Protein AF-A0A6A5ADS7-F1 (afdb_monomer)

Radius of gyration: 66.77 Å; Cα contacts (8 Å, |Δi|>4): 48; chains: 1; bounding box: 177×52×203 Å

Mean predicted aligned error: 23.91 Å

Solvent-accessible surface area (backbone atoms only — not comparable to full-atom values): 28300 Å² total; per-residue (Å²): 123,68,67,63,53,55,54,54,51,50,52,50,53,50,52,52,53,49,50,53,52,53,52,50,52,51,50,50,51,60,72,52,69,45,93,57,47,61,59,54,47,53,51,50,50,51,50,52,50,52,53,51,51,51,53,47,52,53,50,51,54,52,50,51,52,51,53,54,51,51,52,53,51,52,54,52,52,54,51,52,52,53,51,52,52,52,52,56,51,53,51,55,50,52,53,51,53,50,52,52,51,50,54,52,48,52,55,50,52,52,52,50,51,52,50,52,51,51,52,52,49,55,53,52,52,50,56,51,49,51,56,49,51,53,51,54,50,54,52,50,61,72,71,50,78,75,92,84,76,73,80,87,64,70,57,70,64,57,50,48,58,52,48,56,58,48,49,59,55,48,50,60,51,46,52,55,48,48,57,51,46,51,57,48,48,55,54,49,32,68,73,69,70,53,75,52,72,66,57,49,50,51,53,49,52,52,51,49,53,51,52,52,52,53,50,52,51,50,52,50,53,54,49,50,56,51,50,54,49,54,52,52,53,53,51,53,51,50,53,51,53,51,54,52,51,52,49,51,52,48,52,51,51,50,53,52,51,50,55,51,52,52,52,50,51,52,51,52,52,52,52,49,54,51,52,52,50,50,51,53,50,48,53,53,52,58,64,50,43,58,62,51,53,50,49,27,58,76,67,62,60,40,78,67,52,36,51,77,69,69,48,84,69,59,79,90,76,51,56,69,72,58,55,50,49,53,43,52,53,50,53,52,30,50,53,53,50,50,52,52,52,52,52,50,52,50,51,52,53,50,51,54,55,49,50,54,53,49,57,60,59,69,73,70,80,77,88,86,84,84,87,82,86,89,83,90,88,83,89,83,91,80,85,93,84,87,88,87,82,87,82,88,84,87,87,89,83,86,88,86,88,88,88,82,84,83,91,82,84,87,86,88,86,82,86,83,88,86,79,65,75,70,56,59,61,65,67,72,61,77,80,92,82,83,82,78,89,84,80,94,72,91,85,72,82,75,49,74,68,55,43,51,57,51,48,58,55,74,70,69,70,84,90,79,80,79,88,78,89,133

Organism: Aphanomyces astaci (NCBI:txid112090)

Foldseek 3Di:
DVVVVVVVVVVVVVVVVVVVVVVVVVVVCVVCVDPCPVVVVVVVVVVVVVVVVVVVVVVVVVVVVVVVVVVVVVVVVVVVVVVVVVVVVVVVVVVVVVVVVVVVVVVVVVVVVVVVVVVVVVVVVVVVVVVVVVVVVVVVVVVDDPPPDDDPDPCVVVCVVVVVVVVVVCVVVVVVVVVVVVVVVVVVCVVVVPDDPVVVVVVVVVVVVVVVVVVVVVVVVVVVVVVVVVVVVVVVVVVVVVVVVVVVVVVVVVVVVVVVVVVVVVVVVVVVVVVVVVVVVVVVQVVVLVVLVVLCVVLVCDPVVCVVVVNPDDSVPDRSVVSVLSSVLSVLLVVLVVVVVVVVVVVVVVVVVVVVVVVVVVVPPDDDDDDDDDDDDDDDDDDDDDYDDDDDDDDDDDDDDDDDDDDDDDDDDDDDDDDDPVVVVVVPDDDPPPDDDDDDDDDDPDPSVRSNVVSVVVPPDDDDDDDDDD

Secondary structure (DSSP, 8-state):
--HHHHHHHHHHHHHHHHHHHHHHHHHHHHHH-STTHHHHHHHHHHHHHHHHHHHHHHHHHHHHHHHHHHHHHHHHHHHHHHHHHHHHHHHHHHHHHHHHHHHHHHHHHHHHHHHHHHHHHHHHHHHHHHHHHHHHHHHHHHHSPPTT------HHHHHHHHHHHHHHHHHHHHHHHHHHHHHHHHHHHHHHTPPPHHHHHHHHHHHHHHHHHHHHHHHHHHHHHHHHHHHHHHHHHHHHHHHHHHHHHHHHHHHHHHHHHHHHHHHHHHHHHHHHHHHHHHHHHHHHHHHHHHHHHHTT--HHHHHHTT--S-TTTS-HHHHHHHHHHHHHHHHHHHHHHHHHHHHHHHHHHHHHHHHHHHTT--------------------------------------------------------HHHHHHTSS--S--------S--SPPPHHHHHHHHHHHT-S---------

Structure (mmCIF, N/CA/C/O backbone):
data_AF-A0A6A5ADS7-F1
#
_entry.id   AF-A0A6A5ADS7-F1
#
loop_
_atom_site.group_PDB
_atom_site.id
_atom_site.type_symbol
_atom_site.label_atom_id
_atom_site.label_alt_id
_atom_site.label_comp_id
_atom_site.label_asym_id
_atom_site.label_entity_id
_atom_site.label_seq_id
_atom_site.pdbx_PDB_ins_code
_atom_site.Cartn_x
_atom_site.Cartn_y
_atom_site.Cartn_z
_atom_site.occupancy
_atom_site.B_iso_or_equiv
_atom_site.auth_seq_id
_atom_site.auth_comp_id
_atom_site.auth_asym_id
_atom_site.auth_atom_id
_atom_site.pdbx_PDB_model_num
ATOM 1 N N . MET A 1 1 ? 49.806 -0.121 -110.470 1.00 53.81 1 MET A N 1
ATOM 2 C CA . MET A 1 1 ? 50.438 0.285 -109.191 1.00 53.81 1 MET A CA 1
ATOM 3 C C . MET A 1 1 ? 49.580 1.209 -108.313 1.00 53.81 1 MET A C 1
ATOM 5 O O . MET A 1 1 ? 49.883 1.302 -107.131 1.00 53.81 1 MET A O 1
ATOM 9 N N . ALA A 1 2 ? 48.531 1.882 -108.818 1.00 56.09 2 ALA A N 1
ATOM 10 C CA . ALA A 1 2 ? 47.642 2.706 -107.979 1.00 56.09 2 ALA A CA 1
ATOM 11 C C . ALA A 1 2 ? 46.535 1.891 -107.267 1.00 56.09 2 ALA A C 1
ATOM 13 O O . ALA A 1 2 ? 46.290 2.123 -106.087 1.00 56.09 2 ALA A O 1
ATOM 14 N N . ASP A 1 3 ? 45.953 0.882 -107.926 1.00 55.22 3 ASP A N 1
ATOM 15 C CA . ASP A 1 3 ? 44.884 0.046 -107.340 1.00 55.22 3 ASP A CA 1
ATOM 16 C C . ASP A 1 3 ? 45.355 -0.875 -106.205 1.00 55.22 3 ASP A C 1
ATOM 18 O O . ASP A 1 3 ? 44.643 -1.077 -105.224 1.00 55.22 3 ASP A O 1
ATOM 22 N N . GLU A 1 4 ? 46.590 -1.374 -106.270 1.00 55.00 4 GLU A N 1
ATOM 23 C CA . GLU A 1 4 ? 47.170 -2.206 -105.204 1.00 55.00 4 GLU A CA 1
ATOM 24 C C . GLU A 1 4 ? 47.283 -1.452 -103.872 1.00 55.00 4 GLU A C 1
ATOM 26 O O . GLU A 1 4 ? 47.074 -2.030 -102.807 1.00 55.00 4 GLU A O 1
ATOM 31 N N . LYS A 1 5 ? 47.547 -0.139 -103.911 1.00 57.97 5 LYS A N 1
ATOM 32 C CA . LYS A 1 5 ? 47.648 0.683 -102.697 1.00 57.97 5 LYS A CA 1
ATOM 33 C C . LYS A 1 5 ? 46.287 0.906 -102.036 1.00 57.97 5 LYS A C 1
ATOM 35 O O . LYS A 1 5 ? 46.206 0.862 -100.812 1.00 57.97 5 LYS A O 1
ATOM 40 N N . ALA A 1 6 ? 45.225 1.089 -102.822 1.00 62.00 6 ALA A N 1
ATOM 41 C CA . ALA A 1 6 ? 43.871 1.283 -102.302 1.00 62.00 6 ALA A CA 1
ATOM 42 C C . ALA A 1 6 ? 43.322 0.011 -101.632 1.00 62.00 6 ALA A C 1
ATOM 44 O O . ALA A 1 6 ? 42.724 0.080 -100.558 1.00 62.00 6 ALA A O 1
ATOM 45 N N . VAL A 1 7 ? 43.596 -1.158 -102.219 1.00 64.31 7 VAL A N 1
ATOM 46 C CA . VAL A 1 7 ? 43.204 -2.457 -101.654 1.00 64.31 7 VAL A CA 1
ATOM 47 C C . VAL A 1 7 ? 43.944 -2.726 -100.339 1.00 64.31 7 VAL A C 1
ATOM 49 O O . VAL A 1 7 ? 43.311 -3.036 -99.330 1.00 64.31 7 VAL A O 1
ATOM 52 N N . VAL A 1 8 ? 45.265 -2.521 -100.299 1.00 65.75 8 VAL A N 1
ATOM 53 C CA . VAL A 1 8 ? 46.072 -2.698 -99.075 1.00 65.75 8 VAL A CA 1
ATOM 54 C C . VAL A 1 8 ? 45.640 -1.733 -97.962 1.00 65.75 8 VAL A C 1
ATOM 56 O O . VAL A 1 8 ? 45.555 -2.131 -96.799 1.00 65.75 8 VAL A O 1
ATOM 59 N N . GLN A 1 9 ? 45.287 -0.491 -98.301 1.00 67.31 9 GLN A N 1
ATOM 60 C CA . GLN A 1 9 ? 44.807 0.501 -97.335 1.00 67.31 9 GLN A CA 1
ATOM 61 C C . GLN A 1 9 ? 43.406 0.162 -96.788 1.00 67.31 9 GLN A C 1
ATOM 63 O O . GLN A 1 9 ? 43.156 0.342 -95.595 1.00 67.31 9 GLN A O 1
ATOM 68 N N . GLY A 1 10 ? 42.523 -0.413 -97.614 1.00 69.12 10 GLY A N 1
ATOM 69 C CA . GLY A 1 10 ? 41.225 -0.941 -97.182 1.00 69.12 10 GLY A CA 1
ATOM 70 C C . GLY A 1 10 ? 41.347 -2.135 -96.227 1.00 69.12 10 GLY A C 1
ATOM 71 O O . GLY A 1 10 ? 40.684 -2.165 -95.186 1.00 69.12 10 GLY A O 1
ATOM 72 N N . TYR A 1 11 ? 42.250 -3.081 -96.516 1.00 68.62 11 TYR A N 1
ATOM 73 C CA . TYR A 1 11 ? 42.546 -4.196 -95.608 1.00 68.62 11 TYR A CA 1
ATOM 74 C C . TYR A 1 11 ? 43.138 -3.715 -94.281 1.00 68.62 11 TYR A C 1
ATOM 76 O O . TYR A 1 11 ? 42.737 -4.206 -93.226 1.00 68.62 11 TYR A O 1
ATOM 84 N N . PHE A 1 12 ? 44.022 -2.714 -94.305 1.00 70.00 12 PHE A N 1
ATOM 85 C CA . PHE A 1 12 ? 44.600 -2.138 -93.090 1.00 70.00 12 PHE A CA 1
ATOM 86 C C . PHE A 1 12 ? 43.544 -1.452 -92.211 1.00 70.00 12 PHE A C 1
ATOM 88 O O . PHE A 1 12 ? 43.533 -1.637 -90.994 1.00 70.00 12 PHE A O 1
ATOM 95 N N . PHE A 1 13 ? 42.600 -0.720 -92.812 1.00 71.06 13 PHE A N 1
ATOM 96 C CA . PHE A 1 13 ? 41.508 -0.075 -92.075 1.00 71.06 13 PHE A CA 1
ATOM 97 C C . PHE A 1 13 ? 40.540 -1.098 -91.458 1.00 71.06 13 PHE A C 1
ATOM 99 O O . PHE A 1 13 ? 40.081 -0.934 -90.325 1.00 71.06 13 PHE A O 1
ATOM 106 N N . CYS A 1 14 ? 40.270 -2.191 -92.178 1.00 72.19 14 CYS A N 1
ATOM 107 C CA . CYS A 1 14 ? 39.440 -3.288 -91.690 1.00 72.19 14 CYS A CA 1
ATOM 108 C C . CYS A 1 14 ? 40.120 -4.040 -90.532 1.00 72.19 14 CYS A C 1
ATOM 110 O O . CYS A 1 14 ? 39.501 -4.259 -89.490 1.00 72.19 14 CYS A O 1
ATOM 112 N N . LEU A 1 15 ? 41.416 -4.344 -90.662 1.00 73.88 15 LEU A N 1
ATOM 113 C CA . LEU A 1 15 ? 42.227 -4.960 -89.607 1.00 73.88 15 LEU A CA 1
ATOM 114 C C . LEU A 1 15 ? 42.329 -4.065 -88.366 1.00 73.88 15 LEU A C 1
ATOM 116 O O . LEU A 1 15 ? 42.195 -4.556 -87.248 1.00 73.88 15 LEU A O 1
ATOM 120 N N . SER A 1 16 ? 42.491 -2.752 -88.552 1.00 74.81 16 SER A N 1
ATOM 121 C CA . SER A 1 16 ? 42.549 -1.782 -87.455 1.00 74.81 16 SER A CA 1
ATOM 122 C C . SER A 1 16 ? 41.220 -1.692 -86.694 1.00 74.81 16 SER A C 1
ATOM 124 O O . SER A 1 16 ? 41.210 -1.800 -85.467 1.00 74.81 16 SER A O 1
ATOM 126 N N . ARG A 1 17 ? 40.073 -1.609 -87.389 1.00 78.31 17 ARG A N 1
ATOM 127 C CA . ARG A 1 17 ? 38.754 -1.658 -86.726 1.00 78.31 17 ARG A CA 1
ATOM 128 C C . ARG A 1 17 ? 38.511 -2.995 -86.033 1.00 78.31 17 ARG A C 1
ATOM 130 O O . ARG A 1 17 ? 37.984 -3.006 -84.924 1.00 78.31 17 ARG A O 1
ATOM 137 N N . CYS A 1 18 ? 38.906 -4.108 -86.646 1.00 80.06 18 CYS A N 1
ATOM 138 C CA . CYS A 1 18 ? 38.760 -5.432 -86.046 1.00 80.06 18 CYS A CA 1
ATOM 139 C C . CYS A 1 18 ? 39.596 -5.561 -84.759 1.00 80.06 18 CYS A C 1
ATOM 141 O O . CYS A 1 18 ? 39.096 -6.052 -83.749 1.00 80.06 18 CYS A O 1
ATOM 143 N N . ALA A 1 19 ? 40.820 -5.024 -84.752 1.00 78.38 19 ALA A N 1
ATOM 144 C CA . ALA A 1 19 ? 41.669 -4.970 -83.564 1.00 78.38 19 ALA A CA 1
ATOM 145 C C . ALA A 1 19 ? 41.039 -4.137 -82.433 1.00 78.38 19 ALA A C 1
ATOM 147 O O . ALA A 1 19 ? 41.018 -4.589 -81.289 1.00 78.38 19 ALA A O 1
ATOM 148 N N . ILE A 1 20 ? 40.455 -2.974 -82.749 1.00 82.88 20 ILE A N 1
ATOM 149 C CA . ILE A 1 20 ? 39.744 -2.132 -81.769 1.00 82.88 20 ILE A CA 1
ATOM 150 C C . ILE A 1 20 ? 38.546 -2.883 -81.168 1.00 82.88 20 ILE A C 1
ATOM 152 O O . ILE A 1 20 ? 38.383 -2.906 -79.950 1.00 82.88 20 ILE A O 1
ATOM 156 N N . PHE A 1 21 ? 37.743 -3.561 -81.993 1.00 84.25 21 PHE A N 1
ATOM 157 C CA . PHE A 1 21 ? 36.610 -4.356 -81.508 1.00 84.25 21 PHE A CA 1
ATOM 158 C C . PHE A 1 21 ? 37.043 -5.528 -80.622 1.00 84.25 21 PHE A C 1
ATOM 160 O O . PHE A 1 21 ? 36.415 -5.788 -79.598 1.00 84.25 21 PHE A O 1
ATOM 167 N N . ILE A 1 22 ? 38.122 -6.227 -80.975 1.00 84.56 22 ILE A N 1
ATOM 168 C CA . ILE A 1 22 ? 38.640 -7.338 -80.167 1.00 84.56 22 ILE A CA 1
ATOM 169 C C . ILE A 1 22 ? 39.166 -6.829 -78.819 1.00 84.56 22 ILE A C 1
ATOM 171 O O . ILE A 1 22 ? 38.914 -7.462 -77.790 1.00 84.56 22 ILE A O 1
ATOM 175 N N . MET A 1 23 ? 39.845 -5.678 -78.801 1.00 83.38 23 MET A N 1
ATOM 176 C CA . MET A 1 23 ? 40.285 -5.037 -77.560 1.00 83.38 23 MET A CA 1
ATOM 177 C C . MET A 1 23 ? 39.102 -4.634 -76.677 1.00 83.38 23 MET A C 1
ATOM 179 O O . MET A 1 23 ? 39.135 -4.880 -75.472 1.00 83.38 23 MET A O 1
ATOM 183 N N . GLU A 1 24 ? 38.037 -4.095 -77.266 1.00 86.00 24 GLU A N 1
ATOM 184 C CA . GLU A 1 24 ? 36.838 -3.696 -76.529 1.00 86.00 24 GLU A CA 1
ATOM 185 C C . GLU A 1 24 ? 36.074 -4.906 -75.968 1.00 86.00 24 GLU A C 1
ATOM 187 O O . GLU A 1 24 ? 35.661 -4.912 -74.810 1.00 86.00 24 GLU A O 1
ATOM 192 N N . ILE A 1 25 ? 35.979 -5.999 -76.731 1.00 83.00 25 ILE A N 1
ATOM 193 C CA . ILE A 1 25 ? 35.409 -7.267 -76.250 1.00 83.00 25 ILE A CA 1
ATOM 194 C C . ILE A 1 25 ? 36.258 -7.850 -75.113 1.00 83.00 25 ILE A C 1
ATOM 196 O O . ILE A 1 25 ? 35.713 -8.368 -74.137 1.00 83.00 25 ILE A O 1
ATOM 200 N N . ALA A 1 26 ? 37.588 -7.770 -75.202 1.00 81.56 26 ALA A N 1
ATOM 201 C CA . ALA A 1 26 ? 38.477 -8.216 -74.133 1.00 81.56 26 ALA A CA 1
ATOM 202 C C . ALA A 1 26 ? 38.330 -7.351 -72.867 1.00 81.56 26 ALA A C 1
ATOM 204 O O . ALA A 1 26 ? 38.318 -7.896 -71.760 1.00 81.56 26 ALA A O 1
ATOM 205 N N . ARG A 1 27 ? 38.151 -6.030 -73.024 1.00 83.56 27 ARG A N 1
ATOM 206 C CA . ARG A 1 27 ? 37.853 -5.094 -71.929 1.00 83.56 27 ARG A CA 1
ATOM 207 C C . ARG A 1 27 ? 36.535 -5.454 -71.242 1.00 83.56 27 ARG A C 1
ATOM 209 O O . ARG A 1 27 ? 36.534 -5.694 -70.037 1.00 83.56 27 ARG A O 1
ATOM 216 N N . LEU A 1 28 ? 35.457 -5.616 -72.010 1.00 81.19 28 LEU A N 1
ATOM 217 C CA . LEU A 1 28 ? 34.134 -5.986 -71.495 1.00 81.19 28 LEU A CA 1
ATOM 218 C C . LEU A 1 28 ? 34.132 -7.361 -70.809 1.00 81.19 28 LEU A C 1
ATOM 220 O O . LEU A 1 28 ? 33.543 -7.522 -69.743 1.00 81.19 28 LEU A O 1
ATOM 224 N N . ARG A 1 29 ? 34.844 -8.357 -71.354 1.00 79.88 29 ARG A N 1
ATOM 225 C CA . ARG A 1 29 ? 34.995 -9.679 -70.713 1.00 79.88 29 ARG A CA 1
ATOM 226 C C . ARG A 1 29 ? 35.744 -9.605 -69.382 1.00 79.88 29 ARG A C 1
ATOM 228 O O . ARG A 1 29 ? 35.408 -10.339 -68.455 1.00 79.88 29 ARG A O 1
ATOM 235 N N . LYS A 1 30 ? 36.744 -8.725 -69.275 1.00 79.50 30 LYS A N 1
ATOM 236 C CA . LYS A 1 30 ? 37.488 -8.490 -68.030 1.00 79.50 30 LYS A CA 1
ATOM 237 C C . LYS A 1 30 ? 36.634 -7.758 -66.989 1.00 79.50 30 LYS A C 1
ATOM 239 O O . LYS A 1 30 ? 36.744 -8.063 -65.803 1.00 79.50 30 LYS A O 1
ATOM 244 N N . GLU A 1 31 ? 35.777 -6.837 -67.426 1.00 77.12 31 GLU A N 1
ATOM 245 C CA . GLU A 1 31 ? 34.840 -6.100 -66.565 1.00 77.12 31 GLU A CA 1
ATOM 246 C C . GLU A 1 31 ? 33.704 -6.982 -66.040 1.00 77.12 31 GLU A C 1
ATOM 248 O O . GLU A 1 31 ? 33.413 -6.942 -64.847 1.00 77.12 31 GLU A O 1
ATOM 253 N N . LEU A 1 32 ? 33.134 -7.849 -66.882 1.00 74.69 32 LEU A N 1
ATOM 254 C CA . LEU A 1 32 ? 32.072 -8.783 -66.490 1.00 74.69 32 LEU A CA 1
ATOM 255 C C . LEU A 1 32 ? 32.568 -9.923 -65.583 1.00 74.69 32 LEU A C 1
ATOM 257 O O . LEU A 1 32 ? 31.754 -10.599 -64.969 1.00 74.69 32 LEU A O 1
ATOM 261 N N . ARG A 1 33 ? 33.891 -10.139 -65.468 1.00 71.31 33 ARG A N 1
ATOM 262 C CA . ARG A 1 33 ? 34.554 -11.134 -64.586 1.00 71.31 33 ARG A CA 1
ATOM 263 C C . ARG A 1 33 ? 34.063 -12.588 -64.705 1.00 71.31 33 ARG A C 1
ATOM 265 O O . ARG A 1 33 ? 34.446 -13.423 -63.893 1.00 71.31 33 ARG A O 1
ATOM 272 N N . GLY A 1 34 ? 33.285 -12.906 -65.733 1.00 77.25 34 GLY A N 1
ATOM 273 C CA . GLY A 1 34 ? 32.705 -14.224 -65.975 1.00 77.25 34 GLY A CA 1
ATOM 274 C C . GLY A 1 34 ? 31.214 -14.115 -66.278 1.00 77.25 34 GLY A C 1
ATOM 275 O O . GLY A 1 34 ? 30.524 -13.256 -65.745 1.00 77.25 34 GLY A O 1
ATOM 276 N N . VAL A 1 35 ? 30.699 -14.991 -67.141 1.00 77.06 35 VAL A N 1
ATOM 277 C CA . VAL A 1 35 ? 29.286 -14.949 -67.567 1.00 77.06 35 VAL A CA 1
ATOM 278 C C . VAL A 1 35 ? 28.329 -15.174 -66.385 1.00 77.06 35 VAL A C 1
ATOM 280 O O . VAL A 1 35 ? 27.253 -14.587 -66.348 1.00 77.06 35 VAL A O 1
ATOM 283 N N . ASN A 1 36 ? 28.760 -15.940 -65.377 1.00 79.88 36 ASN A N 1
ATOM 284 C CA . ASN A 1 36 ? 27.952 -16.283 -64.204 1.00 79.88 36 ASN A CA 1
ATOM 285 C C . ASN A 1 36 ? 28.147 -15.331 -63.014 1.00 79.88 36 ASN A C 1
ATOM 287 O O . ASN A 1 36 ? 27.447 -15.471 -62.018 1.00 79.88 36 ASN A O 1
ATOM 291 N N . ALA A 1 37 ? 29.061 -14.358 -63.092 1.00 82.25 37 ALA A N 1
ATOM 292 C CA . ALA A 1 37 ? 29.394 -13.506 -61.947 1.00 82.25 37 ALA A CA 1
ATOM 293 C C . ALA A 1 37 ? 28.199 -12.663 -61.470 1.00 82.25 37 ALA A C 1
ATOM 295 O O . ALA A 1 37 ? 28.045 -12.430 -60.273 1.00 82.25 37 ALA A O 1
ATOM 296 N N . VAL A 1 38 ? 27.337 -12.233 -62.398 1.00 84.00 38 VAL A N 1
ATOM 297 C CA . VAL A 1 38 ? 26.093 -11.516 -62.077 1.00 84.00 38 VAL A CA 1
ATOM 298 C C . VAL A 1 38 ? 25.098 -12.453 -61.392 1.00 84.00 38 VAL A C 1
ATOM 300 O O . VAL A 1 38 ? 24.599 -12.126 -60.325 1.00 84.00 38 VAL A O 1
ATOM 303 N N . GLN A 1 39 ? 24.897 -13.661 -61.930 1.00 87.50 39 GLN A N 1
ATOM 304 C CA . GLN A 1 39 ? 23.985 -14.651 -61.351 1.00 87.50 39 GLN A CA 1
ATOM 305 C C . GLN A 1 39 ? 24.428 -15.118 -59.953 1.00 87.50 39 GLN A C 1
ATOM 307 O O . GLN A 1 39 ? 23.595 -15.289 -59.067 1.00 87.50 39 GLN A O 1
ATOM 312 N N . GLU A 1 40 ? 25.729 -15.315 -59.731 1.00 86.75 40 GLU A N 1
ATOM 313 C CA . GLU A 1 40 ? 26.286 -15.658 -58.416 1.00 86.75 40 GLU A CA 1
ATOM 314 C C . GLU A 1 40 ? 26.137 -14.506 -57.415 1.00 86.75 40 GLU A C 1
ATOM 316 O O . GLU A 1 40 ? 25.861 -14.746 -56.238 1.00 86.75 40 GLU A O 1
ATOM 321 N N . ASN A 1 41 ? 26.270 -13.256 -57.875 1.00 87.44 41 ASN A N 1
ATOM 322 C CA . ASN A 1 41 ? 26.016 -12.079 -57.050 1.00 87.44 41 ASN A CA 1
ATOM 323 C C . ASN A 1 41 ? 24.534 -11.983 -56.671 1.00 87.44 41 ASN A C 1
ATOM 325 O O . ASN A 1 41 ? 24.226 -11.865 -55.488 1.00 87.44 41 ASN A O 1
ATOM 329 N N . ASP A 1 42 ? 23.627 -12.140 -57.635 1.00 92.12 42 ASP A N 1
ATOM 330 C CA . ASP A 1 42 ? 22.183 -12.125 -57.396 1.00 92.12 42 ASP A CA 1
ATOM 331 C C . ASP A 1 42 ? 21.766 -13.239 -56.424 1.00 92.12 42 ASP A C 1
ATOM 333 O O . ASP A 1 42 ? 20.985 -13.002 -55.501 1.00 92.12 42 ASP A O 1
ATOM 337 N N . LEU A 1 43 ? 22.343 -14.440 -56.558 1.00 93.81 43 LEU A N 1
ATOM 338 C CA . LEU A 1 43 ? 22.130 -15.548 -55.623 1.00 93.81 43 LEU A CA 1
ATOM 339 C C . LEU A 1 43 ? 22.648 -15.210 -54.214 1.00 93.81 43 LEU A C 1
ATOM 341 O O . LEU A 1 43 ? 21.971 -15.487 -53.222 1.00 93.81 43 LEU A O 1
ATOM 345 N N . ALA A 1 44 ? 23.830 -14.598 -54.106 1.00 92.06 44 ALA A N 1
ATOM 346 C CA . ALA A 1 44 ? 24.406 -14.192 -52.827 1.00 92.06 44 ALA A CA 1
ATOM 347 C C . ALA A 1 44 ? 23.581 -13.083 -52.154 1.00 92.06 44 ALA A C 1
ATOM 349 O O . ALA A 1 44 ? 23.330 -13.149 -50.949 1.00 92.06 44 ALA A O 1
ATOM 350 N N . VAL A 1 45 ? 23.108 -12.098 -52.921 1.00 95.25 45 VAL A N 1
ATOM 351 C CA . VAL A 1 45 ? 22.212 -11.037 -52.443 1.00 95.25 45 VAL A CA 1
ATOM 352 C C . VAL A 1 45 ? 20.881 -11.632 -51.989 1.00 95.25 45 VAL A C 1
ATOM 354 O O . VAL A 1 45 ? 20.425 -11.313 -50.892 1.00 95.25 45 VAL A O 1
ATOM 357 N N . ALA A 1 46 ? 20.294 -12.551 -52.761 1.00 94.38 46 ALA A N 1
ATOM 358 C CA . ALA A 1 46 ? 19.064 -13.244 -52.386 1.00 94.38 46 ALA A CA 1
ATOM 359 C C . ALA A 1 46 ? 19.230 -14.059 -51.092 1.00 94.38 46 ALA A C 1
ATOM 361 O O . ALA A 1 46 ? 18.372 -14.004 -50.211 1.00 94.38 46 ALA A O 1
ATOM 362 N N . HIS A 1 47 ? 20.355 -14.762 -50.931 1.00 95.94 47 HIS A N 1
ATOM 363 C CA . HIS A 1 47 ? 20.669 -15.490 -49.702 1.00 95.94 47 HIS A CA 1
ATOM 364 C C . HIS A 1 47 ? 20.840 -14.545 -48.503 1.00 95.94 47 HIS A C 1
ATOM 366 O O . HIS A 1 47 ? 20.252 -14.774 -47.445 1.00 95.94 47 HIS A O 1
ATOM 372 N N . CYS A 1 48 ? 21.589 -13.449 -48.655 1.00 94.62 48 CYS A N 1
ATOM 373 C CA . CYS A 1 48 ? 21.733 -12.433 -47.610 1.00 94.62 48 CYS A CA 1
ATOM 374 C C . CYS A 1 48 ? 20.381 -11.826 -47.218 1.00 94.62 48 CYS A C 1
ATOM 376 O O . CYS A 1 48 ? 20.093 -11.685 -46.030 1.00 94.62 48 CYS A O 1
ATOM 378 N N . HIS A 1 49 ? 19.530 -11.530 -48.200 1.00 93.38 49 HIS A N 1
ATOM 379 C CA . HIS A 1 49 ? 18.180 -11.036 -47.967 1.00 93.38 49 HIS A CA 1
ATOM 380 C C . HIS A 1 49 ? 17.337 -12.049 -47.181 1.00 93.38 49 HIS A C 1
ATOM 382 O O . HIS A 1 49 ? 16.743 -11.685 -46.168 1.00 93.38 49 HIS A O 1
ATOM 388 N N . ALA A 1 50 ? 17.360 -13.330 -47.561 1.00 96.19 50 ALA A N 1
ATOM 389 C CA . ALA A 1 50 ? 16.656 -14.390 -46.838 1.00 96.19 50 ALA A CA 1
ATOM 390 C C . ALA A 1 50 ? 17.143 -14.534 -45.383 1.00 96.19 50 ALA A C 1
ATOM 392 O O . ALA A 1 50 ? 16.333 -14.654 -44.462 1.00 96.19 50 ALA A O 1
ATOM 393 N N . VAL A 1 51 ? 18.458 -14.460 -45.145 1.00 97.50 51 VAL A N 1
ATOM 394 C CA . VAL A 1 51 ? 19.035 -14.515 -43.791 1.00 97.50 51 VAL A CA 1
ATOM 395 C C . VAL A 1 51 ? 18.597 -13.315 -42.952 1.00 97.50 51 VAL A C 1
ATOM 397 O O . VAL A 1 51 ? 18.220 -13.487 -41.791 1.00 97.50 51 VAL A O 1
ATOM 400 N N . VAL A 1 52 ? 18.626 -12.104 -43.512 1.00 96.81 52 VAL A N 1
ATOM 401 C CA . VAL A 1 52 ? 18.189 -10.891 -42.804 1.00 96.81 52 VAL A CA 1
ATOM 402 C C . VAL A 1 52 ? 16.694 -10.950 -42.505 1.00 96.81 52 VAL A C 1
ATOM 404 O O . VAL A 1 52 ? 16.306 -10.680 -41.371 1.00 96.81 52 VAL A O 1
ATOM 407 N N . GLN A 1 53 ? 15.866 -11.380 -43.460 1.00 96.25 53 GLN A N 1
ATOM 408 C CA . GLN A 1 53 ? 14.429 -11.563 -43.248 1.00 96.25 53 GLN A CA 1
ATOM 409 C C . GLN A 1 53 ? 14.135 -12.587 -42.149 1.00 96.25 53 GLN A C 1
ATOM 411 O O . GLN A 1 53 ? 13.328 -12.316 -41.264 1.00 96.25 53 GLN A O 1
ATOM 416 N N . HIS A 1 54 ? 14.827 -13.728 -42.140 1.00 97.50 54 HIS A N 1
ATOM 417 C CA . HIS A 1 54 ? 14.666 -14.728 -41.086 1.00 97.50 54 HIS A CA 1
ATOM 418 C C . HIS A 1 54 ? 15.098 -14.191 -39.711 1.00 97.50 54 HIS A C 1
ATOM 420 O O . HIS A 1 54 ? 14.408 -14.396 -38.712 1.00 97.50 54 HIS A O 1
ATOM 426 N N . ARG A 1 55 ? 16.224 -13.466 -39.637 1.00 96.75 55 ARG A N 1
ATOM 427 C CA . ARG A 1 55 ? 16.679 -12.835 -38.385 1.00 96.75 55 ARG A CA 1
ATOM 428 C C . ARG A 1 55 ? 15.701 -11.769 -37.899 1.00 96.75 55 ARG A C 1
ATOM 430 O O . ARG A 1 55 ? 15.478 -11.685 -36.694 1.00 96.75 55 ARG A O 1
ATOM 437 N N . LEU A 1 56 ? 15.114 -11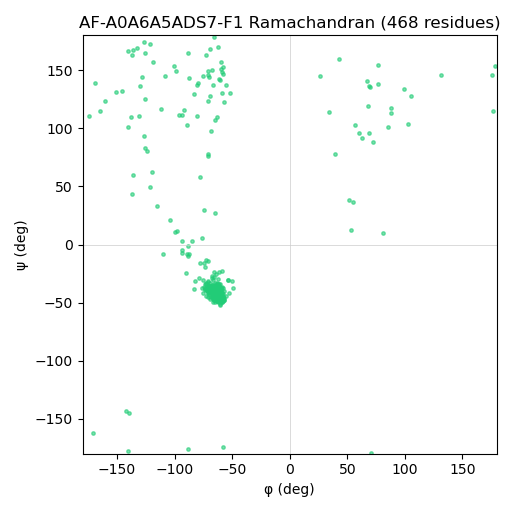.000 -38.813 1.00 96.75 56 LEU A N 1
ATOM 438 C CA . LEU A 1 56 ? 14.085 -10.016 -38.499 1.00 96.75 56 LEU A CA 1
ATOM 439 C C . LEU A 1 56 ? 12.817 -10.693 -37.973 1.00 96.75 56 LEU A C 1
ATOM 441 O O . LEU A 1 56 ? 12.332 -10.294 -36.920 1.00 96.75 56 LEU A O 1
ATOM 445 N N . GLY A 1 57 ? 12.335 -11.746 -38.638 1.00 96.88 57 GLY A N 1
ATOM 446 C CA . GLY A 1 57 ? 11.182 -12.522 -38.175 1.00 96.88 57 GLY A CA 1
ATOM 447 C C . GLY A 1 57 ? 11.405 -13.089 -36.773 1.00 96.88 57 GLY A C 1
ATOM 448 O O . GLY A 1 57 ? 10.594 -12.877 -35.878 1.00 96.88 57 GLY A O 1
ATOM 449 N N . LYS A 1 58 ? 12.578 -13.684 -36.521 1.00 97.88 58 LYS A N 1
ATOM 450 C CA . LYS A 1 58 ? 12.932 -14.182 -35.184 1.00 97.88 58 LYS A CA 1
ATOM 451 C C . LYS A 1 58 ? 12.994 -13.068 -34.133 1.00 97.88 58 LYS A C 1
ATOM 453 O O . LYS A 1 58 ? 12.565 -13.272 -33.002 1.00 97.88 58 LYS A O 1
ATOM 458 N N . ALA A 1 59 ? 13.530 -11.898 -34.481 1.00 94.25 59 ALA A N 1
ATOM 459 C CA . ALA A 1 59 ? 13.564 -10.753 -33.573 1.00 94.25 59 ALA A CA 1
ATOM 460 C C . ALA A 1 59 ? 12.153 -10.222 -33.265 1.00 94.25 59 ALA A C 1
ATOM 462 O O . ALA A 1 59 ? 11.877 -9.858 -32.124 1.00 94.25 59 ALA A O 1
ATOM 463 N N . GLN A 1 60 ? 11.253 -10.224 -34.251 1.00 95.94 60 GLN A N 1
ATOM 464 C CA . GLN A 1 60 ? 9.847 -9.859 -34.069 1.00 95.94 60 GLN A CA 1
ATOM 465 C C . GLN A 1 60 ? 9.118 -10.849 -33.153 1.00 95.94 60 GLN A C 1
ATOM 467 O O . GLN A 1 60 ? 8.412 -10.416 -32.243 1.00 95.94 60 GLN A O 1
ATOM 472 N N . ASP A 1 61 ? 9.338 -12.153 -33.321 1.00 97.25 61 ASP A N 1
ATOM 473 C CA . ASP A 1 61 ? 8.752 -13.175 -32.447 1.00 97.25 61 ASP A CA 1
ATOM 474 C C . ASP A 1 61 ? 9.220 -13.016 -30.994 1.00 97.25 61 ASP A C 1
ATOM 476 O O . ASP A 1 61 ? 8.411 -13.053 -30.066 1.00 97.25 61 ASP A O 1
ATOM 480 N N . GLU A 1 62 ? 10.521 -12.800 -30.776 1.00 96.06 62 GLU A N 1
ATOM 481 C CA . GLU A 1 62 ? 11.062 -12.543 -29.436 1.00 96.06 62 GLU A CA 1
ATOM 482 C C . GLU A 1 62 ? 10.521 -11.237 -28.839 1.00 96.06 62 GLU A C 1
ATOM 484 O O . GLU A 1 62 ? 10.150 -11.200 -27.666 1.00 96.06 62 GLU A O 1
ATOM 489 N N . PHE A 1 63 ? 10.388 -10.182 -29.645 1.00 95.44 63 PHE A N 1
ATOM 490 C CA . PHE A 1 63 ? 9.776 -8.930 -29.206 1.00 95.44 63 PHE A CA 1
ATOM 491 C C . PHE A 1 63 ? 8.324 -9.134 -28.754 1.00 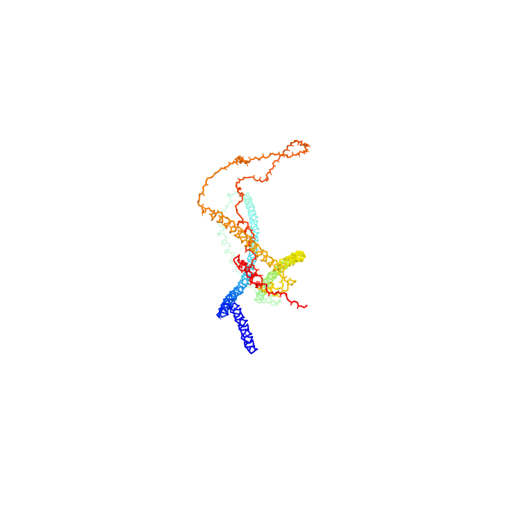95.44 63 PHE A C 1
ATOM 493 O O . PHE A 1 63 ? 7.937 -8.668 -27.680 1.00 95.44 63 PHE A O 1
ATOM 500 N N . MET A 1 64 ? 7.534 -9.894 -29.517 1.00 97.25 64 MET A N 1
ATOM 501 C CA . MET A 1 64 ? 6.156 -10.213 -29.148 1.00 97.25 64 MET A CA 1
ATOM 502 C C . MET A 1 64 ? 6.079 -11.023 -27.850 1.00 97.25 64 MET A C 1
ATOM 504 O O . MET A 1 64 ? 5.260 -10.696 -26.991 1.00 97.25 64 MET A O 1
ATOM 508 N N . LYS A 1 65 ? 6.966 -12.009 -27.647 1.00 96.44 65 LYS A N 1
ATOM 509 C CA . LYS A 1 65 ? 7.051 -12.764 -26.381 1.00 96.44 65 LYS A CA 1
ATOM 510 C C . LYS A 1 65 ? 7.371 -11.860 -25.189 1.00 96.44 65 LYS A C 1
ATOM 512 O O . LYS A 1 65 ? 6.777 -12.000 -24.118 1.00 96.44 65 LYS A O 1
ATOM 517 N N . VAL A 1 66 ? 8.306 -10.924 -25.355 1.00 96.38 66 VAL A N 1
ATOM 518 C CA . VAL A 1 66 ? 8.662 -9.968 -24.297 1.00 96.38 66 VAL A CA 1
ATOM 519 C C . VAL A 1 66 ? 7.486 -9.044 -23.986 1.00 96.38 66 VAL A C 1
ATOM 521 O O . VAL A 1 66 ? 7.187 -8.831 -22.811 1.00 96.38 66 VAL A O 1
ATOM 524 N N . LEU A 1 67 ? 6.766 -8.556 -25.000 1.00 95.62 67 LEU A N 1
ATOM 525 C CA . LEU A 1 67 ? 5.571 -7.733 -24.800 1.00 95.62 67 LEU A CA 1
ATOM 526 C C . LEU A 1 67 ? 4.465 -8.477 -24.044 1.00 95.62 67 LEU A C 1
ATOM 528 O O . LEU A 1 67 ? 3.888 -7.923 -23.104 1.00 95.62 67 LEU A O 1
ATOM 532 N N . THR A 1 68 ? 4.183 -9.735 -24.396 1.00 94.88 68 THR A N 1
ATOM 533 C CA . THR A 1 68 ? 3.173 -10.535 -23.685 1.00 94.88 68 THR A CA 1
ATOM 534 C C . THR A 1 68 ? 3.586 -10.805 -22.241 1.00 94.88 68 THR A C 1
ATOM 536 O O . THR A 1 68 ? 2.772 -10.659 -21.329 1.00 94.88 68 THR A O 1
ATOM 539 N N . ASN A 1 69 ? 4.865 -11.110 -22.007 1.00 94.62 69 ASN A N 1
ATOM 540 C CA . ASN A 1 69 ? 5.393 -11.296 -20.656 1.00 94.62 69 ASN A CA 1
ATOM 541 C C . ASN A 1 69 ? 5.325 -10.000 -19.841 1.00 94.62 69 ASN A C 1
ATOM 543 O O . ASN A 1 69 ? 4.960 -10.026 -18.668 1.00 94.62 69 ASN A O 1
ATOM 547 N N . GLN A 1 70 ? 5.610 -8.850 -20.454 1.00 93.81 70 GLN A N 1
ATOM 548 C CA . GLN A 1 70 ? 5.488 -7.553 -19.795 1.00 93.81 70 GLN A CA 1
ATOM 549 C C . GLN A 1 70 ? 4.040 -7.261 -19.379 1.00 93.81 70 GLN A C 1
ATOM 551 O O . GLN A 1 70 ? 3.812 -6.750 -18.280 1.00 93.81 70 GLN A O 1
ATOM 556 N N . ALA A 1 71 ? 3.060 -7.595 -20.222 1.00 91.38 71 ALA A N 1
ATOM 557 C CA . ALA A 1 71 ? 1.647 -7.463 -19.878 1.00 91.38 71 ALA A CA 1
ATOM 558 C C . ALA A 1 71 ? 1.262 -8.375 -18.698 1.00 91.38 71 ALA A C 1
ATOM 560 O O . ALA A 1 71 ? 0.643 -7.902 -17.744 1.00 91.38 71 ALA A O 1
ATOM 561 N N . ALA A 1 72 ? 1.706 -9.637 -18.706 1.00 89.75 72 ALA A N 1
ATOM 562 C CA . ALA A 1 72 ? 1.467 -10.580 -17.612 1.00 89.75 72 ALA A CA 1
ATOM 563 C C . ALA A 1 72 ? 2.094 -10.113 -16.283 1.00 89.75 72 ALA A C 1
ATOM 565 O O . ALA A 1 72 ? 1.455 -10.153 -15.228 1.00 89.75 72 ALA A O 1
ATOM 566 N N . ILE A 1 73 ? 3.323 -9.587 -16.327 1.00 92.69 73 ILE A N 1
ATOM 567 C CA . ILE A 1 73 ? 3.994 -9.020 -15.148 1.00 92.69 73 ILE A CA 1
ATOM 568 C C . ILE A 1 73 ? 3.212 -7.820 -14.605 1.00 92.69 73 ILE A C 1
ATOM 570 O O . ILE A 1 73 ? 3.035 -7.711 -13.393 1.00 92.69 73 ILE A O 1
ATOM 574 N N . ARG A 1 74 ? 2.700 -6.933 -15.470 1.00 94.50 74 ARG A N 1
ATOM 575 C CA . ARG A 1 74 ? 1.865 -5.802 -15.030 1.00 94.50 74 ARG A CA 1
ATOM 576 C C . ARG A 1 74 ? 0.618 -6.279 -14.287 1.00 94.50 74 ARG A C 1
ATOM 578 O O . ARG A 1 74 ? 0.359 -5.787 -13.193 1.00 94.50 74 ARG A O 1
ATOM 585 N N . THR A 1 75 ? -0.088 -7.278 -14.816 1.00 93.31 75 THR A N 1
ATOM 586 C CA . THR A 1 75 ? -1.271 -7.835 -14.139 1.00 93.31 75 THR A CA 1
ATOM 587 C C . THR A 1 75 ? -0.933 -8.477 -12.793 1.00 93.31 75 THR A C 1
ATOM 589 O O . THR A 1 75 ? -1.666 -8.283 -11.826 1.00 93.31 75 THR A O 1
ATOM 592 N N . ALA A 1 76 ? 0.203 -9.175 -12.689 1.00 87.88 76 ALA A N 1
ATOM 593 C CA . ALA A 1 76 ? 0.654 -9.769 -11.431 1.00 87.88 76 ALA A CA 1
ATOM 594 C C . ALA A 1 76 ? 1.015 -8.702 -10.381 1.00 87.88 76 ALA A C 1
ATOM 596 O O . ALA A 1 76 ? 0.681 -8.846 -9.206 1.00 87.88 76 ALA A O 1
ATOM 597 N N . ILE A 1 77 ? 1.651 -7.603 -10.803 1.00 91.19 77 ILE A N 1
ATOM 598 C CA . ILE A 1 77 ? 1.957 -6.464 -9.926 1.00 91.19 77 ILE A CA 1
ATOM 599 C C . ILE A 1 77 ? 0.670 -5.834 -9.385 1.00 91.19 77 ILE A C 1
ATOM 601 O O . ILE A 1 77 ? 0.600 -5.512 -8.199 1.00 91.19 77 ILE A O 1
ATOM 605 N N . ASP A 1 78 ? -0.342 -5.649 -10.230 1.00 93.75 78 ASP A N 1
ATOM 606 C CA . ASP A 1 78 ? -1.603 -5.045 -9.799 1.00 93.75 78 ASP A CA 1
ATOM 607 C C . ASP A 1 78 ? -2.386 -5.963 -8.847 1.00 93.75 78 ASP A C 1
ATOM 609 O O . ASP A 1 78 ? -2.918 -5.478 -7.847 1.00 93.75 78 ASP A O 1
ATOM 613 N N . ALA A 1 79 ? -2.361 -7.282 -9.063 1.00 88.19 79 ALA A N 1
ATOM 614 C CA . ALA A 1 79 ? -2.909 -8.253 -8.113 1.00 88.19 79 ALA A CA 1
ATOM 615 C C . ALA A 1 79 ? -2.201 -8.186 -6.746 1.00 88.19 79 ALA A C 1
ATOM 617 O O . ALA A 1 79 ? -2.855 -8.011 -5.716 1.00 88.19 79 ALA A O 1
ATOM 618 N N . ALA A 1 80 ? -0.863 -8.205 -6.730 1.00 89.19 80 ALA A N 1
ATOM 619 C CA . ALA A 1 80 ? -0.082 -8.120 -5.493 1.00 89.19 80 ALA A CA 1
ATOM 620 C C . ALA A 1 80 ? -0.330 -6.810 -4.722 1.00 89.19 80 ALA A C 1
ATOM 622 O O . ALA A 1 80 ? -0.340 -6.788 -3.490 1.00 89.19 80 ALA A O 1
ATOM 623 N N . ARG A 1 81 ? -0.566 -5.696 -5.430 1.00 93.00 81 ARG A N 1
ATOM 624 C CA . ARG A 1 81 ? -0.935 -4.414 -4.807 1.00 93.00 81 ARG A CA 1
ATOM 625 C C . ARG A 1 81 ? -2.283 -4.488 -4.097 1.00 93.00 81 ARG A C 1
ATOM 627 O O . ARG A 1 81 ? -2.402 -3.952 -2.996 1.00 93.00 81 ARG A O 1
ATOM 634 N N . LEU A 1 82 ? -3.280 -5.131 -4.704 1.00 92.62 82 LEU A N 1
ATOM 635 C CA . LEU A 1 82 ? -4.597 -5.311 -4.088 1.00 92.62 82 LEU A CA 1
ATOM 636 C C . LEU A 1 82 ? -4.510 -6.189 -2.834 1.00 92.62 82 LEU A C 1
ATOM 638 O O . LEU A 1 82 ? -5.071 -5.828 -1.799 1.00 92.62 82 LEU A O 1
ATOM 642 N N . GLU A 1 83 ? -3.745 -7.280 -2.889 1.00 91.88 83 GLU A N 1
ATOM 643 C CA . GLU A 1 83 ? -3.514 -8.156 -1.734 1.00 91.88 83 GLU A CA 1
ATOM 644 C C . GLU A 1 83 ? -2.808 -7.425 -0.585 1.00 91.88 83 GLU A C 1
ATOM 646 O O . GLU A 1 83 ? -3.243 -7.505 0.565 1.00 91.88 83 GLU A O 1
ATOM 651 N N . LEU A 1 84 ? -1.771 -6.635 -0.882 1.00 88.38 84 LEU A N 1
ATOM 652 C CA . LEU A 1 84 ? -1.084 -5.816 0.121 1.00 88.38 84 LEU A CA 1
ATOM 653 C C . LEU A 1 84 ? -2.024 -4.820 0.809 1.00 88.38 84 LEU A C 1
ATOM 655 O O . LEU A 1 84 ? -1.938 -4.626 2.023 1.00 88.38 84 LEU A O 1
ATOM 659 N N . LEU A 1 85 ? -2.930 -4.193 0.053 1.00 92.50 85 LEU A N 1
ATOM 660 C CA . LEU A 1 85 ? -3.925 -3.278 0.614 1.00 92.50 85 LEU A CA 1
ATOM 661 C C . LEU A 1 85 ? -4.916 -4.009 1.528 1.00 92.50 85 LEU A C 1
ATOM 663 O O . LEU A 1 85 ? -5.216 -3.506 2.615 1.00 92.50 85 LEU A O 1
ATOM 667 N N . ALA A 1 86 ? -5.373 -5.199 1.129 1.00 89.12 86 ALA A N 1
ATOM 668 C CA . ALA A 1 86 ? -6.251 -6.033 1.945 1.00 89.12 86 ALA A CA 1
ATOM 669 C C . ALA A 1 86 ? -5.566 -6.458 3.256 1.00 89.12 86 ALA A C 1
ATOM 671 O O . ALA A 1 86 ? -6.124 -6.270 4.339 1.00 89.12 86 ALA A O 1
ATOM 672 N N . LEU A 1 87 ? -4.317 -6.929 3.188 1.00 88.81 87 LEU A N 1
ATOM 673 C CA . LEU A 1 87 ? -3.531 -7.292 4.372 1.00 88.81 87 LEU A CA 1
ATOM 674 C C . LEU A 1 87 ? -3.285 -6.091 5.294 1.00 88.81 87 LEU A C 1
ATOM 676 O O . LEU A 1 87 ? -3.417 -6.205 6.513 1.00 88.81 87 LEU A O 1
ATOM 680 N N . ALA A 1 88 ? -2.998 -4.913 4.738 1.00 82.88 88 ALA A N 1
ATOM 681 C CA . ALA A 1 88 ? -2.830 -3.690 5.522 1.00 82.88 88 ALA A CA 1
ATOM 682 C C . ALA A 1 88 ? -4.129 -3.235 6.212 1.00 82.88 88 ALA A C 1
ATOM 684 O O . ALA A 1 88 ? -4.079 -2.565 7.248 1.00 82.88 88 ALA A O 1
ATOM 685 N N . GLN A 1 89 ? -5.297 -3.550 5.647 1.00 91.00 89 GLN A N 1
ATOM 686 C CA . GLN A 1 89 ? -6.586 -3.311 6.295 1.00 91.00 89 GLN A CA 1
ATOM 687 C C . GLN A 1 89 ? -6.821 -4.291 7.449 1.00 91.00 89 GLN A C 1
ATOM 689 O O . GLN A 1 89 ? -7.221 -3.857 8.529 1.00 91.00 89 GLN A O 1
ATOM 694 N N . VAL A 1 90 ? -6.530 -5.581 7.248 1.00 92.12 90 VAL A N 1
ATOM 695 C CA . VAL A 1 90 ? -6.628 -6.601 8.306 1.00 92.12 90 VAL A CA 1
ATOM 696 C C . VAL A 1 90 ? -5.709 -6.253 9.474 1.00 92.12 90 VAL A C 1
ATOM 698 O O . VAL A 1 90 ? -6.163 -6.242 10.614 1.00 92.12 90 VAL A O 1
ATOM 701 N N . ARG A 1 91 ? -4.452 -5.878 9.203 1.00 87.56 91 ARG A N 1
ATOM 702 C CA . ARG A 1 91 ? -3.495 -5.494 10.250 1.00 87.56 91 ARG A CA 1
ATOM 703 C C . ARG A 1 91 ? -4.006 -4.336 11.110 1.00 87.56 91 ARG A C 1
ATOM 705 O O . ARG A 1 91 ? -4.003 -4.447 12.326 1.00 87.56 91 ARG A O 1
ATOM 712 N N . ARG A 1 92 ? -4.517 -3.269 10.485 1.00 90.44 92 ARG A N 1
ATOM 713 C CA . ARG A 1 92 ? -5.092 -2.119 11.209 1.00 90.44 92 ARG A CA 1
ATOM 714 C C . ARG A 1 92 ? -6.300 -2.496 12.064 1.00 90.44 92 ARG A C 1
ATOM 716 O O . ARG A 1 92 ? -6.507 -1.896 13.111 1.00 90.44 92 ARG A O 1
ATOM 723 N N . LYS A 1 93 ? -7.113 -3.459 11.616 1.00 94.00 93 LYS A N 1
ATOM 724 C CA . LYS A 1 93 ? -8.235 -3.962 12.416 1.00 94.00 93 LYS A CA 1
ATOM 725 C C . LYS A 1 93 ? -7.728 -4.703 13.654 1.00 94.00 93 LYS A C 1
ATOM 727 O O . LYS A 1 93 ? -8.185 -4.405 14.745 1.00 94.00 93 LYS A O 1
ATOM 732 N N . LEU A 1 94 ? -6.747 -5.589 13.483 1.00 88.12 94 LEU A N 1
ATOM 733 C CA . LEU A 1 94 ? -6.145 -6.328 14.595 1.00 88.12 94 LEU A CA 1
ATOM 734 C C . LEU A 1 94 ? -5.442 -5.407 15.600 1.00 88.12 94 LEU A C 1
ATOM 736 O O . LEU A 1 94 ? -5.564 -5.627 16.796 1.00 88.12 94 LEU A O 1
ATOM 740 N N . GLU A 1 95 ? -4.748 -4.366 15.134 1.00 89.50 95 GLU A N 1
ATOM 741 C CA . GLU A 1 95 ? -4.171 -3.332 16.008 1.00 89.50 95 GLU A CA 1
ATOM 742 C C . GLU A 1 95 ? -5.267 -2.655 16.856 1.00 89.50 95 GLU A C 1
ATOM 744 O O . GLU A 1 95 ? -5.124 -2.551 18.071 1.00 89.50 95 GLU A O 1
ATOM 749 N N . GLY A 1 96 ? -6.404 -2.293 16.248 1.00 88.56 96 GLY A N 1
ATOM 750 C CA . GLY A 1 96 ? -7.548 -1.737 16.979 1.00 88.56 96 GLY A CA 1
ATOM 751 C C . GLY A 1 96 ? -8.182 -2.713 17.979 1.00 88.56 96 GLY A C 1
ATOM 752 O O . GLY A 1 96 ? -8.508 -2.313 19.095 1.00 88.56 96 GLY A O 1
ATOM 753 N N . ASP A 1 97 ? -8.318 -3.989 17.609 1.00 92.31 97 ASP A N 1
ATOM 754 C CA . ASP A 1 97 ? -8.856 -5.030 18.495 1.00 92.31 97 ASP A CA 1
ATOM 755 C C . ASP A 1 97 ? -7.925 -5.265 19.708 1.00 92.31 97 ASP A C 1
ATOM 757 O O . ASP A 1 97 ? -8.399 -5.495 20.823 1.00 92.31 97 ASP A O 1
ATOM 761 N N . ILE A 1 98 ? -6.601 -5.167 19.515 1.00 88.94 98 ILE A N 1
ATOM 762 C CA . ILE A 1 98 ? -5.600 -5.242 20.592 1.00 88.94 98 ILE A CA 1
ATOM 763 C C . ILE A 1 98 ? -5.732 -4.047 21.539 1.00 88.94 98 ILE A C 1
ATOM 765 O O . ILE A 1 98 ? -5.759 -4.238 22.755 1.00 88.94 98 ILE A O 1
ATOM 769 N N . ASP A 1 99 ? -5.847 -2.830 21.007 1.00 90.44 99 ASP A N 1
ATOM 770 C CA . ASP A 1 99 ? -6.025 -1.631 21.829 1.00 90.44 99 ASP A CA 1
ATOM 771 C C . ASP A 1 99 ? -7.317 -1.713 22.655 1.00 90.44 99 ASP A C 1
ATOM 773 O O . ASP A 1 99 ? -7.314 -1.442 23.858 1.00 90.44 99 ASP A O 1
ATOM 777 N N . GLU A 1 100 ? -8.420 -2.169 22.053 1.00 90.94 100 GLU A N 1
ATOM 778 C CA . GLU A 1 100 ? -9.677 -2.383 22.771 1.00 90.94 100 GLU A CA 1
ATOM 779 C C . GLU A 1 100 ? -9.525 -3.441 23.877 1.00 90.94 100 GLU A C 1
ATOM 781 O O . GLU A 1 100 ? -9.980 -3.230 25.007 1.00 90.94 100 GLU A O 1
ATOM 786 N N . ALA A 1 101 ? -8.851 -4.559 23.594 1.00 89.50 101 ALA A N 1
ATOM 787 C CA . ALA A 1 101 ? -8.576 -5.588 24.593 1.00 89.50 101 ALA A CA 1
ATOM 788 C C . ALA A 1 101 ? -7.747 -5.038 25.765 1.00 89.50 101 ALA A C 1
ATOM 790 O O . ALA A 1 101 ? -8.092 -5.290 26.922 1.00 89.50 101 ALA A O 1
ATOM 791 N N . ASN A 1 102 ? -6.724 -4.229 25.486 1.00 87.69 102 ASN A N 1
ATOM 792 C CA . ASN A 1 102 ? -5.900 -3.592 26.513 1.00 87.69 102 ASN A CA 1
ATOM 793 C C . ASN A 1 102 ? -6.728 -2.649 27.398 1.00 87.69 102 ASN A C 1
ATOM 795 O O . ASN A 1 102 ? -6.677 -2.764 28.620 1.00 87.69 102 ASN A O 1
ATOM 799 N N . THR A 1 103 ? -7.593 -1.807 26.819 1.00 91.12 103 THR A N 1
ATOM 800 C CA . THR A 1 103 ? -8.464 -0.927 27.628 1.00 91.12 103 THR A CA 1
ATOM 801 C C . THR A 1 103 ? -9.423 -1.706 28.535 1.00 91.12 103 THR A C 1
ATOM 803 O O . THR A 1 103 ? -9.689 -1.299 29.669 1.00 91.12 103 THR A O 1
ATOM 806 N N . LYS A 1 104 ? -9.932 -2.856 28.072 1.00 90.44 104 LYS A N 1
ATOM 807 C CA . LYS A 1 104 ? -10.776 -3.749 28.882 1.00 90.44 104 LYS A CA 1
ATOM 808 C C . LYS A 1 104 ? -9.989 -4.390 30.024 1.00 90.44 104 LYS A C 1
ATOM 810 O O . LYS A 1 104 ? -10.541 -4.528 31.119 1.00 90.44 104 LYS A O 1
ATOM 815 N N . ILE A 1 105 ? -8.733 -4.766 29.780 1.00 88.31 105 ILE A N 1
ATOM 816 C CA . ILE A 1 105 ? -7.825 -5.282 30.811 1.00 88.31 105 ILE A CA 1
ATOM 817 C C . ILE A 1 105 ? -7.583 -4.207 31.872 1.00 88.31 105 ILE A C 1
ATOM 819 O O . ILE A 1 105 ? -7.806 -4.479 33.050 1.00 88.31 105 ILE A O 1
ATOM 823 N N . ASP A 1 106 ? -7.245 -2.980 31.479 1.00 89.88 106 ASP A N 1
ATOM 824 C CA . ASP A 1 106 ? -7.002 -1.876 32.416 1.00 89.88 106 ASP A CA 1
ATOM 825 C C . ASP A 1 106 ? -8.240 -1.564 33.269 1.00 89.88 106 ASP A C 1
ATOM 827 O O . ASP A 1 106 ? -8.159 -1.436 34.493 1.00 89.88 106 ASP A O 1
ATOM 831 N N . ALA A 1 107 ? -9.425 -1.533 32.651 1.00 91.06 107 ALA A N 1
ATOM 832 C CA . ALA A 1 107 ? -10.682 -1.352 33.372 1.00 91.06 107 ALA A CA 1
ATOM 833 C C . ALA A 1 107 ? -10.967 -2.504 34.355 1.00 91.06 107 ALA A C 1
ATOM 835 O O . ALA A 1 107 ? -11.506 -2.287 35.443 1.00 91.06 107 ALA A O 1
ATOM 836 N N . ALA A 1 108 ? -10.622 -3.743 33.993 1.00 88.69 108 ALA A N 1
ATOM 837 C CA . ALA A 1 108 ? -10.747 -4.885 34.889 1.00 88.69 108 ALA A CA 1
ATOM 838 C C . ALA A 1 108 ? -9.760 -4.801 36.061 1.00 88.69 108 ALA A C 1
ATOM 840 O O . ALA A 1 108 ? -10.169 -5.042 37.197 1.00 88.69 108 ALA A O 1
ATOM 841 N N . LEU A 1 109 ? -8.510 -4.403 35.812 1.00 88.19 109 LEU A N 1
ATOM 842 C CA . LEU A 1 109 ? -7.505 -4.188 36.853 1.00 88.19 109 LEU A CA 1
ATOM 843 C C . LEU A 1 109 ? -7.955 -3.116 37.851 1.00 88.19 109 LEU A C 1
ATOM 845 O O . LEU A 1 109 ? -7.914 -3.364 39.055 1.00 88.19 109 LEU A O 1
ATOM 849 N N . ALA A 1 110 ? -8.499 -1.995 37.368 1.00 90.69 110 ALA A N 1
ATOM 850 C CA . ALA A 1 110 ? -9.051 -0.950 38.228 1.00 90.69 110 ALA A CA 1
ATOM 851 C C . ALA A 1 110 ? -10.201 -1.470 39.113 1.00 90.69 110 ALA A C 1
ATOM 853 O O . ALA A 1 110 ? -10.242 -1.189 40.309 1.00 90.69 110 ALA A O 1
ATOM 854 N N . ARG A 1 111 ? -11.114 -2.288 38.565 1.00 93.56 111 ARG A N 1
ATOM 855 C CA . ARG A 1 111 ? -12.189 -2.924 39.357 1.00 93.56 111 ARG A CA 1
ATOM 856 C C . ARG A 1 111 ? -11.659 -3.902 40.402 1.00 93.56 111 ARG A C 1
ATOM 858 O O . ARG A 1 111 ? -12.213 -3.998 41.496 1.00 93.56 111 ARG A O 1
ATOM 865 N N . ILE A 1 112 ? -10.611 -4.655 40.076 1.00 89.31 112 ILE A N 1
ATOM 866 C CA . 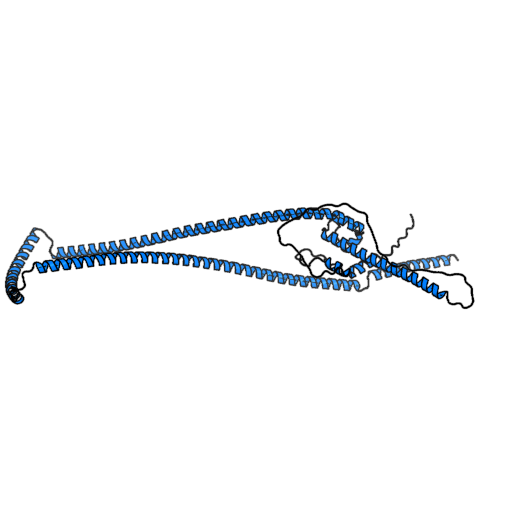ILE A 1 112 ? -9.973 -5.563 41.034 1.00 89.31 112 ILE A CA 1
ATOM 867 C C . ILE A 1 112 ? -9.355 -4.754 42.175 1.00 89.31 112 ILE A C 1
ATOM 869 O O . ILE A 1 112 ? -9.496 -5.130 43.336 1.00 89.31 112 ILE A O 1
ATOM 873 N N . GLU A 1 113 ? -8.703 -3.636 41.869 1.00 94.31 113 GLU A N 1
ATOM 874 C CA . GLU A 1 113 ? -8.092 -2.767 42.871 1.00 94.31 113 GLU A CA 1
ATOM 875 C C . GLU A 1 113 ? -9.131 -2.120 43.797 1.00 94.31 113 GLU A C 1
ATOM 877 O O . GLU A 1 113 ? -8.976 -2.177 45.018 1.00 94.31 113 GLU A O 1
ATOM 882 N N . THR A 1 114 ? -10.243 -1.608 43.256 1.00 94.38 114 THR A N 1
ATOM 883 C CA . THR A 1 114 ? -11.340 -1.079 44.086 1.00 94.38 114 THR A CA 1
ATOM 884 C C . THR A 1 114 ? -11.961 -2.163 44.962 1.00 94.38 114 THR A C 1
ATOM 886 O O . THR A 1 114 ? -12.205 -1.932 46.145 1.00 94.38 114 THR A O 1
ATOM 889 N N . THR A 1 115 ? -12.151 -3.370 44.426 1.00 94.75 115 THR A N 1
ATOM 890 C CA . THR A 1 115 ? -12.677 -4.509 45.193 1.00 94.75 115 THR A CA 1
ATOM 891 C C . THR A 1 115 ? -11.726 -4.903 46.324 1.00 94.75 115 THR A C 1
ATOM 893 O O . THR A 1 115 ? -12.169 -5.112 47.451 1.00 94.75 115 THR A O 1
ATOM 896 N N . LYS A 1 116 ? -10.412 -4.939 46.067 1.00 95.62 116 LYS A N 1
ATOM 897 C CA . LYS A 1 116 ? -9.394 -5.183 47.102 1.00 95.62 116 LYS A CA 1
ATOM 898 C C . LYS A 1 116 ? -9.406 -4.104 48.187 1.00 95.62 116 LYS A C 1
ATOM 900 O O . LYS A 1 116 ? -9.250 -4.428 49.363 1.00 95.62 116 LYS A O 1
ATOM 905 N N . ALA A 1 117 ? -9.605 -2.839 47.818 1.00 94.75 117 ALA A N 1
ATOM 906 C CA . ALA A 1 117 ? -9.713 -1.743 48.778 1.00 94.75 117 ALA A CA 1
ATOM 907 C C . ALA A 1 117 ? -10.957 -1.888 49.670 1.00 94.75 117 ALA A C 1
ATOM 909 O O . ALA A 1 117 ? -10.845 -1.785 50.891 1.00 94.75 117 ALA A O 1
ATOM 910 N N . ILE A 1 118 ? -12.116 -2.206 49.080 1.00 95.38 118 ILE A N 1
ATOM 911 C CA . ILE A 1 118 ? -13.354 -2.483 49.825 1.00 95.38 118 ILE A CA 1
ATOM 912 C C . ILE A 1 118 ? -13.140 -3.660 50.777 1.00 95.38 118 ILE A C 1
ATOM 914 O O . ILE A 1 118 ? -13.412 -3.524 51.964 1.00 95.38 118 ILE A O 1
ATOM 918 N N . GLN A 1 119 ? -12.579 -4.772 50.290 1.00 95.44 119 GLN A N 1
ATOM 919 C CA . GLN A 1 119 ? -12.295 -5.954 51.107 1.00 95.44 119 GLN A CA 1
ATOM 920 C C . GLN A 1 119 ? -11.419 -5.615 52.322 1.00 95.44 119 GLN A C 1
ATOM 922 O O . GLN A 1 119 ? -11.696 -6.065 53.433 1.00 95.44 119 GLN A O 1
ATOM 927 N N . LYS A 1 120 ? -10.370 -4.806 52.126 1.00 95.62 120 LYS A N 1
ATOM 928 C CA . LYS A 1 120 ? -9.485 -4.365 53.211 1.00 95.62 120 LYS A CA 1
ATOM 929 C C . LYS A 1 120 ? -10.232 -3.518 54.246 1.00 95.62 120 LYS A C 1
ATOM 931 O O . LYS A 1 120 ? -10.023 -3.718 55.440 1.00 95.62 120 LYS A O 1
ATOM 936 N N . ASN A 1 121 ? -11.108 -2.616 53.803 1.00 94.19 121 ASN A N 1
ATOM 937 C CA . ASN A 1 121 ? -11.919 -1.788 54.697 1.00 94.19 121 ASN A CA 1
ATOM 938 C C . ASN A 1 121 ? -12.922 -2.634 55.490 1.00 94.19 121 ASN A C 1
ATOM 940 O O . ASN A 1 121 ? -12.928 -2.561 56.715 1.00 94.19 121 ASN A O 1
ATOM 944 N N . THR A 1 122 ? -13.687 -3.504 54.823 1.00 94.38 122 THR A N 1
ATOM 945 C CA . THR A 1 122 ? -14.667 -4.382 55.484 1.00 94.38 122 THR A CA 1
ATOM 946 C C . THR A 1 122 ? -14.005 -5.335 56.475 1.00 94.38 122 THR A C 1
ATOM 948 O O . THR A 1 122 ? -14.541 -5.593 57.548 1.00 94.38 122 THR A O 1
ATOM 951 N N . PHE A 1 123 ? -12.811 -5.843 56.148 1.00 94.06 123 PHE A N 1
ATOM 952 C CA . PHE A 1 123 ? -12.043 -6.683 57.066 1.00 94.06 123 PHE A CA 1
ATOM 953 C C . PHE A 1 123 ? -11.591 -5.898 58.308 1.00 94.06 123 PHE A C 1
ATOM 955 O O . PHE A 1 123 ? -11.675 -6.403 59.427 1.00 94.06 123 PHE A O 1
ATOM 962 N N . GLY A 1 124 ? -11.168 -4.642 58.131 1.00 94.00 124 GLY A N 1
ATOM 963 C CA . GLY A 1 124 ? -10.849 -3.745 59.244 1.00 94.00 124 GLY A CA 1
ATOM 964 C C . GLY A 1 124 ? -12.058 -3.438 60.135 1.00 94.00 124 GLY A C 1
ATOM 965 O O . GLY A 1 124 ? -11.940 -3.483 61.357 1.00 94.00 124 GLY A O 1
ATOM 966 N N . GLU A 1 125 ? -13.226 -3.178 59.543 1.00 94.94 125 GLU A N 1
ATOM 967 C CA . GLU A 1 125 ? -14.481 -2.943 60.274 1.00 94.94 125 GLU A CA 1
ATOM 968 C C . GLU A 1 125 ? -14.911 -4.162 61.096 1.00 94.94 125 GLU A C 1
ATOM 970 O O . GLU A 1 125 ? -15.214 -4.018 62.280 1.00 94.94 125 GLU A O 1
ATOM 975 N N . LEU A 1 126 ? -14.871 -5.363 60.507 1.00 92.88 126 LEU A N 1
ATOM 976 C CA . LEU A 1 126 ? -15.179 -6.614 61.209 1.00 92.88 126 LEU A CA 1
ATOM 977 C C . LEU A 1 126 ? -14.254 -6.837 62.407 1.00 92.88 126 LEU A C 1
ATOM 979 O O . LEU A 1 126 ? -14.733 -7.136 63.496 1.00 92.88 126 LEU A O 1
ATOM 983 N N . THR A 1 127 ? -12.950 -6.613 62.230 1.00 94.62 127 THR A N 1
ATOM 984 C CA . THR A 1 127 ? -11.966 -6.756 63.316 1.00 94.62 127 THR A CA 1
ATOM 985 C C . THR A 1 127 ? -12.253 -5.782 64.471 1.00 94.62 127 THR A C 1
ATOM 987 O O . THR A 1 127 ? -12.103 -6.123 65.643 1.00 94.62 127 THR A O 1
ATOM 990 N N . ASN A 1 128 ? -12.686 -4.555 64.161 1.00 94.12 128 ASN A N 1
ATOM 991 C CA . ASN A 1 128 ? -13.051 -3.568 65.180 1.00 94.12 128 ASN A CA 1
ATOM 992 C C . ASN A 1 128 ? -14.353 -3.935 65.907 1.00 94.12 128 ASN A C 1
ATOM 994 O O . ASN A 1 128 ? -14.431 -3.775 67.124 1.00 94.12 128 ASN A O 1
ATOM 998 N N . LEU A 1 129 ? -15.361 -4.429 65.180 1.00 92.69 129 LEU A N 1
ATOM 999 C CA . LEU A 1 129 ? -16.624 -4.892 65.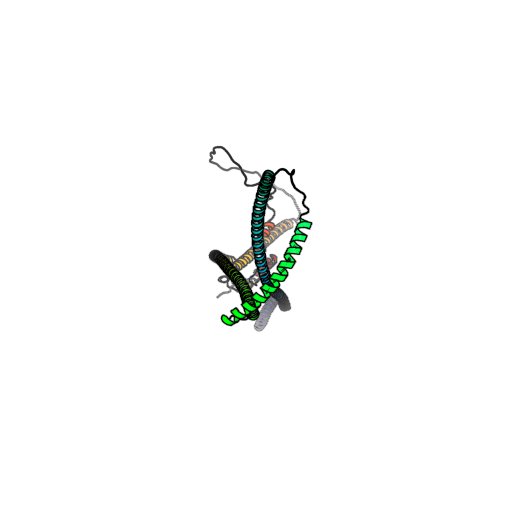760 1.00 92.69 129 LEU A CA 1
ATOM 1000 C C . LEU A 1 129 ? -16.425 -6.102 66.672 1.00 92.69 129 LEU A C 1
ATOM 1002 O O . LEU A 1 129 ? -17.024 -6.150 67.742 1.00 92.69 129 LEU A O 1
ATOM 1006 N N . GLU A 1 130 ? -15.570 -7.046 66.279 1.00 92.75 130 GLU A N 1
ATOM 1007 C CA . GLU A 1 130 ? -15.209 -8.204 67.100 1.00 92.75 130 GLU A CA 1
ATOM 1008 C C . GLU A 1 130 ? -14.599 -7.752 68.432 1.00 92.75 130 GLU A C 1
ATOM 1010 O O . GLU A 1 130 ? -15.100 -8.112 69.496 1.00 92.75 130 GLU A O 1
ATOM 1015 N N . ARG A 1 131 ? -13.619 -6.839 68.389 1.00 93.19 131 ARG A N 1
ATOM 1016 C CA . ARG A 1 131 ? -13.019 -6.260 69.600 1.00 93.19 131 ARG A CA 1
ATOM 1017 C C . ARG A 1 131 ? -14.038 -5.515 70.477 1.00 93.19 131 ARG A C 1
ATOM 1019 O O . ARG A 1 131 ? -13.953 -5.585 71.701 1.00 93.19 131 ARG A O 1
ATOM 1026 N N . GLN A 1 132 ? -14.989 -4.792 69.880 1.00 91.75 132 GLN A N 1
ATOM 1027 C CA . GLN A 1 132 ? -16.044 -4.101 70.631 1.00 91.75 132 GLN A CA 1
ATOM 1028 C C . GLN A 1 132 ? -17.007 -5.094 71.295 1.00 91.75 132 GLN A C 1
ATOM 1030 O O . GLN A 1 132 ? -17.345 -4.934 72.464 1.00 91.75 132 GLN A O 1
ATOM 1035 N N . ALA A 1 133 ? -17.424 -6.135 70.573 1.00 89.69 133 ALA A N 1
ATOM 1036 C CA . ALA A 1 133 ? -18.316 -7.162 71.097 1.00 89.69 133 ALA A CA 1
ATOM 1037 C C . ALA A 1 133 ? -17.673 -7.944 72.252 1.00 89.69 133 ALA A C 1
ATOM 1039 O O . ALA A 1 133 ? -18.351 -8.238 73.237 1.00 89.69 133 ALA A O 1
ATOM 1040 N N . GLU A 1 134 ? -16.372 -8.237 72.168 1.00 89.94 134 GLU A N 1
ATOM 1041 C CA . GLU A 1 134 ? -15.608 -8.825 73.272 1.00 89.94 134 GLU A CA 1
ATOM 1042 C C . GLU A 1 134 ? -15.619 -7.920 74.514 1.00 89.94 134 GLU A C 1
ATOM 1044 O O . GLU A 1 134 ? -15.881 -8.397 75.620 1.00 89.94 134 GLU A O 1
ATOM 1049 N N . ALA A 1 135 ? -15.401 -6.612 74.348 1.00 87.12 135 ALA A N 1
ATOM 1050 C CA . ALA A 1 135 ? -15.433 -5.654 75.453 1.00 87.12 135 ALA A CA 1
ATOM 1051 C C . ALA A 1 135 ? -16.824 -5.562 76.109 1.00 87.12 135 ALA A C 1
ATOM 1053 O O . ALA A 1 135 ? -16.935 -5.643 77.335 1.00 87.12 135 ALA A O 1
ATOM 1054 N N . ASP A 1 136 ? -17.885 -5.467 75.304 1.00 86.56 136 ASP A N 1
ATOM 1055 C CA . ASP A 1 136 ? -19.271 -5.412 75.782 1.00 86.56 136 ASP A CA 1
ATOM 1056 C C . ASP A 1 136 ? -19.683 -6.717 76.491 1.00 86.56 136 ASP A C 1
ATOM 1058 O O . ASP A 1 136 ? -20.421 -6.697 77.480 1.00 86.56 136 ASP A O 1
ATOM 1062 N N . ALA A 1 137 ? -19.220 -7.872 76.000 1.00 83.38 137 ALA A N 1
ATOM 1063 C CA . ALA A 1 137 ? -19.479 -9.168 76.623 1.00 83.38 137 ALA A CA 1
ATOM 1064 C C . ALA A 1 137 ? -18.799 -9.275 77.995 1.00 83.38 137 ALA A C 1
ATOM 1066 O O . ALA A 1 137 ? -19.443 -9.678 78.966 1.00 83.38 137 ALA A O 1
ATOM 1067 N N . VAL A 1 138 ? -17.534 -8.857 78.097 1.00 83.69 138 VAL A N 1
ATOM 1068 C CA . VAL A 1 138 ? -16.808 -8.793 79.374 1.00 83.69 138 VAL A CA 1
ATOM 1069 C C . VAL A 1 138 ? -17.507 -7.842 80.348 1.00 83.69 138 VAL A C 1
ATOM 1071 O O . VAL A 1 138 ? -17.699 -8.188 81.514 1.00 83.69 138 VAL A O 1
ATOM 1074 N N . GLU A 1 139 ? -17.961 -6.678 79.877 1.00 81.00 139 GLU A N 1
ATOM 1075 C CA . GLU A 1 139 ? -18.707 -5.723 80.699 1.00 81.00 139 GLU A CA 1
ATOM 1076 C C . GLU A 1 139 ? -20.041 -6.304 81.200 1.00 81.00 139 GLU A C 1
ATOM 1078 O O . GLU A 1 139 ? -20.399 -6.119 82.365 1.00 81.00 139 GLU A O 1
ATOM 1083 N N . ARG A 1 140 ? -20.779 -7.042 80.358 1.00 75.38 140 ARG A N 1
ATOM 1084 C CA . ARG A 1 140 ? -22.013 -7.727 80.782 1.00 75.38 140 ARG A CA 1
ATOM 1085 C C . ARG A 1 140 ? -21.746 -8.802 81.826 1.00 75.38 140 ARG A C 1
ATOM 1087 O O . ARG A 1 140 ? -22.498 -8.870 82.792 1.00 75.38 140 ARG A O 1
ATOM 1094 N N . ILE A 1 141 ? -20.691 -9.601 81.665 1.00 74.25 141 ILE A N 1
ATOM 1095 C CA . ILE A 1 141 ? -20.312 -10.631 82.645 1.00 74.25 141 ILE A CA 1
ATOM 1096 C C . ILE A 1 141 ? -19.988 -9.988 84.001 1.00 74.25 141 ILE A C 1
ATOM 1098 O O . ILE A 1 141 ? -20.437 -10.477 85.031 1.00 74.25 141 ILE A O 1
ATOM 1102 N N . LEU A 1 142 ? -19.297 -8.844 84.008 1.00 70.00 142 LEU A N 1
ATOM 1103 C CA . LEU A 1 142 ? -19.010 -8.074 85.226 1.00 70.00 142 LEU A CA 1
ATOM 1104 C C . LEU A 1 142 ? -20.260 -7.480 85.903 1.00 70.00 142 LEU A C 1
ATOM 1106 O O . LEU A 1 142 ? -20.221 -7.191 87.097 1.00 70.00 142 LEU A O 1
ATOM 1110 N N . LYS A 1 143 ? -21.356 -7.277 85.160 1.00 71.19 143 LYS A N 1
ATOM 1111 C CA . LYS A 1 143 ? -22.626 -6.716 85.661 1.00 71.19 143 LYS A CA 1
ATOM 1112 C C . LYS A 1 143 ? -23.639 -7.775 86.106 1.00 71.19 143 LYS A C 1
ATOM 1114 O O . LYS A 1 143 ? -24.679 -7.407 86.655 1.00 71.19 143 LYS A O 1
ATOM 1119 N N . LEU A 1 144 ? -23.377 -9.061 85.871 1.00 57.59 144 LEU A N 1
ATOM 1120 C CA . LEU A 1 144 ? -24.248 -10.141 86.331 1.00 57.59 144 LEU A CA 1
ATOM 1121 C C . LEU A 1 144 ? -23.973 -10.460 87.816 1.00 57.59 144 LEU A C 1
ATOM 1123 O O . LEU A 1 144 ? -22.811 -10.508 88.224 1.00 57.59 144 LEU A O 1
ATOM 1127 N N . PRO A 1 145 ? -25.014 -10.681 88.646 1.00 57.38 145 PRO A N 1
ATOM 1128 C CA . PRO A 1 145 ? -24.845 -11.196 90.004 1.00 57.38 145 PRO A CA 1
ATOM 1129 C C . PRO A 1 145 ? -24.137 -12.565 89.986 1.00 57.38 145 PRO A C 1
ATOM 1131 O O . PRO A 1 145 ? -24.327 -13.319 89.031 1.00 57.38 145 PRO A O 1
ATOM 1134 N N . PRO A 1 146 ? -23.344 -12.919 91.018 1.00 59.25 146 PRO A N 1
ATOM 1135 C CA . PRO A 1 146 ? -22.659 -14.212 91.076 1.00 59.25 146 PRO A CA 1
ATOM 1136 C C . PRO A 1 146 ? -23.662 -15.369 90.941 1.00 59.25 146 PRO A C 1
ATOM 1138 O O . PRO A 1 146 ? -24.720 -15.329 91.568 1.00 59.25 146 PRO A O 1
ATOM 1141 N N . GLU A 1 147 ? -23.318 -16.401 90.156 1.00 50.44 147 GLU A N 1
ATOM 1142 C CA . GLU A 1 147 ? -24.166 -17.565 89.802 1.00 50.44 147 GLU A CA 1
ATOM 1143 C C . GLU A 1 147 ? -24.554 -18.490 90.987 1.00 50.44 147 GLU A C 1
ATOM 1145 O O . GLU A 1 147 ? -24.799 -19.681 90.819 1.00 50.44 147 GLU A O 1
ATOM 1150 N N . GLY A 1 148 ? -24.607 -17.967 92.213 1.00 51.22 148 GLY A N 1
ATOM 1151 C CA . GLY A 1 148 ? -24.976 -18.704 93.421 1.00 51.22 148 GLY A CA 1
ATOM 1152 C C . GLY A 1 148 ? -26.473 -18.729 93.742 1.00 51.22 148 GLY A C 1
ATOM 1153 O O . GLY A 1 148 ? -26.855 -19.482 94.629 1.00 51.22 148 GLY A O 1
ATOM 1154 N N . ASP A 1 149 ? -27.311 -17.937 93.059 1.00 48.84 149 ASP A N 1
ATOM 1155 C CA . ASP A 1 149 ? -28.733 -17.783 93.423 1.00 48.84 149 ASP A CA 1
ATOM 1156 C C . ASP A 1 149 ? -29.673 -17.796 92.202 1.00 48.84 149 ASP A C 1
ATOM 1158 O O . ASP A 1 149 ? -30.596 -16.995 92.053 1.00 48.84 149 ASP A O 1
ATOM 1162 N N . MET A 1 150 ? -29.414 -18.717 91.272 1.00 48.31 150 MET A N 1
ATOM 1163 C CA . MET A 1 150 ? -30.350 -19.030 90.194 1.00 48.31 150 MET A CA 1
ATOM 1164 C C . MET A 1 150 ? -31.294 -20.139 90.658 1.00 48.31 150 MET A C 1
ATOM 1166 O O . MET A 1 150 ? -30.941 -21.319 90.678 1.00 48.31 150 MET A O 1
ATOM 1170 N N . VAL A 1 151 ? -32.524 -19.763 91.013 1.00 52.22 151 VAL A N 1
ATOM 1171 C CA . VAL A 1 151 ? -33.615 -20.724 91.195 1.00 52.22 151 VAL A CA 1
ATOM 1172 C C . VAL A 1 151 ? -33.896 -21.359 89.837 1.00 52.22 151 VAL A C 1
ATOM 1174 O O . VAL A 1 151 ? -34.461 -20.724 88.946 1.00 52.22 151 VAL A O 1
ATOM 1177 N N . ASN A 1 152 ? -33.491 -22.619 89.679 1.00 51.50 152 ASN A N 1
ATOM 1178 C CA . ASN A 1 152 ? -33.813 -23.432 88.514 1.00 51.50 152 ASN A CA 1
ATOM 1179 C C . ASN A 1 152 ? -35.309 -23.788 88.567 1.00 51.50 152 ASN A C 1
ATOM 1181 O O . ASN A 1 152 ? -35.710 -24.859 89.019 1.00 51.50 152 ASN A O 1
ATOM 1185 N N . MET A 1 153 ? -36.147 -22.820 88.201 1.00 53.69 153 MET A N 1
ATOM 1186 C CA . MET A 1 153 ? -37.577 -23.006 88.016 1.00 53.69 153 MET A CA 1
ATOM 1187 C C . MET A 1 153 ? -37.774 -23.557 86.609 1.00 53.69 153 MET A C 1
ATOM 1189 O O . MET A 1 153 ? -37.262 -22.984 85.650 1.00 53.69 153 MET A O 1
ATOM 1193 N N . ASP A 1 154 ? -38.526 -24.643 86.462 1.00 59.09 154 ASP A N 1
ATOM 1194 C CA . ASP A 1 154 ? -38.887 -25.187 85.153 1.00 59.09 154 ASP A CA 1
ATOM 1195 C C . ASP A 1 154 ? -39.901 -24.244 84.467 1.00 59.09 154 ASP A C 1
ATOM 1197 O O . ASP A 1 154 ? -41.118 -24.460 84.474 1.00 59.09 154 ASP A O 1
ATOM 1201 N N . VAL A 1 155 ? -39.383 -23.122 83.939 1.00 57.47 155 VAL A N 1
ATOM 1202 C CA . VAL A 1 155 ? -40.129 -22.023 83.296 1.00 57.47 155 VAL A CA 1
ATOM 1203 C C . VAL A 1 155 ? -41.018 -22.565 82.179 1.00 57.47 155 VAL A C 1
ATOM 1205 O O . VAL A 1 155 ? -42.106 -22.042 81.946 1.00 57.47 155 VAL A O 1
ATOM 1208 N N . LEU A 1 156 ? -40.595 -23.654 81.534 1.00 58.16 156 LEU A N 1
ATOM 1209 C CA . LEU A 1 156 ? -41.307 -24.297 80.437 1.00 58.16 156 LEU A CA 1
ATOM 1210 C C . LEU A 1 156 ? -42.673 -24.854 80.865 1.00 58.16 156 LEU A C 1
ATOM 1212 O O . LEU A 1 156 ? -43.653 -24.660 80.147 1.00 58.16 156 LEU A O 1
ATOM 1216 N N . ASN A 1 157 ? -42.782 -25.478 82.040 1.00 59.34 157 ASN A N 1
ATOM 1217 C CA . ASN A 1 157 ? -44.037 -26.082 82.503 1.00 59.34 157 ASN A CA 1
ATOM 1218 C C . ASN A 1 157 ? -45.005 -25.061 83.137 1.00 59.34 157 ASN A C 1
ATOM 1220 O O . ASN A 1 157 ? -46.228 -25.173 82.985 1.00 59.34 157 ASN A O 1
ATOM 1224 N N . LEU A 1 158 ? -44.482 -24.014 83.781 1.00 61.41 158 LEU A N 1
ATOM 1225 C CA . LEU A 1 158 ? -45.293 -22.926 84.342 1.00 61.41 158 LEU A CA 1
ATOM 1226 C C . LEU A 1 158 ? -45.826 -21.977 83.252 1.00 61.41 158 LEU A C 1
ATOM 1228 O O . LEU A 1 158 ? -47.002 -21.615 83.271 1.00 61.41 158 LEU A O 1
ATOM 1232 N N . MET A 1 159 ? -44.998 -21.624 82.25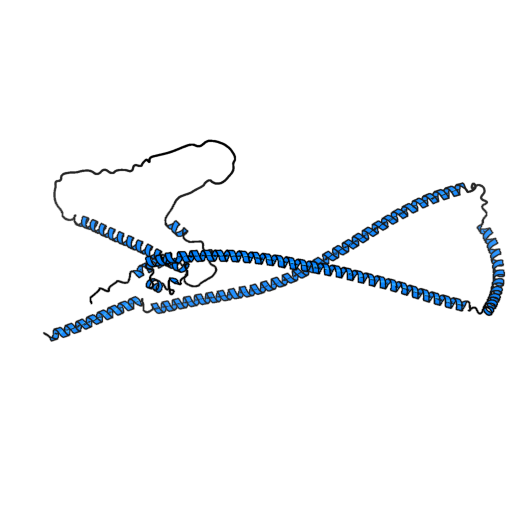9 1.00 58.47 159 MET A N 1
ATOM 1233 C CA . MET A 1 159 ? -45.443 -20.837 81.101 1.00 58.47 159 MET A CA 1
ATOM 1234 C C . MET A 1 159 ? -46.507 -21.587 80.308 1.00 58.47 159 MET A C 1
ATOM 1236 O O . MET A 1 159 ? -47.497 -20.977 79.929 1.00 58.47 159 MET A O 1
ATOM 1240 N N . LYS A 1 160 ? -46.367 -22.904 80.120 1.00 62.00 160 LYS A N 1
ATOM 1241 C CA . LYS A 1 160 ? -47.345 -23.714 79.381 1.00 62.00 160 LYS A CA 1
ATOM 1242 C C . LYS A 1 160 ? -48.731 -23.695 80.037 1.00 62.00 160 LYS A C 1
ATOM 1244 O O . LYS A 1 160 ? -49.716 -23.396 79.377 1.00 62.00 160 LYS A O 1
ATOM 1249 N N . THR A 1 161 ? -48.809 -23.874 81.355 1.00 65.25 161 THR A N 1
ATOM 1250 C CA . THR A 1 161 ? -50.092 -23.892 82.087 1.00 65.25 161 THR A CA 1
ATOM 1251 C C . THR A 1 161 ? -50.757 -22.516 82.221 1.00 65.25 161 THR A C 1
ATOM 1253 O O . THR A 1 161 ? -51.987 -22.424 82.194 1.00 65.25 161 THR A O 1
ATOM 1256 N N . ILE A 1 162 ? -49.979 -21.432 82.325 1.00 65.94 162 ILE A N 1
ATOM 1257 C CA . ILE A 1 162 ? -50.499 -20.053 82.311 1.00 65.94 162 ILE A CA 1
ATOM 1258 C C . ILE A 1 162 ? -50.937 -19.653 80.893 1.00 65.94 162 ILE A C 1
ATOM 1260 O O . ILE A 1 162 ? -51.982 -19.018 80.733 1.00 65.94 162 ILE A O 1
ATOM 1264 N N . HIS A 1 163 ? -50.185 -20.060 79.868 1.00 62.72 163 HIS A N 1
ATOM 1265 C CA . HIS A 1 163 ? -50.500 -19.794 78.466 1.00 62.72 163 HIS A CA 1
ATOM 1266 C C . HIS A 1 163 ? -51.765 -20.540 78.020 1.00 62.72 163 HIS A C 1
ATOM 1268 O O . HIS A 1 163 ? -52.638 -19.920 77.418 1.00 62.72 163 HIS A O 1
ATOM 1274 N N . ASP A 1 164 ? -51.940 -21.803 78.423 1.00 58.62 164 ASP A N 1
ATOM 1275 C CA . ASP A 1 164 ? -53.133 -22.605 78.114 1.00 58.62 164 ASP A CA 1
ATOM 1276 C C . ASP A 1 164 ? -54.407 -22.013 78.751 1.00 58.62 164 ASP A C 1
ATOM 1278 O O . ASP A 1 164 ? -55.461 -21.924 78.119 1.00 58.62 164 ASP A O 1
ATOM 1282 N N . ARG A 1 165 ? -54.315 -21.513 79.992 1.00 64.31 165 ARG A N 1
ATOM 1283 C CA . ARG A 1 165 ? -55.449 -20.890 80.703 1.00 64.31 165 ARG A CA 1
ATOM 1284 C C . ARG A 1 165 ? -55.783 -19.482 80.197 1.00 64.31 165 ARG A C 1
ATOM 1286 O O . ARG A 1 165 ? -56.943 -19.072 80.265 1.00 64.31 165 ARG A O 1
ATOM 1293 N N . ALA A 1 166 ? -54.784 -18.743 79.712 1.00 60.12 166 ALA A N 1
ATOM 1294 C CA . ALA A 1 166 ? -54.957 -17.429 79.099 1.00 60.12 166 ALA A CA 1
ATOM 1295 C C . ALA A 1 166 ? -55.513 -17.533 77.669 1.00 60.12 166 ALA A C 1
ATOM 1297 O O . ALA A 1 166 ? -56.369 -16.732 77.302 1.00 60.12 166 ALA A O 1
ATOM 1298 N N . LEU A 1 167 ? -55.092 -18.535 76.889 1.00 62.47 167 LEU A N 1
ATOM 1299 C CA . LEU A 1 167 ? -55.575 -18.773 75.526 1.00 62.47 167 LEU A CA 1
ATOM 1300 C C . LEU A 1 167 ? -57.070 -19.118 75.488 1.00 62.47 167 LEU A C 1
ATOM 1302 O O . LEU A 1 167 ? -57.782 -18.540 74.671 1.00 62.47 167 LEU A O 1
ATOM 1306 N N . SER A 1 168 ? -57.577 -19.953 76.405 1.00 61.94 168 SER A N 1
ATOM 1307 C CA . SER A 1 168 ? -59.013 -20.289 76.435 1.00 61.94 168 SER A CA 1
ATOM 1308 C C . SER A 1 168 ? -59.920 -19.108 76.804 1.00 61.94 168 SER A C 1
ATOM 1310 O O . SER A 1 168 ? -60.969 -18.944 76.190 1.00 61.94 168 SER A O 1
ATOM 1312 N N . ARG A 1 169 ? -59.524 -18.239 77.749 1.00 61.22 169 ARG A N 1
ATOM 1313 C CA . ARG A 1 169 ? -60.315 -17.032 78.086 1.00 61.22 169 ARG A CA 1
ATOM 1314 C C . ARG A 1 169 ? -60.247 -15.977 76.983 1.00 61.22 169 ARG A C 1
ATOM 1316 O O . ARG A 1 169 ? -61.249 -15.348 76.660 1.00 61.22 169 ARG A O 1
ATOM 1323 N N . LYS A 1 170 ? -59.076 -15.833 76.357 1.00 58.31 170 LYS A N 1
ATOM 1324 C CA . LYS A 1 170 ? -58.852 -14.886 75.263 1.00 58.31 170 LYS A CA 1
ATOM 1325 C C . LYS A 1 170 ? -59.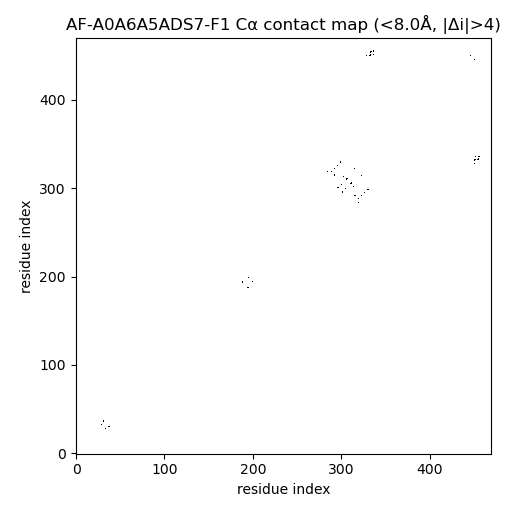571 -15.312 73.980 1.00 58.31 170 LYS A C 1
ATOM 1327 O O . LYS A 1 170 ? -60.004 -14.437 73.250 1.00 58.31 170 LYS A O 1
ATOM 1332 N N . GLN A 1 171 ? -59.752 -16.610 73.716 1.00 58.81 171 GLN A N 1
ATOM 1333 C CA . GLN A 1 171 ? -60.516 -17.102 72.559 1.00 58.81 171 GLN A CA 1
ATOM 1334 C C . GLN A 1 171 ? -62.031 -16.869 72.694 1.00 58.81 171 GLN A C 1
ATOM 1336 O O . GLN A 1 171 ? -62.658 -16.459 71.720 1.00 58.81 171 GLN A O 1
ATOM 1341 N N . GLU A 1 172 ? -62.623 -17.054 73.878 1.00 56.16 172 GLU A N 1
ATOM 1342 C CA . GLU A 1 172 ? -64.062 -16.804 74.088 1.00 56.16 172 GLU A CA 1
ATOM 1343 C C . GLU A 1 172 ? -64.412 -15.306 74.131 1.00 56.16 172 GLU A C 1
ATOM 1345 O O . GLU A 1 172 ? -65.443 -14.890 73.593 1.00 56.16 172 GLU A O 1
ATOM 1350 N N . GLU A 1 173 ? -63.548 -14.476 74.721 1.00 57.78 173 GLU A N 1
ATOM 1351 C CA . GLU A 1 173 ? -63.712 -13.017 74.722 1.00 57.78 173 GLU A CA 1
ATOM 1352 C C . GLU A 1 173 ? -63.394 -12.405 73.351 1.00 57.78 173 GLU A C 1
ATOM 1354 O O . GLU A 1 173 ? -64.135 -11.530 72.904 1.00 57.78 173 GLU A O 1
ATOM 1359 N N . ALA A 1 174 ? -62.379 -12.906 72.633 1.00 58.81 174 ALA A N 1
ATOM 1360 C CA . ALA A 1 174 ? -62.077 -12.461 71.273 1.00 58.81 174 ALA A CA 1
ATOM 1361 C C . ALA A 1 174 ? -63.163 -12.863 70.271 1.00 58.81 174 ALA A C 1
ATOM 1363 O O . ALA A 1 174 ? -63.442 -12.079 69.377 1.00 58.81 174 ALA A O 1
ATOM 1364 N N . ALA A 1 175 ? -63.821 -14.019 70.417 1.00 58.53 175 ALA A N 1
ATOM 1365 C CA . ALA A 1 175 ? -64.922 -14.408 69.531 1.00 58.53 175 ALA A CA 1
ATOM 1366 C C . ALA A 1 175 ? -66.176 -13.535 69.737 1.00 58.53 175 ALA A C 1
ATOM 1368 O O . ALA A 1 175 ? -66.807 -13.118 68.766 1.00 58.53 175 ALA A O 1
ATOM 1369 N N . ARG A 1 176 ? -66.517 -13.193 70.991 1.00 61.06 176 ARG A N 1
ATOM 1370 C CA . ARG A 1 176 ? -67.620 -12.255 71.285 1.00 61.06 176 ARG A CA 1
ATOM 1371 C C . ARG A 1 176 ? -67.287 -10.816 70.891 1.00 61.06 176 ARG A C 1
ATOM 1373 O O . ARG A 1 176 ? -68.160 -10.123 70.376 1.00 61.06 176 ARG A O 1
ATOM 1380 N N . GLN A 1 177 ? -66.048 -10.371 71.106 1.00 61.12 177 GLN A N 1
ATOM 1381 C CA . GLN A 1 177 ? -65.590 -9.053 70.659 1.00 61.12 177 GLN A CA 1
ATOM 1382 C C . GLN A 1 177 ? -65.474 -8.974 69.136 1.00 61.12 177 GLN A C 1
ATOM 1384 O O . GLN A 1 177 ? -65.855 -7.953 68.585 1.00 61.12 177 GLN A O 1
ATOM 1389 N N . ALA A 1 178 ? -65.035 -10.030 68.447 1.00 61.19 178 ALA A N 1
ATOM 1390 C CA . ALA A 1 178 ? -64.975 -10.080 66.986 1.00 61.19 178 ALA A CA 1
ATOM 1391 C C . ALA A 1 178 ? -66.373 -9.996 66.362 1.00 61.19 178 ALA A C 1
ATOM 1393 O O . ALA A 1 178 ? -66.575 -9.185 65.469 1.00 61.19 178 ALA A O 1
ATOM 1394 N N . ALA A 1 179 ? -67.355 -10.734 66.891 1.00 64.06 179 ALA A N 1
ATOM 1395 C CA . ALA A 1 179 ? -68.734 -10.672 66.402 1.00 64.06 179 ALA A CA 1
ATOM 1396 C C . ALA A 1 179 ? -69.405 -9.306 66.673 1.00 64.06 179 ALA A C 1
ATOM 1398 O O . ALA A 1 179 ? -70.150 -8.790 65.837 1.00 64.06 179 ALA A O 1
ATOM 1399 N N . ALA A 1 180 ? -69.128 -8.693 67.832 1.00 68.88 180 ALA A N 1
ATOM 1400 C CA . ALA A 1 180 ? -69.594 -7.341 68.158 1.00 68.88 180 ALA A CA 1
ATOM 1401 C C . ALA A 1 180 ? -68.890 -6.258 67.318 1.00 68.88 180 ALA A C 1
ATOM 1403 O O . ALA A 1 180 ? -69.508 -5.269 66.927 1.00 68.88 180 ALA A O 1
ATOM 1404 N N . LEU A 1 181 ? -67.603 -6.448 67.016 1.00 68.88 181 LEU A N 1
ATOM 1405 C CA . LEU A 1 181 ? -66.837 -5.572 66.137 1.00 68.88 181 LEU A CA 1
ATOM 1406 C C . LEU A 1 181 ? -67.292 -5.706 64.687 1.00 68.88 181 LEU A C 1
ATOM 1408 O O . LEU A 1 181 ? -67.450 -4.675 64.060 1.00 68.88 181 LEU A O 1
ATOM 1412 N N . GLU A 1 182 ? -67.585 -6.902 64.171 1.00 70.75 182 GLU A N 1
ATOM 1413 C CA . GLU A 1 182 ? -68.128 -7.095 62.813 1.00 70.75 182 GLU A CA 1
ATOM 1414 C C . GLU A 1 182 ? -69.466 -6.377 62.622 1.00 70.75 182 GLU A C 1
ATOM 1416 O O . GLU A 1 182 ? -69.664 -5.666 61.636 1.00 70.75 182 GLU A O 1
ATOM 1421 N N . THR A 1 183 ? -70.375 -6.506 63.592 1.00 71.38 183 THR A N 1
ATOM 1422 C CA . THR A 1 183 ? -71.679 -5.825 63.555 1.00 71.38 183 THR A CA 1
ATOM 1423 C C . THR A 1 183 ? -71.544 -4.306 63.684 1.00 71.38 183 THR A C 1
ATOM 1425 O O . THR A 1 183 ? -72.225 -3.566 62.969 1.00 71.38 183 THR A O 1
ATOM 1428 N N . ALA A 1 184 ? -70.627 -3.819 64.524 1.00 73.75 184 ALA A N 1
ATOM 1429 C CA . ALA A 1 184 ? -70.309 -2.395 64.607 1.00 73.75 184 ALA A CA 1
ATOM 1430 C C . ALA A 1 184 ? -69.631 -1.873 63.325 1.00 73.75 184 ALA A C 1
ATOM 1432 O O . ALA A 1 184 ? -69.959 -0.780 62.864 1.00 73.75 184 ALA A O 1
ATOM 1433 N N . PHE A 1 185 ? -68.734 -2.651 62.713 1.00 72.69 185 PHE A N 1
ATOM 1434 C CA . PHE A 1 185 ? -68.019 -2.286 61.488 1.00 72.69 185 PHE A CA 1
ATOM 1435 C C . PHE A 1 185 ? -68.982 -2.179 60.307 1.00 72.69 185 PHE A C 1
ATOM 1437 O O . PHE A 1 185 ? -68.962 -1.174 59.605 1.00 72.69 185 PHE A O 1
ATOM 1444 N N . ALA A 1 186 ? -69.898 -3.141 60.158 1.00 72.06 186 ALA A N 1
ATOM 1445 C CA . ALA A 1 186 ? -70.949 -3.101 59.144 1.00 72.06 186 ALA A CA 1
ATOM 1446 C C . ALA A 1 186 ? -71.881 -1.884 59.322 1.00 72.06 186 ALA A C 1
ATOM 1448 O O . ALA A 1 186 ? -72.244 -1.224 58.347 1.00 72.06 186 ALA A O 1
ATOM 1449 N N . SER A 1 187 ? -72.224 -1.533 60.569 1.00 74.56 187 SER A N 1
ATOM 1450 C CA . SER A 1 187 ? -73.034 -0.343 60.870 1.00 74.56 187 SER A CA 1
ATOM 1451 C C . SER A 1 187 ? -72.308 0.967 60.546 1.00 74.56 187 SER A C 1
ATOM 1453 O O . SER A 1 187 ? -72.931 1.898 60.035 1.00 74.56 187 SER A O 1
ATOM 1455 N N . ILE A 1 188 ? -71.014 1.065 60.855 1.00 74.38 188 ILE A N 1
ATOM 1456 C CA . ILE A 1 188 ? -70.196 2.253 60.573 1.00 74.38 188 ILE A CA 1
ATOM 1457 C C . ILE A 1 188 ? -69.954 2.384 59.064 1.00 74.38 188 ILE A C 1
ATOM 1459 O O . ILE A 1 188 ? -70.061 3.478 58.516 1.00 74.38 188 ILE A O 1
ATOM 1463 N N . GLN A 1 189 ? -69.699 1.274 58.374 1.00 73.94 189 GLN A N 1
ATOM 1464 C CA . GLN A 1 189 ? -69.497 1.222 56.927 1.00 73.94 189 GLN A CA 1
ATOM 1465 C C . GLN A 1 189 ? -70.725 1.720 56.155 1.00 73.94 189 GLN A C 1
ATOM 1467 O O . GLN A 1 189 ? -70.586 2.545 55.250 1.00 73.94 189 GLN A O 1
ATOM 1472 N N . ALA A 1 190 ? -71.927 1.310 56.577 1.00 75.06 190 ALA A N 1
ATOM 1473 C CA . ALA A 1 190 ? -73.187 1.797 56.017 1.00 75.06 190 ALA A CA 1
ATOM 1474 C C . ALA A 1 190 ? -73.418 3.300 56.270 1.00 75.06 190 ALA A C 1
ATOM 1476 O O . ALA A 1 190 ? -73.956 3.992 55.410 1.00 75.06 190 ALA A O 1
ATOM 1477 N N . ALA A 1 191 ? -72.992 3.828 57.423 1.00 75.75 191 ALA A N 1
ATOM 1478 C CA . ALA A 1 191 ? -73.135 5.248 57.753 1.00 75.75 191 ALA A CA 1
ATOM 1479 C C . ALA A 1 191 ? -72.142 6.148 56.991 1.00 75.75 191 ALA A C 1
ATOM 1481 O O . ALA A 1 191 ? -72.488 7.260 56.590 1.00 75.75 191 ALA A O 1
ATOM 1482 N N . VAL A 1 192 ? -70.913 5.672 56.773 1.00 78.50 192 VAL A N 1
ATOM 1483 C CA . VAL A 1 192 ? -69.823 6.435 56.133 1.00 78.50 192 VAL A CA 1
ATOM 1484 C C . VAL A 1 192 ? -69.817 6.279 54.603 1.00 78.50 192 VAL A C 1
ATOM 1486 O O . VAL A 1 192 ? -69.105 7.013 53.925 1.00 78.50 192 VAL A O 1
ATOM 1489 N N . HIS A 1 193 ? -70.641 5.383 54.042 1.00 76.56 193 HIS A N 1
ATOM 1490 C CA . HIS A 1 193 ? -70.620 5.008 52.618 1.00 76.56 193 HIS A CA 1
ATOM 1491 C C . HIS A 1 193 ? -69.230 4.526 52.165 1.00 76.56 193 HIS A C 1
ATOM 1493 O O . HIS A 1 193 ? -68.779 4.819 51.058 1.00 76.56 193 HIS A O 1
ATOM 1499 N N . ALA A 1 194 ? -68.528 3.809 53.046 1.00 70.31 194 ALA A N 1
ATOM 1500 C CA . ALA A 1 194 ? -67.226 3.240 52.727 1.00 70.31 194 ALA A CA 1
ATOM 1501 C C . ALA A 1 194 ? -67.402 1.936 51.917 1.00 70.31 194 ALA A C 1
ATOM 1503 O O . ALA A 1 194 ? -68.296 1.150 52.246 1.00 70.31 194 ALA A O 1
ATOM 1504 N N . PRO A 1 195 ? -66.573 1.687 50.883 1.00 76.50 195 PRO A N 1
ATOM 1505 C CA . PRO A 1 195 ? -66.627 0.457 50.090 1.00 76.50 195 PRO A CA 1
ATOM 1506 C C . PRO A 1 195 ? -66.402 -0.781 50.961 1.00 76.50 195 PRO A C 1
ATOM 1508 O O . PRO A 1 195 ? -65.816 -0.687 52.047 1.00 76.50 195 PRO A O 1
ATOM 1511 N N . SER A 1 196 ? -66.885 -1.939 50.497 1.00 79.50 196 SER A N 1
ATOM 1512 C CA . SER A 1 196 ? -66.685 -3.208 51.208 1.00 79.50 196 SER A CA 1
ATOM 1513 C C . SER A 1 196 ? -65.191 -3.504 51.390 1.00 79.50 196 SER A C 1
ATOM 1515 O O . SER A 1 196 ? -64.360 -3.046 50.605 1.00 79.50 196 SER A O 1
ATOM 1517 N N . VAL A 1 197 ? -64.825 -4.255 52.437 1.00 81.12 197 VAL A N 1
ATOM 1518 C CA . VAL A 1 197 ? -63.412 -4.616 52.671 1.00 81.12 197 VAL A CA 1
ATOM 1519 C C . VAL A 1 197 ? -62.850 -5.357 51.454 1.00 81.12 197 VAL A C 1
ATOM 1521 O O . VAL A 1 197 ? -61.729 -5.079 51.043 1.00 81.12 197 VAL A O 1
ATOM 1524 N N . ASP A 1 198 ? -63.660 -6.204 50.819 1.00 83.50 198 ASP A N 1
ATOM 1525 C CA . ASP A 1 198 ? -63.277 -6.945 49.617 1.00 83.50 198 ASP A CA 1
ATOM 1526 C C . ASP A 1 198 ? -63.107 -6.039 48.388 1.00 83.50 198 ASP A C 1
ATOM 1528 O O . ASP A 1 198 ? -62.129 -6.189 47.660 1.00 83.50 198 ASP A O 1
ATOM 1532 N N . GLU A 1 199 ? -63.984 -5.050 48.172 1.00 85.12 199 GLU A N 1
ATOM 1533 C CA . GLU A 1 199 ? -63.812 -4.054 47.098 1.00 85.12 199 GLU A CA 1
ATOM 1534 C C . GLU A 1 199 ? -62.588 -3.165 47.325 1.00 85.12 199 GLU A C 1
ATOM 1536 O O . GLU A 1 199 ? -61.871 -2.845 46.376 1.00 85.12 199 GLU A O 1
ATOM 1541 N N . PHE A 1 200 ? -62.316 -2.781 48.576 1.00 85.94 200 PHE A N 1
ATOM 1542 C CA . PHE A 1 200 ? -61.107 -2.042 48.921 1.00 85.94 200 PHE A CA 1
ATOM 1543 C C . PHE A 1 200 ? -59.860 -2.878 48.621 1.00 85.94 200 PHE A C 1
ATOM 1545 O O . PHE A 1 200 ? -58.952 -2.380 47.956 1.00 85.94 200 PHE A O 1
ATOM 1552 N N . VAL A 1 201 ? -59.838 -4.148 49.039 1.00 90.25 201 VAL A N 1
ATOM 1553 C CA . VAL A 1 201 ? -58.732 -5.078 48.767 1.00 90.25 201 VAL A CA 1
ATOM 1554 C C . VAL A 1 201 ? -58.566 -5.309 47.265 1.00 90.25 201 VAL A C 1
ATOM 1556 O O . VAL A 1 201 ? -57.443 -5.236 46.780 1.00 90.25 201 VAL A O 1
ATOM 1559 N N . MET A 1 202 ? -59.648 -5.501 46.505 1.00 90.38 202 MET A N 1
ATOM 1560 C CA . MET A 1 202 ? -59.581 -5.596 45.041 1.00 90.38 202 MET A CA 1
ATOM 1561 C C . MET A 1 202 ? -59.004 -4.325 44.413 1.00 90.38 202 MET A C 1
ATOM 1563 O O . MET A 1 202 ? -58.063 -4.416 43.631 1.00 90.38 202 MET A O 1
ATOM 1567 N N . SER A 1 203 ? -59.489 -3.140 44.802 1.00 90.69 203 SER A N 1
ATOM 1568 C CA . SER A 1 203 ? -58.959 -1.869 44.288 1.00 90.69 203 SER A CA 1
ATOM 1569 C C . SER A 1 203 ? -57.482 -1.677 44.642 1.00 90.69 203 SER A C 1
ATOM 1571 O O . SER A 1 203 ? -56.703 -1.195 43.825 1.00 90.69 203 SER A O 1
ATOM 1573 N N . PHE A 1 204 ? -57.077 -2.112 45.837 1.00 92.25 204 PHE A N 1
ATOM 1574 C CA . PHE A 1 204 ? -55.696 -2.066 46.289 1.00 92.25 204 PHE A CA 1
ATOM 1575 C C . PHE A 1 204 ? -54.814 -2.983 45.437 1.00 92.25 204 PHE A C 1
ATOM 1577 O O . PHE A 1 204 ? -53.810 -2.520 44.902 1.00 92.25 204 PHE A O 1
ATOM 1584 N N . VAL A 1 205 ? -55.226 -4.238 45.232 1.00 93.19 205 VAL A N 1
ATOM 1585 C CA . VAL A 1 205 ? -54.521 -5.211 44.383 1.00 93.19 205 VAL A CA 1
ATOM 1586 C C . VAL A 1 205 ? -54.421 -4.712 42.938 1.00 93.19 205 VAL A C 1
ATOM 1588 O O . VAL A 1 205 ? -53.359 -4.812 42.326 1.00 93.19 205 VAL A O 1
ATOM 1591 N N . ASP A 1 206 ? -55.480 -4.113 42.394 1.00 94.12 206 ASP A N 1
ATOM 1592 C CA . ASP A 1 206 ? -55.464 -3.531 41.049 1.00 94.12 206 ASP A CA 1
ATOM 1593 C C . ASP A 1 206 ? -54.487 -2.351 40.951 1.00 94.12 206 ASP A C 1
ATOM 1595 O O . ASP A 1 206 ? -53.692 -2.278 40.007 1.00 94.12 206 ASP A O 1
ATOM 1599 N N . THR A 1 207 ? -54.477 -1.455 41.945 1.00 93.19 207 THR A N 1
ATOM 1600 C CA . THR A 1 207 ? -53.509 -0.348 41.981 1.00 93.19 207 THR A CA 1
ATOM 1601 C C . THR A 1 207 ? -52.075 -0.844 42.152 1.00 93.19 207 THR A C 1
ATOM 1603 O O . THR A 1 207 ? -51.172 -0.315 41.504 1.00 93.19 207 THR A O 1
ATOM 1606 N N . GLU A 1 208 ? -51.851 -1.884 42.958 1.00 94.19 208 GLU A N 1
ATOM 1607 C CA . GLU A 1 208 ? -50.543 -2.508 43.154 1.00 94.19 208 GLU A CA 1
ATOM 1608 C C . GLU A 1 208 ? -50.038 -3.136 41.849 1.00 94.19 208 GLU A C 1
ATOM 1610 O O . GLU A 1 208 ? -48.914 -2.864 41.426 1.00 94.19 208 GLU A O 1
ATOM 1615 N N . ASN A 1 209 ? -50.891 -3.887 41.149 1.00 94.56 209 ASN A N 1
ATOM 1616 C CA . ASN A 1 209 ? -50.581 -4.456 39.838 1.00 94.56 209 ASN A CA 1
ATOM 1617 C C . ASN A 1 209 ? -50.275 -3.369 38.797 1.00 94.56 209 ASN A C 1
ATOM 1619 O O . ASN A 1 209 ? -49.327 -3.501 38.018 1.00 94.56 209 ASN A O 1
ATOM 1623 N N . GLN A 1 210 ? -51.032 -2.268 38.798 1.00 95.00 210 GLN A N 1
ATOM 1624 C CA . GLN A 1 210 ? -50.783 -1.131 37.912 1.00 95.00 210 GLN A CA 1
ATOM 1625 C C . GLN A 1 210 ? -49.436 -0.453 38.217 1.00 95.00 210 GLN A C 1
ATOM 1627 O O . GLN A 1 210 ? -48.675 -0.151 37.295 1.00 95.00 210 GLN A O 1
ATOM 1632 N N . LEU A 1 211 ? -49.113 -0.249 39.498 1.00 92.50 211 LEU A N 1
ATOM 1633 C CA . LEU A 1 211 ? -47.835 0.308 39.952 1.00 92.50 211 LEU A CA 1
ATOM 1634 C C . LEU A 1 211 ? -46.657 -0.605 39.590 1.00 92.50 211 LEU A C 1
ATOM 1636 O O . LEU A 1 211 ? -45.644 -0.121 39.082 1.00 92.50 211 LEU A O 1
ATOM 1640 N N . LEU A 1 212 ? -46.801 -1.918 39.783 1.00 94.75 212 LEU A N 1
ATOM 1641 C CA . LEU A 1 212 ? -45.815 -2.926 39.383 1.00 94.75 212 LEU A CA 1
ATOM 1642 C C . LEU A 1 212 ? -45.578 -2.916 37.870 1.00 94.75 212 LEU A C 1
ATOM 1644 O O . LEU A 1 212 ? -44.426 -2.899 37.434 1.00 94.75 212 LEU A O 1
ATOM 1648 N N . SER A 1 213 ? -46.645 -2.867 37.069 1.00 95.00 213 SER A N 1
ATOM 1649 C CA . SER A 1 213 ? -46.553 -2.796 35.606 1.00 95.00 213 SER A CA 1
ATOM 1650 C C . SER A 1 213 ? -45.863 -1.509 35.139 1.00 95.00 213 SER A C 1
ATOM 1652 O O . SER A 1 213 ? -44.941 -1.557 34.321 1.00 95.00 213 SER A O 1
ATOM 1654 N N . MET A 1 214 ? -46.226 -0.356 35.712 1.00 93.00 214 MET A N 1
ATOM 1655 C CA . MET A 1 214 ? -45.550 0.913 35.427 1.00 93.00 214 MET A CA 1
ATOM 1656 C C . MET A 1 214 ? -44.069 0.884 35.807 1.00 93.00 214 MET A C 1
ATOM 1658 O O . MET A 1 214 ? -43.233 1.405 35.066 1.00 93.00 214 MET A O 1
ATOM 1662 N N . TYR A 1 215 ? -43.733 0.281 36.947 1.00 94.25 215 TYR A N 1
ATOM 1663 C CA . TYR A 1 215 ? -42.352 0.153 37.394 1.00 94.25 215 TYR A CA 1
ATOM 1664 C C . TYR A 1 215 ? -41.532 -0.744 36.458 1.00 94.25 215 TYR A C 1
ATOM 1666 O O . TYR A 1 215 ? -40.423 -0.373 36.076 1.00 94.25 215 TYR A O 1
ATOM 1674 N N . GLN A 1 216 ? -42.088 -1.877 36.022 1.00 94.81 216 GLN A N 1
ATOM 1675 C CA . GLN A 1 216 ? -41.450 -2.748 35.030 1.00 94.81 216 GLN A CA 1
ATOM 1676 C C . GLN A 1 216 ? -41.199 -2.009 33.711 1.00 94.81 216 GLN A C 1
ATOM 1678 O O . GLN A 1 216 ? -40.071 -2.004 33.221 1.00 94.81 216 GLN A O 1
ATOM 1683 N N . HIS A 1 217 ? -42.198 -1.293 33.193 1.00 94.25 217 HIS A N 1
ATOM 1684 C CA . HIS A 1 217 ? -42.039 -0.491 31.980 1.00 94.25 217 HIS A CA 1
ATOM 1685 C C . HIS A 1 217 ? -40.996 0.632 32.148 1.00 94.25 217 HIS A C 1
ATOM 1687 O O . HIS A 1 217 ? -40.204 0.897 31.244 1.00 94.25 217 HIS A O 1
ATOM 1693 N N . TYR A 1 218 ? -40.935 1.282 33.316 1.00 93.12 218 TYR A N 1
ATOM 1694 C CA . TYR A 1 218 ? -39.889 2.264 33.616 1.00 93.12 218 TYR A CA 1
ATOM 1695 C C . TYR A 1 218 ? -38.487 1.635 33.587 1.00 93.12 218 TYR A C 1
ATOM 1697 O O . TYR A 1 218 ? -37.556 2.230 33.038 1.00 93.12 218 TYR A O 1
ATOM 1705 N N . LEU A 1 219 ? -38.324 0.427 34.136 1.00 94.38 219 LEU A N 1
ATOM 1706 C CA . LEU A 1 219 ? -37.056 -0.303 34.079 1.00 94.38 219 LEU A CA 1
ATOM 1707 C C . LEU A 1 219 ? -36.666 -0.661 32.641 1.00 94.38 219 LEU A C 1
ATOM 1709 O O . LEU A 1 219 ? -35.499 -0.504 32.275 1.00 94.38 219 LEU A O 1
ATOM 1713 N N . GLU A 1 220 ? -37.623 -1.085 31.817 1.00 92.44 220 GLU A N 1
ATOM 1714 C CA . GLU A 1 220 ? -37.404 -1.369 30.395 1.00 92.44 220 GLU A CA 1
ATOM 1715 C C . GLU A 1 220 ? -36.983 -0.114 29.624 1.00 92.44 220 GLU A C 1
ATOM 1717 O O . GLU A 1 220 ? -35.944 -0.123 28.962 1.00 92.44 220 GLU A O 1
ATOM 1722 N N . GLN A 1 221 ? -37.683 1.012 29.800 1.00 90.88 221 GLN A N 1
ATOM 1723 C CA . GLN A 1 221 ? -37.272 2.294 29.215 1.00 90.88 221 GLN A CA 1
ATOM 1724 C C . GLN A 1 221 ? -35.881 2.728 29.691 1.00 90.88 221 GLN A C 1
ATOM 1726 O O . GLN A 1 221 ? -35.080 3.275 28.924 1.00 90.88 221 GLN A O 1
ATOM 1731 N N . GLN A 1 222 ? -35.546 2.478 30.958 1.00 89.38 222 GLN A N 1
ATOM 1732 C CA . GLN A 1 222 ? -34.213 2.762 31.474 1.00 89.38 222 GLN A CA 1
ATOM 1733 C C . GLN A 1 222 ? -33.148 1.855 30.829 1.00 89.38 222 GLN A C 1
ATOM 1735 O O . GLN A 1 222 ? -32.018 2.293 30.598 1.00 89.38 222 GLN A O 1
ATOM 1740 N N . ALA A 1 223 ? -33.482 0.604 30.513 1.00 89.75 223 ALA A N 1
ATOM 1741 C CA . ALA A 1 223 ? -32.596 -0.301 29.789 1.00 89.75 223 ALA A CA 1
ATOM 1742 C C . ALA A 1 223 ? -32.417 0.129 28.323 1.00 89.75 223 ALA A C 1
ATOM 1744 O O . ALA A 1 223 ? -31.288 0.156 27.829 1.00 89.75 223 ALA A O 1
ATOM 1745 N N . ASP A 1 224 ? -33.492 0.534 27.649 1.00 87.62 224 ASP A N 1
ATOM 1746 C CA . ASP A 1 224 ? -33.461 0.990 26.257 1.00 87.62 224 ASP A CA 1
ATOM 1747 C C . ASP A 1 224 ? -32.677 2.296 26.106 1.00 87.62 224 ASP A C 1
ATOM 1749 O O . ASP A 1 224 ? -31.828 2.423 25.225 1.00 87.62 224 ASP A O 1
ATOM 1753 N N . THR A 1 225 ? -32.867 3.247 27.023 1.00 85.69 225 THR A N 1
ATOM 1754 C CA . THR A 1 225 ? -32.077 4.488 27.046 1.00 85.69 225 THR A CA 1
ATOM 1755 C C . THR A 1 225 ? -30.592 4.225 27.301 1.00 85.69 225 THR A C 1
ATOM 1757 O O . THR A 1 225 ? -29.745 4.904 26.718 1.00 85.69 225 THR A O 1
ATOM 1760 N N . LYS A 1 226 ? -30.244 3.228 28.128 1.00 90.50 226 LYS A N 1
ATOM 1761 C CA . LYS A 1 226 ? -28.850 2.782 28.300 1.00 90.50 226 LYS A CA 1
ATOM 1762 C C . LYS A 1 226 ? -28.293 2.167 27.012 1.00 90.50 226 LYS A C 1
ATOM 1764 O O . LYS A 1 226 ? -27.167 2.499 26.645 1.00 90.50 226 LYS A O 1
ATOM 1769 N N . ARG A 1 227 ? -29.068 1.334 26.304 1.00 90.50 227 ARG A N 1
ATOM 1770 C CA . ARG A 1 227 ? -28.662 0.759 25.007 1.00 90.50 227 ARG A CA 1
ATOM 1771 C C . ARG A 1 227 ? -28.449 1.840 23.944 1.00 90.50 227 ARG A C 1
ATOM 1773 O O . ARG A 1 227 ? -27.374 1.893 23.358 1.00 90.50 227 ARG A O 1
ATOM 1780 N N . ALA A 1 228 ? -29.393 2.764 23.781 1.00 83.06 228 ALA A N 1
ATOM 1781 C CA . ALA A 1 228 ? -29.281 3.860 22.816 1.00 83.06 228 ALA A CA 1
ATOM 1782 C C . ALA A 1 228 ? -28.075 4.779 23.094 1.00 83.06 228 ALA A C 1
ATOM 1784 O O . ALA A 1 228 ? -27.395 5.221 22.169 1.00 83.06 228 ALA A O 1
ATOM 1785 N N . LYS A 1 229 ? -27.761 5.044 24.371 1.00 85.62 229 LYS A N 1
ATOM 1786 C CA . LYS A 1 229 ? -26.546 5.788 24.749 1.00 85.62 229 LYS A CA 1
ATOM 1787 C C . LYS A 1 229 ? -25.271 5.035 24.366 1.00 85.62 229 LYS A C 1
ATOM 1789 O O . LYS A 1 229 ? -24.370 5.642 23.796 1.00 85.62 229 LYS A O 1
ATOM 1794 N N . ALA A 1 230 ? -25.215 3.728 24.619 1.00 89.31 230 ALA A N 1
ATOM 1795 C CA . ALA A 1 230 ? -24.068 2.907 24.233 1.00 89.31 230 ALA A CA 1
ATOM 1796 C C . ALA A 1 230 ? -23.859 2.883 22.706 1.00 89.31 230 ALA A C 1
ATOM 1798 O O . ALA A 1 230 ? -22.725 2.973 22.237 1.00 89.31 230 ALA A O 1
ATOM 1799 N N . GLU A 1 231 ? -24.941 2.821 21.925 1.00 87.75 231 GLU A N 1
ATOM 1800 C CA . GLU A 1 231 ? -24.883 2.911 20.461 1.00 87.75 231 GLU A CA 1
ATOM 1801 C C . GLU A 1 231 ? -24.386 4.280 19.979 1.00 87.75 231 GLU A C 1
ATOM 1803 O O . GLU A 1 231 ? -23.543 4.352 19.083 1.00 87.75 231 GLU A O 1
ATOM 1808 N N . LEU A 1 232 ? -24.847 5.373 20.598 1.00 81.44 232 LEU A N 1
ATOM 1809 C CA . LEU A 1 232 ? -24.378 6.722 20.281 1.00 81.44 232 LEU A CA 1
ATOM 1810 C C . LEU A 1 232 ? -22.876 6.876 20.556 1.00 81.44 232 LEU A C 1
ATOM 1812 O O . LEU A 1 232 ? -22.147 7.412 19.719 1.00 81.44 232 LEU A O 1
ATOM 1816 N N . ASP A 1 233 ? -22.401 6.375 21.695 1.00 87.00 233 ASP A N 1
ATOM 1817 C CA . ASP A 1 233 ? -20.984 6.420 22.058 1.00 87.00 233 ASP A CA 1
ATOM 1818 C C . ASP A 1 233 ? -20.126 5.584 21.096 1.00 87.00 233 ASP A C 1
ATOM 1820 O O . ASP A 1 233 ? -19.049 6.025 20.675 1.00 87.00 233 ASP A O 1
ATOM 1824 N N . ALA A 1 234 ? -20.626 4.420 20.670 1.00 87.94 234 ALA A N 1
ATOM 1825 C CA . ALA A 1 234 ? -19.981 3.593 19.654 1.00 87.94 234 ALA A CA 1
ATOM 1826 C C . ALA A 1 234 ? -19.916 4.296 18.285 1.00 87.94 234 ALA A C 1
ATOM 1828 O O . ALA A 1 234 ? -18.882 4.271 17.615 1.00 87.94 234 ALA A O 1
ATOM 1829 N N . LEU A 1 235 ? -20.981 4.982 17.865 1.00 86.19 235 LEU A N 1
ATOM 1830 C CA . LEU A 1 235 ? -20.980 5.752 16.617 1.00 86.19 235 LEU A CA 1
ATOM 1831 C C . LEU A 1 235 ? -20.040 6.961 16.687 1.00 86.19 235 LEU A C 1
ATOM 1833 O O . LEU A 1 235 ? -19.324 7.255 15.725 1.00 86.19 235 LEU A O 1
ATOM 1837 N N . LEU A 1 236 ? -19.988 7.652 17.828 1.00 83.06 236 LEU A N 1
ATOM 1838 C CA . LEU A 1 236 ? -19.063 8.764 18.041 1.00 83.06 236 LEU A CA 1
ATOM 1839 C C . LEU A 1 236 ? -17.602 8.303 18.021 1.00 83.06 236 LEU A C 1
ATOM 1841 O O . LEU A 1 236 ? -16.758 8.995 17.440 1.00 83.06 236 LEU A O 1
ATOM 1845 N N . SER A 1 237 ? -17.286 7.144 18.607 1.00 88.19 237 SER A N 1
ATOM 1846 C CA . SER A 1 237 ? -15.936 6.575 18.547 1.00 88.19 237 SER A CA 1
ATOM 1847 C C . SER A 1 237 ? -15.566 6.195 17.109 1.00 88.19 237 SER A C 1
ATOM 1849 O O . SER A 1 237 ? -14.512 6.613 16.618 1.00 88.19 237 SER A O 1
ATOM 1851 N N . GLN A 1 238 ? -16.471 5.545 16.369 1.00 85.31 238 GLN A N 1
ATOM 1852 C CA . GLN A 1 238 ? -16.272 5.237 14.952 1.00 85.31 238 GLN A CA 1
ATOM 1853 C C . GLN A 1 238 ? -16.025 6.503 14.122 1.00 85.31 238 GLN A C 1
ATOM 1855 O O . GLN A 1 238 ? -15.041 6.558 13.380 1.00 85.31 238 GLN A O 1
ATOM 1860 N N . ALA A 1 239 ? -16.828 7.556 14.299 1.00 74.56 239 ALA A N 1
ATOM 1861 C CA . ALA A 1 239 ? -16.652 8.826 13.594 1.00 74.56 239 ALA A CA 1
ATOM 1862 C C . ALA A 1 239 ? -15.280 9.471 13.864 1.00 74.56 239 ALA A C 1
ATOM 1864 O O . ALA A 1 239 ? -14.663 10.026 12.948 1.00 74.56 239 ALA A O 1
ATOM 1865 N N . ARG A 1 240 ? -14.759 9.374 15.097 1.00 86.25 240 ARG A N 1
ATOM 1866 C CA . ARG A 1 240 ? -13.398 9.835 15.431 1.00 86.25 240 ARG A CA 1
ATOM 1867 C C . ARG A 1 240 ? -12.338 9.030 14.680 1.00 86.25 240 ARG A C 1
ATOM 1869 O O . ARG A 1 240 ? -11.473 9.636 14.048 1.00 86.25 240 ARG A O 1
ATOM 1876 N N . THR A 1 241 ? -12.439 7.697 14.667 1.00 84.62 241 THR A N 1
ATOM 1877 C CA . THR A 1 241 ? -11.464 6.853 13.948 1.00 84.62 241 THR A CA 1
ATOM 1878 C C . THR A 1 241 ? -11.476 7.103 12.440 1.00 84.62 241 THR A C 1
ATOM 1880 O O . THR A 1 241 ? -10.418 7.117 11.812 1.00 84.62 241 THR A O 1
ATOM 1883 N N . VAL A 1 242 ? -12.649 7.344 11.843 1.00 86.94 242 VAL A N 1
ATOM 1884 C CA . VAL A 1 242 ? -12.775 7.667 10.414 1.00 86.94 242 VAL A CA 1
ATOM 1885 C C . VAL A 1 242 ? -12.106 9.004 10.110 1.00 86.94 242 VAL A C 1
ATOM 1887 O O . VAL A 1 242 ? -11.319 9.092 9.170 1.00 86.94 242 VAL A O 1
ATOM 1890 N N . ARG A 1 243 ? -12.340 10.036 10.931 1.00 80.31 243 ARG A N 1
ATOM 1891 C CA . ARG A 1 243 ? -11.677 11.342 10.768 1.00 80.31 243 ARG A CA 1
ATOM 1892 C C . ARG A 1 243 ? -10.157 11.236 10.888 1.00 80.31 243 ARG A C 1
ATOM 1894 O O . ARG A 1 243 ? -9.449 11.874 10.114 1.00 80.31 243 ARG A O 1
ATOM 1901 N N . GLN A 1 244 ? -9.651 10.426 11.817 1.00 85.81 244 GLN A N 1
ATOM 1902 C CA . GLN A 1 244 ? -8.213 10.200 11.969 1.00 85.81 244 GLN A CA 1
ATOM 1903 C C . GLN A 1 244 ? -7.617 9.470 10.758 1.00 85.81 244 GLN A C 1
ATOM 1905 O O . GLN A 1 244 ? -6.594 9.906 10.234 1.00 85.81 244 GLN A O 1
ATOM 1910 N N . ARG A 1 245 ? -8.294 8.428 10.256 1.00 86.56 245 ARG A N 1
ATOM 1911 C CA . ARG A 1 245 ? -7.892 7.717 9.031 1.00 86.56 245 ARG A CA 1
ATOM 1912 C C . ARG A 1 245 ? -7.868 8.637 7.810 1.00 86.56 245 ARG A C 1
ATOM 1914 O O . ARG A 1 245 ? -6.920 8.581 7.036 1.00 86.56 245 ARG A O 1
ATOM 1921 N N . MET A 1 246 ? -8.868 9.509 7.666 1.00 83.25 246 MET A N 1
ATOM 1922 C CA . MET A 1 246 ? -8.916 10.496 6.581 1.00 83.25 246 MET A CA 1
ATOM 1923 C C . MET A 1 246 ? -7.744 11.480 6.649 1.00 83.25 246 MET A C 1
ATOM 1925 O O . MET A 1 246 ? -7.133 11.757 5.621 1.00 83.25 246 MET A O 1
ATOM 1929 N N . ARG A 1 247 ? -7.391 11.970 7.847 1.00 85.94 247 ARG A N 1
ATOM 1930 C CA . ARG A 1 247 ? -6.222 12.848 8.032 1.00 85.94 247 ARG A CA 1
ATOM 1931 C C . ARG A 1 247 ? -4.919 12.143 7.668 1.00 85.94 247 ARG A C 1
ATOM 1933 O O . ARG A 1 247 ? -4.171 12.669 6.860 1.00 85.94 247 ARG A O 1
ATOM 1940 N N . GLN A 1 248 ? -4.702 10.927 8.170 1.00 87.44 248 GLN A N 1
ATOM 1941 C CA . GLN A 1 248 ? -3.507 10.139 7.840 1.00 87.44 248 GLN A CA 1
ATOM 1942 C C . GLN A 1 248 ? -3.392 9.869 6.337 1.00 87.44 248 GLN A C 1
ATOM 1944 O O . GLN A 1 248 ? -2.327 10.045 5.756 1.00 87.44 248 GLN A O 1
ATOM 1949 N N . GLN A 1 249 ? -4.496 9.502 5.680 1.00 88.44 249 GLN A N 1
ATOM 1950 C CA . GLN A 1 249 ? -4.504 9.303 4.233 1.00 88.44 249 GLN A CA 1
ATOM 1951 C C . GLN A 1 249 ? -4.166 10.598 3.485 1.00 88.44 249 GLN A C 1
ATOM 1953 O O . GLN A 1 249 ? -3.435 10.569 2.495 1.00 88.44 249 GLN A O 1
ATOM 1958 N N . GLN A 1 250 ? -4.681 11.734 3.952 1.00 83.75 250 GLN A N 1
ATOM 1959 C CA . GLN A 1 250 ? -4.373 13.030 3.366 1.00 83.75 250 GLN A CA 1
ATOM 1960 C C . GLN A 1 250 ? -2.887 13.377 3.546 1.00 83.75 250 GLN A C 1
ATOM 1962 O O . GLN A 1 250 ? -2.229 13.710 2.558 1.00 83.75 250 GLN A O 1
ATOM 1967 N N . ASP A 1 251 ? -2.327 13.195 4.739 1.00 89.75 251 ASP A N 1
ATOM 1968 C CA . ASP A 1 251 ? -0.904 13.414 5.021 1.00 89.75 251 ASP A CA 1
ATOM 1969 C C . ASP A 1 251 ? -0.006 12.513 4.155 1.00 89.75 251 ASP A C 1
ATOM 1971 O O . ASP A 1 251 ? 0.940 12.998 3.530 1.00 89.75 251 ASP A O 1
ATOM 1975 N N . ASP A 1 252 ? -0.361 11.234 3.993 1.00 89.06 252 ASP A N 1
ATOM 1976 C CA . ASP A 1 252 ? 0.342 10.296 3.110 1.00 89.06 252 ASP A CA 1
ATOM 1977 C C . ASP A 1 252 ? 0.308 10.748 1.643 1.00 89.06 252 ASP A C 1
ATOM 1979 O O . ASP A 1 252 ? 1.313 10.672 0.927 1.00 89.06 252 ASP A O 1
ATOM 1983 N N . THR A 1 253 ? -0.845 11.228 1.162 1.00 87.00 253 THR A N 1
ATOM 1984 C CA . THR A 1 253 ? -0.952 11.748 -0.210 1.00 87.00 253 THR A CA 1
ATOM 1985 C C . THR A 1 253 ? -0.118 13.011 -0.402 1.00 87.00 253 THR A C 1
ATOM 1987 O O . THR A 1 253 ? 0.543 13.150 -1.436 1.00 87.00 253 THR A O 1
ATOM 1990 N N . HIS A 1 254 ? -0.078 13.899 0.596 1.00 87.25 254 HIS A N 1
ATOM 1991 C CA . HIS A 1 254 ? 0.763 15.090 0.574 1.00 87.25 254 HIS A CA 1
ATOM 1992 C C . HIS A 1 254 ? 2.253 14.729 0.583 1.00 87.25 254 HIS A C 1
ATOM 1994 O O . HIS A 1 254 ? 2.997 15.252 -0.249 1.00 87.25 254 HIS A O 1
ATOM 2000 N N . ALA A 1 255 ? 2.679 13.785 1.426 1.00 90.75 255 ALA A N 1
ATOM 2001 C CA . ALA A 1 255 ? 4.060 13.310 1.482 1.00 90.75 255 ALA A CA 1
ATOM 2002 C C . ALA A 1 255 ? 4.504 12.669 0.155 1.00 90.75 255 ALA A C 1
ATOM 2004 O O . ALA A 1 255 ? 5.570 12.990 -0.378 1.00 90.75 255 ALA A O 1
ATOM 2005 N N . ARG A 1 256 ? 3.655 11.823 -0.447 1.00 91.06 256 ARG A N 1
ATOM 2006 C CA . ARG A 1 256 ? 3.920 11.231 -1.772 1.00 91.06 256 ARG A CA 1
ATOM 2007 C C . ARG A 1 256 ? 4.028 12.294 -2.858 1.00 91.06 256 ARG A C 1
ATOM 2009 O O . ARG A 1 256 ? 4.940 12.234 -3.682 1.00 91.06 256 ARG A O 1
ATOM 2016 N N . LYS A 1 257 ? 3.126 13.280 -2.861 1.00 88.75 257 LYS A N 1
ATOM 2017 C CA . LYS A 1 257 ? 3.166 14.387 -3.824 1.00 88.75 257 LYS A CA 1
ATOM 2018 C C . LYS A 1 257 ? 4.450 15.205 -3.673 1.00 88.75 257 LYS A C 1
ATOM 2020 O O . LYS A 1 257 ? 5.072 15.517 -4.684 1.00 88.75 257 LYS A O 1
ATOM 2025 N N . ALA A 1 258 ? 4.870 15.502 -2.444 1.00 91.25 258 ALA A N 1
ATOM 2026 C CA . ALA A 1 258 ? 6.117 16.212 -2.173 1.00 91.25 258 ALA A CA 1
ATOM 2027 C C . ALA A 1 258 ? 7.341 15.438 -2.696 1.00 91.25 258 ALA A C 1
ATOM 2029 O O . ALA A 1 258 ? 8.152 16.003 -3.424 1.00 91.25 258 ALA A O 1
ATOM 2030 N N . SER A 1 259 ? 7.420 14.130 -2.427 1.00 93.44 259 SER A N 1
ATOM 2031 C CA . SER A 1 259 ? 8.502 13.270 -2.932 1.00 93.44 259 SER A CA 1
ATOM 2032 C C . SER A 1 259 ? 8.556 13.216 -4.465 1.00 93.44 259 SER A C 1
ATOM 2034 O O . SER A 1 259 ? 9.633 13.277 -5.061 1.00 93.44 259 SER A O 1
ATOM 2036 N N . LEU A 1 260 ? 7.400 13.145 -5.134 1.00 91.62 260 LEU A N 1
ATOM 2037 C CA . LEU A 1 260 ? 7.344 13.170 -6.597 1.00 91.62 260 LEU A CA 1
ATOM 2038 C C . LEU A 1 260 ? 7.798 14.515 -7.172 1.00 91.62 260 LEU A C 1
ATOM 2040 O O . LEU A 1 260 ? 8.502 14.531 -8.180 1.00 91.62 260 LEU A O 1
ATOM 2044 N N . LEU A 1 261 ? 7.421 15.630 -6.542 1.00 93.62 261 LEU A N 1
ATOM 2045 C CA . LEU A 1 261 ? 7.859 16.961 -6.965 1.00 93.62 261 LEU A CA 1
ATOM 2046 C C . LEU A 1 261 ? 9.377 17.124 -6.845 1.00 93.62 261 LEU A C 1
ATOM 2048 O O . LEU A 1 261 ? 9.997 17.635 -7.777 1.00 93.62 261 LEU A O 1
ATOM 2052 N N . ASP A 1 262 ? 9.973 16.626 -5.762 1.00 93.44 262 ASP A N 1
ATOM 2053 C CA . ASP A 1 262 ? 11.426 16.633 -5.568 1.00 93.44 262 ASP A CA 1
ATOM 2054 C C . ASP A 1 262 ? 12.146 15.793 -6.637 1.00 93.44 262 ASP A C 1
ATOM 2056 O O . ASP A 1 262 ? 13.074 16.251 -7.307 1.00 93.44 262 ASP A O 1
ATOM 2060 N N . ARG A 1 263 ? 11.628 14.594 -6.932 1.00 93.88 263 ARG A N 1
ATOM 2061 C CA . ARG A 1 263 ? 12.179 13.741 -7.993 1.00 93.88 263 ARG A CA 1
ATOM 2062 C C . ARG A 1 263 ? 12.061 14.376 -9.379 1.00 93.88 263 ARG A C 1
ATOM 2064 O O . ARG A 1 263 ? 12.983 14.258 -10.187 1.00 93.88 263 ARG A O 1
ATOM 2071 N N . ILE A 1 264 ? 10.956 15.067 -9.664 1.00 90.88 264 ILE A N 1
ATOM 2072 C CA . ILE A 1 264 ? 10.789 15.833 -10.907 1.00 90.88 264 ILE A CA 1
ATOM 2073 C C . ILE A 1 264 ? 11.815 16.967 -10.974 1.00 90.88 264 ILE A C 1
ATOM 2075 O O . ILE A 1 264 ? 12.413 17.169 -12.031 1.00 90.88 264 ILE A O 1
ATOM 2079 N N . ALA A 1 265 ? 12.043 17.690 -9.876 1.00 94.12 265 ALA A N 1
ATOM 2080 C CA . ALA A 1 265 ? 13.048 18.747 -9.818 1.00 94.12 265 ALA A CA 1
ATOM 2081 C C . ALA A 1 265 ? 14.456 18.195 -10.097 1.00 94.12 265 ALA A C 1
ATOM 2083 O O . ALA A 1 265 ? 15.156 18.721 -10.964 1.00 94.12 265 ALA A O 1
ATOM 2084 N N . HIS A 1 266 ? 14.819 17.071 -9.476 1.00 94.81 266 HIS A N 1
ATOM 2085 C CA . HIS A 1 266 ? 16.093 16.395 -9.718 1.00 94.81 266 HIS A CA 1
ATOM 2086 C C . HIS A 1 266 ? 16.255 15.962 -11.186 1.00 94.81 266 HIS A C 1
ATOM 2088 O O . HIS A 1 266 ? 17.295 16.194 -11.806 1.00 94.81 266 HIS A O 1
ATOM 2094 N N . VAL A 1 267 ? 15.231 15.342 -11.784 1.00 95.19 267 VAL A N 1
ATOM 2095 C CA . VAL A 1 267 ? 15.276 14.930 -13.200 1.00 95.19 267 VAL A CA 1
ATOM 2096 C C . VAL A 1 267 ? 15.401 16.143 -14.120 1.00 95.19 267 VAL A C 1
ATOM 2098 O O . VAL A 1 267 ? 16.181 16.103 -15.073 1.00 95.19 267 VAL A O 1
ATOM 2101 N N . LYS A 1 268 ? 14.692 17.240 -13.834 1.00 93.50 268 LYS A N 1
ATOM 2102 C CA . LYS A 1 268 ? 14.819 18.491 -14.595 1.00 93.50 268 LYS A CA 1
ATOM 2103 C C . LYS A 1 268 ? 16.234 19.057 -14.518 1.00 93.50 268 LYS A C 1
ATOM 2105 O O . LYS A 1 268 ? 16.777 19.431 -15.556 1.00 93.50 268 LYS A O 1
ATOM 2110 N N . GLN A 1 269 ? 16.845 19.061 -13.334 1.00 95.69 269 GLN A N 1
ATOM 2111 C CA . GLN A 1 269 ? 18.229 19.495 -13.162 1.00 95.69 269 GLN A CA 1
ATOM 2112 C C . GLN A 1 269 ? 19.189 18.629 -13.987 1.00 95.69 269 GLN A C 1
ATOM 2114 O O . GLN A 1 269 ? 19.955 19.158 -14.788 1.00 95.69 269 GLN A O 1
ATOM 2119 N N . LYS A 1 270 ? 19.099 17.299 -13.869 1.00 94.69 270 LYS A N 1
ATOM 2120 C CA . LYS A 1 270 ? 19.945 16.376 -14.643 1.00 94.69 270 LYS A CA 1
ATOM 2121 C C . LYS A 1 270 ? 19.756 16.537 -16.147 1.00 94.69 270 LYS A C 1
ATOM 2123 O O . LYS A 1 270 ? 20.726 16.559 -16.892 1.00 94.69 270 LYS A O 1
ATOM 2128 N N . THR A 1 271 ? 18.516 16.704 -16.599 1.00 94.25 271 THR A N 1
ATOM 2129 C CA . THR A 1 271 ? 18.214 16.955 -18.015 1.00 94.25 271 THR A CA 1
ATOM 2130 C C . THR A 1 271 ? 18.878 18.242 -18.498 1.00 94.25 271 THR A C 1
ATOM 2132 O O . THR A 1 271 ? 19.439 18.272 -19.592 1.00 94.25 271 THR A O 1
ATOM 2135 N N . HIS A 1 272 ? 18.860 19.297 -17.679 1.00 95.06 272 HIS A N 1
ATOM 2136 C CA . HIS A 1 272 ? 19.547 20.544 -17.993 1.00 95.06 272 HIS A CA 1
ATOM 2137 C C . HIS A 1 272 ? 21.069 20.353 -18.081 1.00 95.06 272 HIS A C 1
ATOM 2139 O O . HIS A 1 272 ? 21.676 20.793 -19.055 1.00 95.06 272 HIS A O 1
ATOM 2145 N N . GLU A 1 273 ? 21.673 19.639 -17.127 1.00 94.12 273 GLU A N 1
ATOM 2146 C CA . GLU A 1 273 ? 23.102 19.288 -17.150 1.00 94.12 273 GLU A CA 1
ATOM 2147 C C . GLU A 1 273 ? 23.475 18.525 -18.435 1.00 94.12 273 GLU A C 1
ATOM 2149 O O . GLU A 1 273 ? 24.418 18.907 -19.131 1.00 94.12 273 GLU A O 1
ATOM 2154 N N . TYR A 1 274 ? 22.697 17.505 -18.816 1.00 94.31 274 TYR A N 1
ATOM 2155 C CA . TYR A 1 274 ? 22.919 16.757 -20.059 1.00 94.31 274 TYR A CA 1
ATOM 2156 C C . TYR A 1 274 ? 22.747 17.619 -21.310 1.00 94.31 274 TYR A C 1
ATOM 2158 O O . TYR A 1 274 ? 23.535 17.498 -22.245 1.00 94.31 274 TYR A O 1
ATOM 2166 N N . ALA A 1 275 ? 21.763 18.520 -21.334 1.00 93.19 275 ALA A N 1
ATOM 2167 C CA . ALA A 1 275 ? 21.574 19.436 -22.454 1.00 93.19 275 ALA A CA 1
ATOM 2168 C C . ALA A 1 275 ? 22.769 20.391 -22.617 1.00 93.19 275 ALA A C 1
ATOM 2170 O O . ALA A 1 275 ? 23.193 20.659 -23.743 1.00 93.19 275 ALA A O 1
ATOM 2171 N N . VAL A 1 276 ? 23.340 20.880 -21.511 1.00 94.81 276 VAL A N 1
ATOM 2172 C CA . VAL A 1 276 ? 24.551 21.715 -21.526 1.00 94.81 276 VAL A CA 1
ATOM 2173 C C . VAL A 1 276 ? 25.755 20.921 -22.035 1.00 94.81 276 VAL A C 1
ATOM 2175 O O . VAL A 1 276 ? 26.457 21.399 -22.928 1.00 94.81 276 VAL A O 1
ATOM 2178 N N . LEU A 1 277 ? 25.966 19.700 -21.533 1.00 93.38 277 LEU A N 1
ATOM 2179 C CA . LEU A 1 277 ? 27.046 18.824 -22.000 1.00 93.38 277 LEU A CA 1
ATOM 2180 C C . LEU A 1 277 ? 26.916 18.507 -23.493 1.00 93.38 277 LEU A C 1
ATOM 2182 O O . LEU A 1 277 ? 27.888 18.646 -24.229 1.00 93.38 277 LEU A O 1
ATOM 2186 N N . HIS A 1 278 ? 25.713 18.164 -23.958 1.00 89.06 278 HIS A N 1
ATOM 2187 C CA . HIS A 1 278 ? 25.450 17.892 -25.368 1.00 89.06 278 HIS A CA 1
ATOM 2188 C C . HIS A 1 278 ? 25.727 19.118 -26.248 1.00 89.06 278 HIS A C 1
ATOM 2190 O O . HIS A 1 278 ? 26.336 18.994 -27.309 1.00 89.06 278 HIS A O 1
ATOM 2196 N N . ARG A 1 279 ? 25.336 20.325 -25.810 1.00 91.62 279 ARG A N 1
ATOM 2197 C CA . ARG A 1 279 ? 25.666 21.570 -26.529 1.00 91.62 279 ARG A CA 1
ATOM 2198 C C . ARG A 1 279 ? 27.173 21.787 -26.615 1.00 91.62 279 ARG A C 1
ATOM 2200 O O . ARG A 1 279 ? 27.667 22.079 -27.699 1.00 91.62 279 ARG A O 1
ATOM 2207 N N . ARG A 1 280 ? 27.905 21.611 -25.510 1.00 91.31 280 ARG A N 1
ATOM 2208 C CA . ARG A 1 280 ? 29.370 21.740 -25.500 1.00 91.31 280 ARG A CA 1
ATOM 2209 C C . ARG A 1 280 ? 30.024 20.730 -26.443 1.00 91.31 280 ARG A C 1
ATOM 2211 O O . ARG A 1 280 ? 30.838 21.117 -27.274 1.00 91.31 280 ARG A O 1
ATOM 2218 N N . GLN A 1 281 ? 29.614 19.468 -26.364 1.00 86.25 281 GLN A N 1
ATOM 2219 C CA . GLN A 1 281 ? 30.137 18.413 -27.225 1.00 86.25 281 GLN A CA 1
ATOM 2220 C C . GLN A 1 281 ? 29.816 18.681 -28.701 1.00 86.25 281 GLN A C 1
ATOM 2222 O O . GLN A 1 281 ? 30.658 18.465 -29.560 1.00 86.25 281 GLN A O 1
ATOM 2227 N N . SER A 1 282 ? 28.621 19.192 -29.010 1.00 84.31 282 SER A N 1
ATOM 2228 C CA . SER A 1 282 ? 28.233 19.586 -30.369 1.00 84.31 282 SER A CA 1
ATOM 2229 C C . SER A 1 282 ? 29.132 20.697 -30.926 1.00 84.31 282 SER A C 1
ATOM 2231 O O . SER A 1 282 ? 29.564 20.609 -32.073 1.00 84.31 282 SER A O 1
ATOM 2233 N N . VAL A 1 283 ? 29.481 21.702 -30.113 1.00 89.56 283 VAL A N 1
ATOM 2234 C CA . VAL A 1 283 ? 30.442 22.753 -30.497 1.00 89.56 283 VAL A CA 1
ATOM 2235 C C . VAL A 1 283 ? 31.823 22.160 -30.785 1.00 89.56 283 VAL A C 1
ATOM 2237 O O . VAL A 1 283 ? 32.408 22.469 -31.821 1.00 89.56 283 VAL A O 1
ATOM 2240 N N . GLU A 1 284 ? 32.321 21.276 -29.919 1.00 86.31 284 GLU A N 1
ATOM 2241 C CA . GLU A 1 284 ? 33.613 20.599 -30.109 1.00 86.31 284 GLU A CA 1
ATOM 2242 C C . GLU A 1 284 ? 33.607 19.698 -31.363 1.00 86.31 284 GLU A C 1
ATOM 2244 O O . GLU A 1 284 ? 34.527 19.768 -32.178 1.00 86.31 284 GLU A O 1
ATOM 2249 N N . HIS A 1 285 ? 32.538 18.925 -31.591 1.00 83.62 285 HIS A N 1
ATOM 2250 C CA . HIS A 1 285 ? 32.353 18.112 -32.804 1.00 83.62 285 HIS A CA 1
ATOM 2251 C C . HIS A 1 285 ? 32.343 18.967 -34.073 1.00 83.62 285 HIS A C 1
ATOM 2253 O O . HIS A 1 285 ? 32.972 18.612 -35.070 1.00 83.62 285 HIS A O 1
ATOM 2259 N N . ASN A 1 286 ? 31.659 20.112 -34.046 1.00 84.31 286 ASN A N 1
ATOM 2260 C CA . ASN A 1 286 ? 31.623 21.032 -35.180 1.00 84.31 286 ASN A CA 1
ATOM 2261 C C . ASN A 1 286 ? 32.994 21.675 -35.435 1.00 84.31 286 ASN A C 1
ATOM 2263 O O . ASN A 1 286 ? 33.378 21.830 -36.594 1.00 84.31 286 ASN A O 1
ATOM 2267 N N . ALA A 1 287 ? 33.761 21.987 -34.385 1.00 87.88 287 ALA A N 1
ATOM 2268 C CA . ALA A 1 287 ? 35.120 22.512 -34.516 1.00 87.88 287 ALA A CA 1
ATOM 2269 C C . ALA A 1 287 ? 36.084 21.492 -35.153 1.00 87.88 287 ALA A C 1
ATOM 2271 O O . ALA A 1 287 ? 36.923 21.867 -35.969 1.00 87.88 287 ALA A O 1
ATOM 2272 N N . LEU A 1 288 ? 35.935 20.200 -34.837 1.00 86.75 288 LEU A N 1
ATOM 2273 C CA . LEU A 1 288 ? 36.735 19.113 -35.421 1.00 86.75 288 LEU A CA 1
ATOM 2274 C C . LEU A 1 288 ? 36.354 18.779 -36.869 1.00 86.75 288 LEU A C 1
ATOM 2276 O O . LEU A 1 288 ? 37.152 18.193 -37.603 1.00 86.75 288 LEU A O 1
ATOM 2280 N N . ARG A 1 289 ? 35.154 19.169 -37.305 1.00 87.38 289 ARG A N 1
ATOM 2281 C CA . ARG A 1 289 ? 34.647 18.867 -38.645 1.00 87.38 289 ARG A CA 1
ATOM 2282 C C . ARG A 1 289 ? 35.524 19.450 -39.748 1.00 87.38 289 ARG A C 1
ATOM 2284 O O . ARG A 1 289 ? 35.861 18.731 -40.681 1.00 87.38 289 ARG A O 1
ATOM 2291 N N . ALA A 1 290 ? 35.913 20.718 -39.638 1.00 86.62 290 ALA A N 1
ATOM 2292 C CA . ALA A 1 290 ? 36.725 21.375 -40.662 1.00 86.62 290 ALA A CA 1
ATOM 2293 C C . ALA A 1 290 ? 38.131 20.744 -40.810 1.00 86.62 290 ALA A C 1
ATOM 2295 O O . ALA A 1 290 ? 38.488 20.389 -41.933 1.00 86.62 290 ALA A O 1
ATOM 2296 N N . PRO A 1 291 ? 38.898 20.496 -39.726 1.00 89.19 291 PRO A N 1
ATOM 2297 C CA . PRO A 1 291 ? 40.162 19.762 -39.808 1.00 89.19 291 PRO A CA 1
ATOM 2298 C C . PRO A 1 291 ? 40.041 18.360 -40.418 1.00 89.19 291 PRO A C 1
ATOM 2300 O O . PRO A 1 291 ? 40.901 17.957 -41.196 1.00 89.19 291 PRO A O 1
ATOM 2303 N N . ILE A 1 292 ? 38.984 17.608 -40.092 1.00 86.12 292 ILE A N 1
ATOM 2304 C CA . ILE A 1 292 ? 38.794 16.246 -40.618 1.00 86.12 292 ILE A CA 1
ATOM 2305 C C . ILE A 1 292 ? 38.414 16.274 -42.104 1.00 86.12 292 ILE A C 1
ATOM 2307 O O . ILE A 1 292 ? 38.900 15.448 -42.875 1.00 86.12 292 ILE A O 1
ATOM 2311 N N . LEU A 1 293 ? 37.584 17.228 -42.532 1.00 85.94 293 LEU A N 1
ATOM 2312 C CA . LEU A 1 293 ? 37.291 17.423 -43.954 1.00 85.94 293 LEU A CA 1
ATOM 2313 C C . LEU A 1 293 ? 38.559 17.788 -44.732 1.00 85.94 293 LEU A C 1
ATOM 2315 O O . LEU A 1 293 ? 38.821 17.192 -45.772 1.00 85.94 293 LEU A O 1
ATOM 2319 N N . HIS A 1 294 ? 39.394 18.670 -44.180 1.00 87.88 294 HIS A N 1
ATOM 2320 C CA . HIS A 1 294 ? 40.689 18.991 -44.771 1.00 87.88 294 HIS A CA 1
ATOM 2321 C C . HIS A 1 294 ? 41.620 17.768 -44.841 1.00 87.88 294 HIS A C 1
ATOM 2323 O O . HIS A 1 294 ? 42.291 17.543 -45.844 1.00 87.88 294 HIS A O 1
ATOM 2329 N N . LEU A 1 295 ? 41.634 16.920 -43.808 1.00 87.12 295 LEU A N 1
ATOM 2330 C CA . LEU A 1 295 ? 42.385 15.665 -43.830 1.00 87.12 295 LEU A CA 1
ATOM 2331 C C . LEU A 1 295 ? 41.908 14.735 -44.956 1.00 87.12 295 LEU A C 1
ATOM 2333 O O . LEU A 1 295 ? 42.736 14.131 -45.634 1.00 87.12 295 LEU A O 1
ATOM 2337 N N . LEU A 1 296 ? 40.597 14.631 -45.187 1.00 84.94 296 LEU A N 1
ATOM 2338 C CA . LEU A 1 296 ? 40.056 13.855 -46.305 1.00 84.94 296 LEU A CA 1
ATOM 2339 C C . LEU A 1 296 ? 40.484 14.413 -47.668 1.00 84.94 296 LEU A C 1
ATOM 2341 O O . LEU A 1 296 ? 40.816 13.626 -48.554 1.00 84.94 296 LEU A O 1
ATOM 2345 N N . GLU A 1 297 ? 40.539 15.736 -47.822 1.00 86.12 297 GLU A N 1
ATOM 2346 C CA . GLU A 1 297 ? 41.078 16.381 -49.027 1.00 86.12 297 GLU A CA 1
ATOM 2347 C C . GLU A 1 297 ? 42.561 16.030 -49.234 1.00 86.12 297 GLU A C 1
ATOM 2349 O O . GLU A 1 297 ? 42.954 15.608 -50.322 1.00 86.12 297 GLU A O 1
ATOM 2354 N N . VAL A 1 298 ? 43.388 16.119 -48.184 1.00 87.38 298 VAL A N 1
ATOM 2355 C CA . VAL A 1 298 ? 44.821 15.759 -48.236 1.00 87.38 298 VAL A CA 1
ATOM 2356 C C . VAL A 1 298 ? 45.017 14.281 -48.587 1.00 87.38 298 VAL A C 1
ATOM 2358 O O . VAL A 1 298 ? 45.909 13.931 -49.363 1.00 87.38 298 VAL A O 1
ATOM 2361 N N . LEU A 1 299 ? 44.157 13.407 -48.062 1.00 84.19 299 LEU A N 1
ATOM 2362 C CA . LEU A 1 299 ? 44.137 11.978 -48.374 1.00 84.19 299 LEU A CA 1
ATOM 2363 C C . LEU A 1 299 ? 43.519 11.669 -49.749 1.00 84.19 299 LEU A C 1
ATOM 2365 O O . LEU A 1 299 ? 43.354 10.494 -50.082 1.00 84.19 299 LEU A O 1
ATOM 2369 N N . LYS A 1 300 ? 43.172 12.683 -50.555 1.00 81.62 300 LYS A N 1
ATOM 2370 C CA . LYS A 1 300 ? 42.530 12.533 -51.872 1.00 81.62 300 LYS A CA 1
ATOM 2371 C C . LYS A 1 300 ? 41.294 11.636 -51.820 1.00 81.62 300 LYS A C 1
ATOM 2373 O O . LYS A 1 300 ? 41.048 10.819 -52.713 1.00 81.62 300 LYS A O 1
ATOM 2378 N N . ALA A 1 301 ? 40.522 11.749 -50.742 1.00 77.44 301 ALA A N 1
ATOM 2379 C CA . ALA A 1 301 ? 39.243 11.074 -50.591 1.00 77.44 301 ALA A CA 1
ATOM 2380 C C . ALA A 1 301 ? 38.159 11.824 -51.387 1.00 77.44 301 ALA A C 1
ATOM 2382 O O . ALA A 1 301 ? 37.159 12.283 -50.839 1.00 77.44 301 ALA A O 1
ATOM 2383 N N . ASP A 1 302 ? 38.388 11.964 -52.693 1.00 71.75 302 ASP A N 1
ATOM 2384 C CA . ASP A 1 302 ? 37.565 12.768 -53.588 1.00 71.75 302 ASP A CA 1
ATOM 2385 C C . ASP A 1 302 ? 36.183 12.141 -53.804 1.00 71.75 302 ASP A C 1
ATOM 2387 O O . ASP A 1 302 ? 35.937 10.965 -53.522 1.00 71.75 302 ASP A O 1
ATOM 2391 N N . LYS A 1 303 ? 35.272 12.906 -54.413 1.00 71.12 303 LYS A N 1
ATOM 2392 C CA . LYS A 1 303 ? 33.917 12.447 -54.756 1.00 71.12 303 LYS A CA 1
ATOM 2393 C C . LYS A 1 303 ? 33.914 11.092 -55.486 1.00 71.12 303 LYS A C 1
ATOM 2395 O O . LYS A 1 303 ? 33.057 10.252 -55.226 1.00 71.12 303 LYS A O 1
ATOM 2400 N N . HIS A 1 304 ? 34.891 10.848 -56.362 1.00 70.44 304 HIS A N 1
ATOM 2401 C CA . HIS A 1 304 ? 35.014 9.574 -57.073 1.00 70.44 304 HIS A CA 1
ATOM 2402 C C . HIS A 1 304 ? 35.377 8.409 -56.142 1.00 70.44 304 HIS A C 1
ATOM 2404 O O . HIS A 1 304 ? 34.802 7.326 -56.255 1.00 70.44 304 HIS A O 1
ATOM 2410 N N . PHE A 1 305 ? 36.279 8.640 -55.187 1.00 75.94 305 PHE A N 1
ATOM 2411 C CA . PHE A 1 305 ? 36.639 7.658 -54.174 1.00 75.94 305 PHE A CA 1
ATOM 2412 C C . PHE A 1 305 ? 35.429 7.292 -53.300 1.00 75.94 305 PHE A C 1
ATOM 2414 O O . PHE A 1 305 ? 35.129 6.114 -53.110 1.00 75.94 305 PHE A O 1
ATOM 2421 N N . LEU A 1 306 ? 34.701 8.303 -52.830 1.00 75.75 306 LEU A N 1
ATOM 2422 C CA . LEU A 1 306 ? 33.534 8.124 -51.972 1.00 75.75 306 LEU A CA 1
ATOM 2423 C C . LEU A 1 306 ? 32.432 7.315 -52.669 1.00 75.75 306 LEU A C 1
ATOM 2425 O O . LEU A 1 306 ? 31.964 6.322 -52.114 1.00 75.75 306 LEU A O 1
ATOM 2429 N N . HIS A 1 307 ? 32.104 7.653 -53.922 1.00 73.25 307 HIS A N 1
ATOM 2430 C CA . HIS A 1 307 ? 31.127 6.895 -54.710 1.00 73.25 307 HIS A CA 1
ATOM 2431 C C . HIS A 1 307 ? 31.581 5.462 -55.008 1.00 73.25 307 HIS A C 1
ATOM 2433 O O . HIS A 1 307 ? 30.781 4.535 -54.912 1.00 73.25 307 HIS A O 1
ATOM 2439 N N . THR A 1 308 ? 32.867 5.253 -55.307 1.00 73.31 308 THR A N 1
ATOM 2440 C CA . THR A 1 308 ? 33.437 3.908 -55.529 1.00 73.31 308 THR A CA 1
ATOM 2441 C C . THR A 1 308 ? 33.380 3.050 -54.262 1.00 73.31 308 THR A C 1
ATOM 2443 O O . THR A 1 308 ? 33.345 1.819 -54.320 1.00 73.31 308 THR A O 1
ATOM 2446 N N . ASN A 1 309 ? 33.346 3.697 -53.101 1.00 68.69 309 ASN A N 1
ATOM 2447 C CA . ASN A 1 309 ? 33.228 3.054 -51.806 1.00 68.69 309 ASN A CA 1
ATOM 2448 C C . ASN A 1 309 ? 31.796 2.925 -51.281 1.00 68.69 309 ASN A C 1
ATOM 2450 O O . ASN A 1 309 ? 31.619 2.368 -50.203 1.00 68.69 309 ASN A O 1
ATOM 2454 N N . GLY A 1 310 ? 30.791 3.345 -52.053 1.00 68.88 310 GLY A N 1
ATOM 2455 C CA . GLY A 1 310 ? 29.386 3.246 -51.659 1.00 68.88 310 GLY A CA 1
ATOM 2456 C C . GLY A 1 310 ? 28.921 4.361 -50.719 1.00 68.88 310 GLY A C 1
ATOM 2457 O O . GLY A 1 310 ? 27.810 4.291 -50.205 1.00 68.88 310 GLY A O 1
ATOM 2458 N N . PHE A 1 311 ? 29.724 5.408 -50.509 1.00 75.25 311 PHE A N 1
ATOM 2459 C CA . PHE A 1 311 ? 29.293 6.592 -49.770 1.00 75.25 311 PHE A CA 1
ATOM 2460 C C . PHE A 1 311 ? 28.471 7.495 -50.701 1.00 75.25 311 PHE A C 1
ATOM 2462 O O . PHE A 1 311 ? 28.991 8.064 -51.663 1.00 75.25 311 PHE A O 1
ATOM 2469 N N . LEU A 1 312 ? 27.163 7.583 -50.440 1.00 64.56 312 LEU A N 1
ATOM 2470 C CA . LEU A 1 312 ? 26.201 8.311 -51.281 1.00 64.56 312 LEU A CA 1
ATOM 2471 C C . LEU A 1 312 ? 26.020 9.780 -50.871 1.00 64.56 312 LEU A C 1
ATOM 2473 O O . LEU A 1 312 ? 25.654 10.606 -51.705 1.00 64.56 312 LEU A O 1
ATOM 2477 N N . ASN A 1 313 ? 26.300 10.110 -49.608 1.00 71.19 313 ASN A N 1
ATOM 2478 C CA . ASN A 1 313 ? 26.100 11.452 -49.067 1.00 71.19 313 ASN A CA 1
ATOM 2479 C C . ASN A 1 313 ? 27.329 12.344 -49.302 1.00 71.19 313 ASN A C 1
ATOM 2481 O O . ASN A 1 313 ? 28.464 11.869 -49.182 1.00 71.19 313 ASN A O 1
ATOM 2485 N N . PRO A 1 314 ? 27.139 13.647 -49.584 1.00 71.31 314 PRO A N 1
ATOM 2486 C CA . PRO A 1 314 ? 28.249 14.590 -49.617 1.00 71.31 314 PRO A CA 1
ATOM 2487 C C . 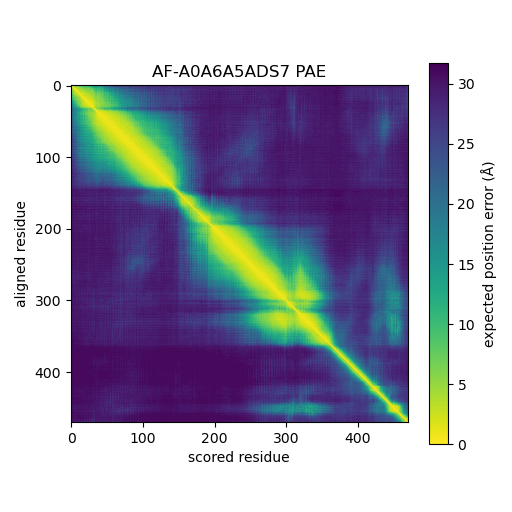PRO A 1 314 ? 28.923 14.654 -48.237 1.00 71.31 314 PRO A C 1
ATOM 2489 O O . PRO A 1 314 ? 28.267 14.605 -47.195 1.00 71.31 314 PRO A O 1
ATOM 2492 N N . THR A 1 315 ? 30.251 14.779 -48.217 1.00 68.88 315 THR A N 1
ATOM 2493 C CA . THR A 1 315 ? 31.073 14.806 -46.989 1.00 68.88 315 THR A CA 1
ATOM 2494 C C . THR A 1 315 ? 30.633 15.854 -45.981 1.00 68.88 315 THR A C 1
ATOM 2496 O O . THR A 1 315 ? 30.740 15.624 -44.779 1.00 68.88 315 THR A O 1
ATOM 2499 N N . HIS A 1 316 ? 30.067 16.963 -46.448 1.00 70.69 316 HIS A N 1
ATOM 2500 C CA . HIS A 1 316 ? 29.547 18.032 -45.601 1.00 70.69 316 HIS A CA 1
ATOM 2501 C C . HIS A 1 316 ? 28.248 17.698 -44.862 1.00 70.69 316 HIS A C 1
ATOM 2503 O O . HIS A 1 316 ? 27.964 18.384 -43.882 1.00 70.69 316 HIS A O 1
ATOM 2509 N N . ASP A 1 317 ? 27.547 16.617 -45.215 1.00 77.12 317 ASP A N 1
ATOM 2510 C CA . ASP A 1 317 ? 26.280 16.213 -44.582 1.00 77.12 317 ASP A CA 1
ATOM 2511 C C . ASP A 1 317 ? 26.412 14.930 -43.742 1.00 77.12 317 ASP A C 1
ATOM 2513 O O . ASP A 1 317 ? 25.512 14.565 -42.988 1.00 77.12 317 ASP A O 1
ATOM 2517 N N . MET A 1 318 ? 27.560 14.247 -43.806 1.00 79.81 318 MET A N 1
ATOM 2518 C CA . MET A 1 318 ? 27.813 13.027 -43.029 1.00 79.81 318 MET A CA 1
ATOM 2519 C C . MET A 1 318 ? 28.084 13.331 -41.546 1.00 79.81 318 MET A C 1
ATOM 2521 O O . MET A 1 318 ? 28.726 14.329 -41.216 1.00 79.81 318 MET A O 1
ATOM 2525 N N . SER A 1 319 ? 27.652 12.481 -40.608 1.00 82.06 319 SER A N 1
ATOM 2526 C CA . SER A 1 319 ? 27.984 12.707 -39.191 1.00 82.06 319 SER A CA 1
ATOM 2527 C C . SER A 1 319 ? 29.488 12.525 -38.934 1.00 82.06 319 SER A C 1
ATOM 2529 O O . SER A 1 319 ? 30.160 11.769 -39.637 1.00 82.06 319 SER A O 1
ATOM 2531 N N . LEU A 1 320 ? 30.042 13.241 -37.945 1.00 80.69 320 LEU A N 1
ATOM 2532 C CA . LEU A 1 320 ? 31.493 13.270 -37.698 1.00 80.69 320 LEU A CA 1
ATOM 2533 C C . LEU A 1 320 ? 32.132 11.871 -37.548 1.00 80.69 320 LEU A C 1
ATOM 2535 O O . LEU A 1 320 ? 33.185 11.659 -38.149 1.00 80.69 320 LEU A O 1
ATOM 2539 N N . PRO A 1 321 ? 31.511 10.898 -36.845 1.00 84.00 321 PRO A N 1
ATOM 2540 C CA . PRO A 1 321 ? 32.045 9.537 -36.766 1.00 84.00 321 PRO A CA 1
ATOM 2541 C C . PRO A 1 321 ? 32.199 8.851 -38.130 1.00 84.00 321 PRO A C 1
ATOM 2543 O O . PRO A 1 321 ? 33.181 8.146 -38.343 1.00 84.00 321 PRO A O 1
ATOM 2546 N N . HIS A 1 322 ? 31.282 9.088 -39.074 1.00 81.75 322 HIS A N 1
ATOM 2547 C CA . HIS A 1 322 ? 31.366 8.501 -40.416 1.00 81.75 322 HIS A CA 1
ATOM 2548 C C . HIS A 1 322 ? 32.524 9.102 -41.214 1.00 81.75 322 HIS A C 1
ATOM 2550 O O . HIS A 1 322 ? 33.305 8.373 -41.817 1.00 81.75 322 HIS A O 1
ATOM 2556 N N . ILE A 1 323 ? 32.681 10.428 -41.173 1.00 84.62 323 ILE A N 1
ATOM 2557 C CA . ILE A 1 323 ? 33.775 11.127 -41.867 1.00 84.62 323 ILE A CA 1
ATOM 2558 C C . ILE A 1 323 ? 35.135 10.691 -41.298 1.00 84.62 323 ILE A C 1
ATOM 2560 O O . ILE A 1 323 ? 36.080 10.457 -42.053 1.00 84.62 323 ILE A O 1
ATOM 2564 N N . LEU A 1 324 ? 35.226 10.527 -39.975 1.00 85.69 324 LEU A N 1
ATOM 2565 C CA . LEU A 1 324 ? 36.433 10.039 -39.312 1.00 85.69 324 LEU A CA 1
ATOM 2566 C C . LEU A 1 324 ? 36.749 8.584 -39.694 1.00 85.69 324 LEU A C 1
ATOM 2568 O O . LEU A 1 324 ? 37.909 8.268 -39.954 1.00 85.69 324 LEU A O 1
ATOM 2572 N N . GLY A 1 325 ? 35.733 7.719 -39.787 1.00 84.50 325 GLY A N 1
ATOM 2573 C CA . GLY A 1 325 ? 35.893 6.339 -40.252 1.00 84.50 325 GLY A CA 1
ATOM 2574 C C . GLY A 1 325 ? 36.476 6.266 -41.665 1.00 84.50 325 GLY A C 1
ATOM 2575 O O . GLY A 1 325 ? 37.437 5.538 -41.901 1.00 84.50 325 GLY A O 1
ATOM 2576 N N . ILE A 1 326 ? 35.986 7.108 -42.579 1.00 85.00 326 ILE A N 1
ATOM 2577 C CA . ILE A 1 326 ? 36.515 7.210 -43.948 1.00 85.00 326 ILE A CA 1
ATOM 2578 C C . ILE A 1 326 ? 37.982 7.661 -43.944 1.00 85.00 326 ILE A C 1
ATOM 2580 O O . ILE A 1 326 ? 38.807 7.113 -44.681 1.00 85.00 326 ILE A O 1
ATOM 2584 N N . ALA A 1 327 ? 38.325 8.648 -43.109 1.00 84.31 327 ALA A N 1
ATOM 2585 C CA . ALA A 1 327 ? 39.699 9.130 -42.986 1.00 84.31 327 ALA A CA 1
ATOM 2586 C C . ALA A 1 327 ? 40.627 8.024 -42.467 1.00 84.31 327 ALA A C 1
ATOM 2588 O O . ALA A 1 327 ? 41.714 7.827 -43.009 1.00 84.31 327 ALA A O 1
ATOM 2589 N N . GLN A 1 328 ? 40.178 7.258 -41.470 1.00 85.19 328 GLN A N 1
ATOM 2590 C CA . GLN A 1 328 ? 40.923 6.127 -40.930 1.00 85.19 328 GLN A CA 1
ATOM 2591 C C . GLN A 1 328 ? 41.155 5.040 -41.988 1.00 85.19 328 GLN A C 1
ATOM 2593 O O . GLN A 1 328 ? 42.291 4.597 -42.155 1.00 85.19 328 GLN A O 1
ATOM 2598 N N . GLU A 1 329 ? 40.127 4.648 -42.744 1.00 82.50 329 GLU A N 1
ATOM 2599 C CA . GLU A 1 329 ? 40.265 3.670 -43.833 1.00 82.50 329 GLU A CA 1
ATOM 2600 C C . GLU A 1 329 ? 41.288 4.127 -44.881 1.00 82.50 329 GLU A C 1
ATOM 2602 O O . GLU A 1 329 ? 42.169 3.361 -45.277 1.00 82.50 329 GLU A O 1
ATOM 2607 N N . ARG A 1 330 ? 41.228 5.402 -45.281 1.00 81.50 330 ARG A N 1
ATOM 2608 C CA . ARG A 1 330 ? 42.166 6.010 -46.234 1.00 81.50 330 ARG A CA 1
ATOM 2609 C C . ARG A 1 330 ? 43.603 6.005 -45.725 1.00 81.50 330 ARG A C 1
ATOM 2611 O O . ARG A 1 330 ? 44.502 5.622 -46.469 1.00 81.50 330 ARG A O 1
ATOM 2618 N N . ILE A 1 331 ? 43.827 6.391 -44.470 1.00 85.94 331 ILE A N 1
ATOM 2619 C CA . ILE A 1 331 ? 45.161 6.377 -43.852 1.00 85.94 331 ILE A CA 1
ATOM 2620 C C . ILE A 1 331 ? 45.741 4.961 -43.854 1.00 85.94 331 ILE A C 1
ATOM 2622 O O . ILE A 1 331 ? 46.907 4.776 -44.207 1.00 85.94 331 ILE A O 1
ATOM 2626 N N . VAL A 1 332 ? 44.932 3.958 -43.502 1.00 85.44 332 VAL A N 1
ATOM 2627 C CA . VAL A 1 332 ? 45.377 2.560 -43.482 1.00 85.44 332 VAL A CA 1
ATOM 2628 C C . VAL A 1 332 ? 45.715 2.071 -44.892 1.00 85.44 332 VAL A C 1
ATOM 2630 O O . VAL A 1 332 ? 46.761 1.452 -45.080 1.00 85.44 332 VAL A O 1
ATOM 2633 N N . GLU A 1 333 ? 44.900 2.390 -45.900 1.00 81.94 333 GLU A N 1
ATOM 2634 C CA . GLU A 1 333 ? 45.219 2.062 -47.294 1.00 81.94 333 GLU A CA 1
ATOM 2635 C C . GLU A 1 333 ? 46.541 2.694 -47.758 1.00 81.94 333 GLU A C 1
ATOM 2637 O O . GLU A 1 333 ? 47.375 2.002 -48.347 1.00 81.94 333 GLU A O 1
ATOM 2642 N N . PHE A 1 334 ? 46.775 3.977 -47.458 1.00 83.19 334 PHE A N 1
ATOM 2643 C CA . PHE A 1 334 ? 48.036 4.648 -47.792 1.00 83.19 334 PHE A CA 1
ATOM 2644 C C . PHE A 1 334 ? 49.239 4.016 -47.090 1.00 83.19 334 PHE A C 1
ATOM 2646 O O . PHE A 1 334 ? 50.286 3.834 -47.716 1.00 83.19 334 PHE A O 1
ATOM 2653 N N . ALA A 1 335 ? 49.103 3.655 -45.813 1.00 82.81 335 ALA A N 1
ATOM 2654 C CA . ALA A 1 335 ? 50.163 2.993 -45.060 1.00 82.81 335 ALA A CA 1
ATOM 2655 C C . ALA A 1 335 ? 50.532 1.636 -45.683 1.00 82.81 335 ALA A C 1
ATOM 2657 O O . ALA A 1 335 ? 51.714 1.340 -45.875 1.00 82.81 335 ALA A O 1
ATOM 2658 N N . ILE A 1 336 ? 49.522 0.851 -46.074 1.00 83.38 336 ILE A N 1
ATOM 2659 C CA . ILE A 1 336 ? 49.712 -0.432 -46.754 1.00 83.38 336 ILE A CA 1
ATOM 2660 C C . ILE A 1 336 ? 50.424 -0.235 -48.101 1.00 83.38 336 ILE A C 1
ATOM 2662 O O . ILE A 1 336 ? 51.412 -0.917 -48.376 1.00 83.38 336 ILE A O 1
ATOM 2666 N N . LEU A 1 337 ? 49.971 0.709 -48.934 1.00 80.81 337 LEU A N 1
ATOM 2667 C CA . LEU A 1 337 ? 50.601 0.977 -50.234 1.00 80.81 337 LEU A CA 1
ATOM 2668 C C . LEU A 1 337 ? 52.045 1.439 -50.088 1.00 80.81 337 LEU A C 1
ATOM 2670 O O . LEU A 1 337 ? 52.915 0.950 -50.804 1.00 80.81 337 LEU A O 1
ATOM 2674 N N . SER A 1 338 ? 52.316 2.332 -49.139 1.00 80.69 338 SER A N 1
ATOM 2675 C CA . SER A 1 338 ? 53.670 2.805 -48.854 1.00 80.69 338 SER A CA 1
ATOM 2676 C C . SER A 1 338 ? 54.609 1.645 -48.498 1.00 80.69 338 SER A C 1
ATOM 2678 O O . SER A 1 338 ? 55.715 1.547 -49.031 1.00 80.69 338 SER A O 1
ATOM 2680 N N . GLN A 1 339 ? 54.144 0.687 -47.688 1.00 81.12 339 GLN A N 1
ATOM 2681 C CA . GLN A 1 339 ? 54.920 -0.503 -47.332 1.00 81.12 339 GLN A CA 1
ATOM 2682 C C . GLN A 1 339 ? 55.150 -1.443 -48.529 1.00 81.12 339 GLN A C 1
ATOM 2684 O O . GLN A 1 339 ? 56.246 -1.987 -48.699 1.00 81.12 339 GLN A O 1
ATOM 2689 N N . VAL A 1 340 ? 54.151 -1.614 -49.399 1.00 78.50 340 VAL A N 1
ATOM 2690 C CA . VAL A 1 340 ? 54.290 -2.399 -50.638 1.00 78.50 340 VAL A CA 1
ATOM 2691 C C . VAL A 1 340 ? 55.278 -1.737 -51.600 1.00 78.50 340 VAL A C 1
ATOM 2693 O O . VAL A 1 340 ? 56.149 -2.410 -52.148 1.00 78.50 340 VAL A O 1
ATOM 2696 N N . HIS A 1 341 ? 55.213 -0.418 -51.770 1.00 77.44 341 HIS A N 1
ATOM 2697 C CA . HIS A 1 341 ? 56.164 0.315 -52.604 1.00 77.44 341 HIS A CA 1
ATOM 2698 C C . HIS A 1 341 ? 57.588 0.257 -52.038 1.00 77.44 341 HIS A C 1
ATOM 2700 O O . HIS A 1 341 ? 58.529 0.025 -52.796 1.00 77.44 341 HIS A O 1
ATOM 2706 N N . ALA A 1 342 ? 57.760 0.373 -50.719 1.00 75.38 342 ALA A N 1
ATOM 2707 C CA . ALA A 1 342 ? 59.062 0.235 -50.069 1.00 75.38 342 ALA A CA 1
ATOM 2708 C C . ALA A 1 342 ? 59.651 -1.180 -50.231 1.00 75.38 342 ALA A C 1
ATOM 2710 O O . ALA A 1 342 ? 60.835 -1.341 -50.526 1.00 75.38 342 ALA A O 1
ATOM 2711 N N . THR A 1 343 ? 58.828 -2.224 -50.096 1.00 75.06 343 THR A N 1
ATOM 2712 C CA . THR A 1 343 ? 59.270 -3.616 -50.295 1.00 75.06 343 THR A CA 1
ATOM 2713 C C . THR A 1 343 ? 59.580 -3.930 -51.758 1.00 75.06 343 THR A C 1
ATOM 2715 O O . THR A 1 343 ? 60.573 -4.604 -52.032 1.00 75.06 343 THR A O 1
ATOM 2718 N N . GLN A 1 344 ? 58.810 -3.395 -52.710 1.00 74.19 344 GLN A N 1
ATOM 2719 C CA . GLN A 1 344 ? 59.119 -3.501 -54.139 1.00 74.19 344 GLN A CA 1
ATOM 2720 C C . GLN A 1 344 ? 60.406 -2.756 -54.506 1.00 74.19 344 GLN A C 1
ATOM 2722 O O . GLN A 1 344 ? 61.241 -3.317 -55.214 1.00 74.19 344 GLN A O 1
ATOM 2727 N N . ALA A 1 345 ? 60.614 -1.543 -53.988 1.00 73.75 345 ALA A N 1
ATOM 2728 C CA . ALA A 1 345 ? 61.851 -0.791 -54.190 1.00 73.75 345 ALA A CA 1
ATOM 2729 C C . ALA A 1 345 ? 63.068 -1.554 -53.638 1.00 73.75 345 ALA A C 1
ATOM 2731 O O . ALA A 1 345 ? 64.073 -1.698 -54.333 1.00 73.75 345 ALA A O 1
ATOM 2732 N N . ASN A 1 346 ? 62.945 -2.146 -52.445 1.00 72.19 346 ASN A N 1
ATOM 2733 C CA . ASN A 1 346 ? 63.981 -3.004 -51.867 1.00 72.19 346 ASN A CA 1
ATOM 2734 C C . ASN A 1 346 ? 64.229 -4.264 -52.712 1.00 72.19 346 ASN A C 1
ATOM 2736 O O . ASN A 1 346 ? 65.378 -4.636 -52.937 1.00 72.19 346 ASN A O 1
ATOM 2740 N N . ALA A 1 347 ? 63.183 -4.909 -53.236 1.00 70.00 347 ALA A N 1
ATOM 2741 C CA . ALA A 1 347 ? 63.319 -6.083 -54.098 1.00 70.00 347 ALA A CA 1
ATOM 2742 C C . ALA A 1 347 ? 64.004 -5.755 -55.436 1.00 70.00 347 ALA A C 1
ATOM 2744 O O . ALA A 1 347 ? 64.826 -6.537 -55.920 1.00 70.00 347 ALA A O 1
ATOM 2745 N N . VAL A 1 348 ? 63.701 -4.595 -56.026 1.00 72.38 348 VAL A N 1
ATOM 2746 C CA . VAL A 1 348 ? 64.393 -4.085 -57.217 1.00 72.38 348 VAL A CA 1
ATOM 2747 C C . VAL A 1 348 ? 65.860 -3.808 -56.893 1.00 72.38 348 VAL A C 1
ATOM 2749 O O . VAL A 1 348 ? 66.736 -4.271 -57.620 1.00 72.38 348 VAL A O 1
ATOM 2752 N N . HIS A 1 349 ? 66.144 -3.155 -55.765 1.00 69.00 349 HIS A N 1
ATOM 2753 C CA . HIS A 1 349 ? 67.510 -2.871 -55.331 1.00 69.00 349 HIS A CA 1
ATOM 2754 C C . HIS A 1 349 ? 68.327 -4.156 -55.103 1.00 69.00 349 HIS A C 1
ATOM 2756 O O . HIS A 1 349 ? 69.475 -4.251 -55.535 1.00 69.00 349 HIS A O 1
ATOM 2762 N N . VAL A 1 350 ? 67.734 -5.187 -54.493 1.00 71.31 350 VAL A N 1
ATOM 2763 C CA . VAL A 1 350 ? 68.372 -6.501 -54.294 1.00 71.31 350 VAL A CA 1
ATOM 2764 C C . VAL A 1 350 ? 68.618 -7.215 -55.627 1.00 71.31 350 VAL A C 1
ATOM 2766 O O . VAL A 1 350 ? 69.678 -7.815 -55.807 1.00 71.31 350 VAL A O 1
ATOM 2769 N N . LYS A 1 351 ? 67.689 -7.131 -56.590 1.00 69.56 351 LYS A N 1
ATOM 2770 C CA . LYS A 1 351 ? 67.873 -7.696 -57.940 1.00 69.56 351 LYS A CA 1
ATOM 2771 C C . LYS A 1 351 ? 69.004 -7.012 -58.703 1.00 69.56 351 LYS A C 1
ATOM 2773 O O . LYS A 1 351 ? 69.823 -7.707 -59.297 1.00 69.56 351 LYS A O 1
ATOM 2778 N N . VAL A 1 352 ? 69.086 -5.683 -58.649 1.00 72.44 352 VAL A N 1
ATOM 2779 C CA . VAL A 1 352 ? 70.193 -4.918 -59.248 1.00 72.44 352 VAL A CA 1
ATOM 2780 C C . VAL A 1 352 ? 71.524 -5.345 -58.624 1.00 72.44 352 VAL A C 1
ATOM 2782 O O . VAL A 1 352 ? 72.455 -5.704 -59.341 1.00 72.44 352 VAL A O 1
ATOM 2785 N N . GLN A 1 353 ? 71.581 -5.452 -57.295 1.00 68.94 353 GLN A N 1
ATOM 2786 C CA . GLN A 1 353 ? 72.779 -5.893 -56.577 1.00 68.94 353 GLN A CA 1
ATOM 2787 C C . GLN A 1 353 ? 73.164 -7.357 -56.888 1.00 68.94 353 GLN A C 1
ATOM 2789 O O . GLN A 1 353 ? 74.346 -7.707 -56.931 1.00 68.94 353 GLN A O 1
ATOM 2794 N N . ALA A 1 354 ? 72.184 -8.233 -57.131 1.00 67.25 354 ALA A N 1
ATOM 2795 C CA . ALA A 1 354 ? 72.409 -9.619 -57.540 1.00 67.25 354 ALA A CA 1
ATOM 2796 C C . ALA A 1 354 ? 72.926 -9.729 -58.986 1.00 67.25 354 ALA A C 1
ATOM 2798 O O . ALA A 1 354 ? 73.826 -10.528 -59.247 1.00 67.25 354 ALA A O 1
ATOM 2799 N N . ILE A 1 355 ? 72.416 -8.902 -59.904 1.00 71.25 355 ILE A N 1
ATOM 2800 C CA . ILE A 1 355 ? 72.889 -8.810 -61.295 1.00 71.25 355 ILE A CA 1
ATOM 2801 C C . ILE A 1 355 ? 74.322 -8.268 -61.340 1.00 71.25 355 ILE A C 1
ATOM 2803 O O . ILE A 1 355 ? 75.164 -8.821 -62.045 1.00 71.25 355 ILE A O 1
ATOM 2807 N N . GLU A 1 356 ? 74.654 -7.259 -60.532 1.00 67.62 356 GLU A N 1
ATOM 2808 C CA . GLU A 1 356 ? 76.034 -6.777 -60.397 1.00 67.62 356 GLU A CA 1
ATOM 2809 C C . GLU A 1 356 ? 76.986 -7.868 -59.878 1.00 67.62 356 GLU A C 1
ATOM 2811 O O . GLU A 1 356 ? 78.099 -8.025 -60.389 1.00 67.62 356 GLU A O 1
ATOM 2816 N N . ARG A 1 357 ? 76.547 -8.681 -58.906 1.00 62.19 357 ARG A N 1
ATOM 2817 C CA . ARG A 1 357 ? 77.318 -9.837 -58.408 1.00 62.19 357 ARG A CA 1
ATOM 2818 C C . ARG A 1 357 ? 77.474 -10.941 -59.458 1.00 62.19 357 ARG A C 1
ATOM 2820 O O . ARG A 1 357 ? 78.546 -11.539 -59.549 1.00 62.19 357 ARG A O 1
ATOM 2827 N N . PHE A 1 358 ? 76.442 -11.202 -60.257 1.00 62.94 358 PHE A N 1
ATOM 2828 C CA . PHE A 1 358 ? 76.485 -12.167 -61.357 1.00 62.94 358 PHE A CA 1
ATOM 2829 C C . PHE A 1 358 ? 77.435 -11.706 -62.475 1.00 62.94 358 PHE A C 1
ATOM 2831 O O . PHE A 1 358 ? 78.299 -12.467 -62.914 1.00 62.94 358 PHE A O 1
ATOM 2838 N N . ASN A 1 359 ? 77.383 -10.428 -62.852 1.00 64.62 359 ASN A N 1
ATOM 2839 C CA . ASN A 1 359 ? 78.280 -9.839 -63.847 1.00 64.62 359 ASN A CA 1
ATOM 2840 C C . ASN A 1 359 ? 79.751 -9.856 -63.398 1.00 64.62 359 ASN A C 1
ATOM 2842 O O . ASN A 1 359 ? 80.636 -10.068 -64.226 1.00 64.62 359 ASN A O 1
ATOM 2846 N N . ARG A 1 360 ? 80.033 -9.720 -62.092 1.00 61.16 360 ARG A N 1
ATOM 2847 C CA . ARG A 1 360 ? 81.391 -9.926 -61.550 1.00 61.16 360 ARG A CA 1
ATOM 2848 C C . ARG A 1 360 ? 81.869 -11.377 -61.668 1.00 61.16 360 ARG A C 1
ATOM 2850 O O . ARG A 1 360 ? 83.037 -11.586 -61.970 1.00 61.16 360 ARG A O 1
ATOM 2857 N N . ARG A 1 361 ? 80.996 -12.374 -61.474 1.00 56.34 361 ARG A N 1
ATOM 2858 C CA . ARG A 1 361 ? 81.353 -13.802 -61.623 1.00 56.34 361 ARG A CA 1
ATOM 2859 C C . ARG A 1 361 ? 81.552 -14.226 -63.079 1.00 56.34 361 ARG A C 1
ATOM 2861 O O . ARG A 1 361 ? 82.421 -15.040 -63.355 1.00 56.34 361 ARG A O 1
ATOM 2868 N N . THR A 1 362 ? 80.795 -13.646 -64.008 1.00 52.84 362 THR A N 1
ATOM 2869 C CA . THR A 1 362 ? 80.842 -14.011 -65.439 1.00 52.84 362 THR A CA 1
ATOM 2870 C C . THR A 1 362 ? 82.102 -13.487 -66.147 1.00 52.84 362 THR A C 1
ATOM 2872 O O . THR A 1 362 ? 82.468 -13.971 -67.211 1.00 52.84 362 THR A O 1
ATOM 2875 N N . ARG A 1 363 ? 82.820 -12.528 -65.546 1.00 53.00 363 ARG A N 1
ATOM 2876 C CA . ARG A 1 363 ? 84.103 -12.014 -66.062 1.00 53.00 363 ARG A CA 1
ATOM 2877 C C . ARG A 1 363 ? 85.333 -12.844 -65.653 1.00 53.00 363 ARG A C 1
ATOM 2879 O O . ARG A 1 363 ? 86.443 -12.463 -66.000 1.00 53.00 363 ARG A O 1
ATOM 2886 N N . LEU A 1 364 ? 85.162 -13.960 -64.940 1.00 52.16 364 LEU A N 1
ATOM 2887 C CA . LEU A 1 364 ? 86.253 -14.797 -64.410 1.00 52.16 364 LEU A CA 1
ATOM 2888 C C . LEU A 1 364 ? 86.492 -16.102 -65.203 1.00 52.16 364 LEU A C 1
ATOM 2890 O O . LEU A 1 364 ? 87.083 -17.042 -64.681 1.00 52.16 364 LEU A O 1
ATOM 2894 N N . SER A 1 365 ? 86.062 -16.175 -66.468 1.00 41.84 365 SER A N 1
ATOM 2895 C CA . SER A 1 365 ? 86.176 -17.377 -67.317 1.00 41.84 365 SER A CA 1
ATOM 2896 C C . SER A 1 365 ? 87.009 -17.142 -68.589 1.00 41.84 365 SER A C 1
ATOM 2898 O O . SER A 1 365 ? 86.502 -17.284 -69.695 1.00 41.84 365 SER A O 1
ATOM 2900 N N . THR A 1 366 ? 88.294 -16.803 -68.441 1.00 40.50 366 THR A N 1
ATOM 2901 C CA . THR A 1 366 ? 89.318 -16.917 -69.510 1.00 40.50 366 THR A CA 1
ATOM 2902 C C . THR A 1 366 ? 90.694 -17.157 -68.859 1.00 40.50 366 THR A C 1
ATOM 2904 O O . THR A 1 366 ? 90.993 -16.441 -67.903 1.00 40.50 366 THR A O 1
ATOM 2907 N N . PRO A 1 367 ? 91.516 -18.142 -69.292 1.00 42.88 367 PRO A N 1
ATOM 2908 C CA . PRO A 1 367 ? 92.744 -18.520 -68.581 1.00 42.88 367 PRO A CA 1
ATOM 2909 C C . PRO A 1 367 ? 94.056 -17.923 -69.152 1.00 42.88 367 PRO A C 1
ATOM 2911 O O . PRO A 1 367 ? 94.213 -17.806 -70.365 1.00 42.88 367 PRO A O 1
ATOM 2914 N N . THR A 1 368 ? 95.016 -17.708 -68.230 1.00 34.88 368 THR A N 1
ATOM 2915 C CA . THR A 1 368 ? 96.502 -17.528 -68.323 1.00 34.88 368 THR A CA 1
ATOM 2916 C C . THR A 1 368 ? 97.109 -16.186 -68.798 1.00 34.88 368 THR A C 1
ATOM 2918 O O . THR A 1 368 ? 96.504 -15.532 -69.641 1.00 34.88 368 THR A O 1
ATOM 2921 N N . PRO A 1 369 ? 98.368 -15.830 -68.414 1.00 46.38 369 PRO A N 1
ATOM 2922 C CA . PRO A 1 369 ? 99.064 -15.972 -67.111 1.00 46.38 369 PRO A CA 1
ATOM 2923 C C . PRO A 1 369 ? 99.882 -14.712 -66.656 1.00 46.38 369 PRO A C 1
ATOM 2925 O O . PRO A 1 369 ? 100.135 -13.803 -67.436 1.00 46.38 369 PRO A O 1
ATOM 2928 N N . ASP A 1 370 ? 100.297 -14.719 -65.379 1.00 31.89 370 ASP A N 1
ATOM 2929 C CA . ASP A 1 370 ? 101.480 -14.103 -64.721 1.00 31.89 370 ASP A CA 1
ATOM 2930 C C . ASP A 1 370 ? 101.807 -12.582 -64.777 1.00 31.89 370 ASP A C 1
ATOM 2932 O O . ASP A 1 370 ? 102.391 -12.090 -65.732 1.00 31.89 370 ASP A O 1
ATOM 2936 N N . HIS A 1 371 ? 101.506 -11.910 -63.641 1.00 35.44 371 HIS A N 1
ATOM 2937 C CA . HIS A 1 371 ? 102.317 -11.010 -62.762 1.00 35.44 371 HIS A CA 1
ATOM 2938 C C . HIS A 1 371 ? 103.278 -9.914 -63.324 1.00 35.44 371 HIS A C 1
ATOM 2940 O O . HIS A 1 371 ? 103.767 -10.046 -64.436 1.00 35.44 371 HIS A O 1
ATOM 2946 N N . PRO A 1 372 ? 103.671 -8.861 -62.542 1.00 46.22 372 PRO A N 1
ATOM 2947 C CA . PRO A 1 372 ? 103.494 -8.637 -61.095 1.00 46.22 372 PRO A CA 1
ATOM 2948 C C . PRO A 1 372 ? 102.967 -7.243 -60.657 1.00 46.22 372 PRO A C 1
ATOM 2950 O O . PRO A 1 372 ? 102.911 -6.276 -61.411 1.00 46.22 372 PRO A O 1
ATOM 2953 N N . SER A 1 373 ? 102.608 -7.187 -59.370 1.00 39.81 373 SER A N 1
ATOM 2954 C CA . SER A 1 373 ? 102.272 -6.024 -58.530 1.00 39.81 373 SER A CA 1
ATOM 2955 C C . SER A 1 373 ? 103.447 -5.035 -58.359 1.00 39.81 373 SER A C 1
ATOM 2957 O O . SER A 1 373 ? 104.577 -5.371 -58.716 1.00 39.81 373 SER A O 1
ATOM 2959 N N . PRO A 1 374 ? 103.223 -3.830 -57.793 1.00 45.44 374 PRO A N 1
ATOM 2960 C CA . PRO A 1 374 ? 103.160 -3.621 -56.325 1.00 45.44 374 PRO A CA 1
ATOM 2961 C C . PRO A 1 374 ? 102.030 -2.620 -55.947 1.00 45.44 374 PRO A C 1
ATOM 2963 O O . PRO A 1 374 ? 101.481 -1.974 -56.826 1.00 45.44 374 PRO A O 1
ATOM 2966 N N . SER A 1 375 ? 101.530 -2.403 -54.728 1.00 33.97 375 SER A N 1
ATOM 2967 C CA . SER A 1 375 ? 101.946 -2.644 -53.341 1.00 33.97 375 SER A CA 1
ATOM 2968 C C . SER A 1 375 ? 100.733 -2.377 -52.415 1.00 33.97 375 SER A C 1
ATOM 2970 O O . SER A 1 375 ? 99.994 -1.417 -52.619 1.00 33.97 375 SER A O 1
ATOM 2972 N N . GLU A 1 376 ? 100.575 -3.240 -51.412 1.00 34.69 376 GLU A N 1
ATOM 2973 C CA . GLU A 1 376 ? 99.760 -3.219 -50.170 1.00 34.69 376 GLU A CA 1
ATOM 2974 C C . GLU A 1 376 ? 100.034 -2.018 -49.210 1.00 34.69 376 GLU A C 1
ATOM 2976 O O . GLU A 1 376 ? 100.963 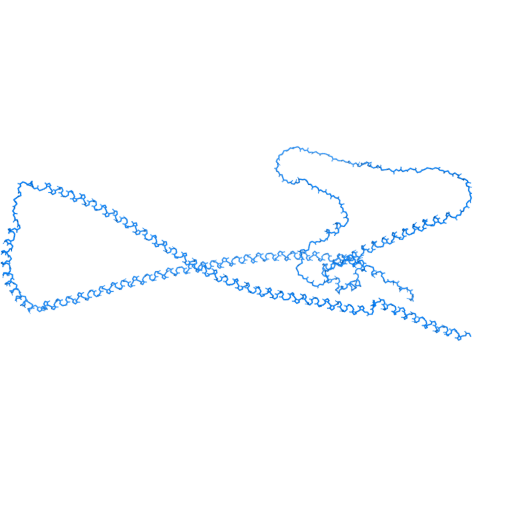-1.264 -49.501 1.00 34.69 376 GLU A O 1
ATOM 2981 N N . PRO A 1 377 ? 99.465 -1.902 -47.971 1.00 46.78 377 PRO A N 1
ATOM 2982 C CA . PRO A 1 377 ? 98.160 -2.270 -47.341 1.00 46.78 377 PRO A CA 1
ATOM 2983 C C . PRO A 1 377 ? 97.708 -1.145 -46.324 1.00 46.78 377 PRO A C 1
ATOM 2985 O O . PRO A 1 377 ? 98.087 0.004 -46.538 1.00 46.78 377 PRO A O 1
ATOM 2988 N N . PRO A 1 378 ? 97.066 -1.374 -45.141 1.00 46.09 378 PRO A N 1
ATOM 2989 C CA . PRO A 1 378 ? 95.931 -2.219 -44.720 1.00 46.09 378 PRO A CA 1
ATOM 2990 C C . PRO A 1 378 ? 94.756 -1.420 -44.077 1.00 46.09 378 PRO A C 1
ATOM 2992 O O . PRO A 1 378 ? 94.855 -0.246 -43.729 1.00 46.09 378 PRO A O 1
ATOM 2995 N N . ILE A 1 379 ? 93.645 -2.120 -43.831 1.00 44.38 379 ILE A N 1
ATOM 2996 C CA . ILE A 1 379 ? 92.531 -1.728 -42.943 1.00 44.38 379 ILE A CA 1
ATOM 2997 C C . ILE A 1 379 ? 92.974 -1.801 -41.467 1.00 44.38 379 ILE A C 1
ATOM 2999 O O . ILE A 1 379 ? 93.705 -2.729 -41.111 1.00 44.38 379 ILE A O 1
ATOM 3003 N N . PRO A 1 380 ? 92.416 -0.958 -40.576 1.00 40.12 380 PRO A N 1
ATOM 3004 C CA . PRO A 1 380 ? 92.007 -1.488 -39.278 1.00 40.12 380 PRO A CA 1
ATOM 3005 C C . PRO A 1 380 ? 90.559 -1.138 -38.911 1.00 40.12 380 PRO A C 1
ATOM 3007 O O . PRO A 1 380 ? 90.033 -0.066 -39.200 1.00 40.12 380 PRO A O 1
ATOM 3010 N N . ALA A 1 381 ? 89.934 -2.100 -38.239 1.00 36.22 381 ALA A N 1
ATOM 3011 C CA . ALA A 1 381 ? 88.672 -1.968 -37.537 1.00 36.22 381 ALA A CA 1
ATOM 3012 C C . ALA A 1 381 ? 88.821 -1.091 -36.279 1.00 36.22 381 ALA A C 1
ATOM 3014 O O . ALA A 1 381 ? 89.804 -1.208 -35.551 1.00 36.22 381 ALA A O 1
ATOM 3015 N N . THR A 1 382 ? 87.798 -0.296 -35.972 1.00 34.62 382 THR A N 1
ATOM 3016 C CA . THR A 1 382 ? 87.563 0.336 -34.661 1.00 34.62 382 THR A CA 1
ATOM 3017 C C . THR A 1 382 ? 86.060 0.199 -34.375 1.00 34.62 382 THR A C 1
ATOM 3019 O O . THR A 1 382 ? 85.233 0.590 -35.189 1.00 34.62 382 THR A O 1
ATOM 3022 N N . ALA A 1 383 ? 85.615 -0.629 -33.427 1.00 30.17 383 ALA A N 1
ATOM 3023 C CA . ALA A 1 383 ? 85.724 -0.544 -31.967 1.00 30.17 383 ALA A CA 1
ATOM 3024 C C . ALA A 1 383 ? 84.896 0.606 -31.350 1.00 30.17 383 ALA A C 1
ATOM 3026 O O . ALA A 1 383 ? 85.092 1.781 -31.638 1.00 30.17 383 ALA A O 1
ATOM 3027 N N . ILE A 1 384 ? 83.967 0.190 -30.487 1.00 34.38 384 ILE A N 1
ATOM 3028 C CA . ILE A 1 384 ? 83.067 0.938 -29.595 1.00 34.38 384 ILE A CA 1
ATOM 3029 C C . ILE A 1 384 ? 83.855 1.659 -28.488 1.00 34.38 384 ILE A C 1
ATOM 3031 O O . ILE A 1 384 ? 84.663 0.981 -27.870 1.00 34.38 384 ILE A O 1
ATOM 3035 N N . VAL A 1 385 ? 83.526 2.926 -28.157 1.00 30.56 385 VAL A N 1
ATOM 3036 C CA . VAL A 1 385 ? 83.633 3.620 -26.830 1.00 30.56 385 VAL A CA 1
ATOM 3037 C C . VAL A 1 385 ? 82.762 4.905 -26.931 1.00 30.56 385 VAL A C 1
ATOM 3039 O O . VAL A 1 385 ? 82.936 5.650 -27.885 1.00 30.56 385 VAL A O 1
ATOM 3042 N N . VAL A 1 386 ? 81.650 5.155 -26.214 1.00 29.03 386 VAL A N 1
ATOM 3043 C CA . VAL A 1 386 ? 81.363 5.482 -24.786 1.00 29.03 386 VAL A CA 1
ATOM 3044 C C . VAL A 1 386 ? 81.960 6.805 -24.232 1.00 29.03 386 VAL A C 1
ATOM 3046 O O . VAL A 1 386 ? 83.015 6.794 -23.615 1.00 29.03 386 VAL A O 1
ATOM 3049 N N . GLY A 1 387 ? 81.169 7.895 -24.337 1.00 27.67 387 GLY A N 1
ATOM 3050 C CA . GLY A 1 387 ? 81.001 9.035 -23.385 1.00 27.67 387 GLY A CA 1
ATOM 3051 C C . GLY A 1 387 ? 82.141 10.067 -23.201 1.00 27.67 387 GLY A C 1
ATOM 3052 O O . GLY A 1 387 ? 83.217 9.875 -23.753 1.00 27.67 387 GLY A O 1
ATOM 3053 N N . PRO A 1 388 ? 82.006 11.098 -22.320 1.00 44.88 388 PRO A N 1
ATOM 3054 C CA . PRO A 1 388 ? 80.829 11.885 -21.874 1.00 44.88 388 PRO A CA 1
ATOM 3055 C C . PRO A 1 388 ? 81.105 13.425 -21.689 1.00 44.88 388 PRO A C 1
ATOM 3057 O O . PRO A 1 388 ? 82.236 13.875 -21.817 1.00 44.88 388 PRO A O 1
ATOM 3060 N N . ARG A 1 389 ? 80.072 14.180 -21.236 1.00 31.19 389 ARG A N 1
ATOM 3061 C CA . ARG A 1 389 ? 80.059 15.478 -20.472 1.00 31.19 389 ARG A CA 1
ATOM 3062 C C . ARG A 1 389 ? 79.745 16.825 -21.173 1.00 31.19 389 ARG A C 1
ATOM 3064 O O . ARG A 1 389 ? 80.586 17.425 -21.821 1.00 31.19 389 ARG A O 1
ATOM 3071 N N . VAL A 1 390 ? 78.511 17.306 -20.941 1.00 34.62 390 VAL A N 1
ATOM 3072 C CA . VAL A 1 390 ? 78.061 18.444 -20.075 1.00 34.62 390 VAL A CA 1
ATOM 3073 C C . VAL A 1 390 ? 79.037 19.609 -19.772 1.00 34.62 390 VAL A C 1
ATOM 3075 O O . VAL A 1 390 ? 80.193 19.360 -19.442 1.00 34.62 390 VAL A O 1
ATOM 3078 N N . PRO A 1 391 ? 78.513 20.852 -19.655 1.00 35.62 391 PRO A N 1
ATOM 3079 C CA . PRO A 1 391 ? 78.710 21.693 -18.451 1.00 35.62 391 PRO A CA 1
ATOM 3080 C C . PRO A 1 391 ? 77.354 22.185 -17.867 1.00 35.62 391 PRO A C 1
ATOM 3082 O O . PRO A 1 391 ? 76.465 22.558 -18.625 1.00 35.62 391 PRO A O 1
ATOM 3085 N N . SER A 1 392 ? 77.040 21.950 -16.578 1.00 29.16 392 SER A N 1
ATOM 3086 C CA . SER A 1 392 ? 77.369 22.744 -15.361 1.00 29.16 392 SER A CA 1
ATOM 3087 C C . SER A 1 392 ? 76.597 24.073 -15.316 1.00 29.16 392 SER A C 1
ATOM 3089 O O . SER A 1 392 ? 76.571 24.774 -16.312 1.00 29.16 392 SER A O 1
ATOM 3091 N N . SER A 1 393 ? 75.986 24.565 -14.237 1.00 26.64 393 SER A N 1
ATOM 3092 C CA . SER A 1 393 ? 75.869 24.217 -12.810 1.00 26.64 393 SER A CA 1
ATOM 3093 C C . SER A 1 393 ? 75.010 25.323 -12.164 1.00 26.64 393 SER A C 1
ATOM 3095 O O . SER A 1 393 ? 75.118 26.448 -12.641 1.00 26.64 393 SER A O 1
ATOM 3097 N N . LEU A 1 394 ? 74.281 25.073 -11.066 1.00 27.97 394 LEU A N 1
ATOM 3098 C CA . LEU A 1 394 ? 74.291 25.913 -9.843 1.00 27.97 394 LEU A CA 1
ATOM 3099 C C . LEU A 1 394 ? 73.280 25.396 -8.795 1.00 27.97 394 LEU A C 1
ATOM 3101 O O . LEU A 1 394 ? 72.073 25.384 -9.001 1.00 27.97 394 LEU A O 1
ATOM 3105 N N . ASN A 1 395 ? 73.849 24.959 -7.675 1.00 28.02 395 ASN A N 1
ATOM 3106 C CA . ASN A 1 395 ? 73.271 24.684 -6.347 1.00 28.02 395 ASN A CA 1
ATOM 3107 C C . ASN A 1 395 ? 73.300 25.998 -5.507 1.00 28.02 395 ASN A C 1
ATOM 3109 O O . ASN A 1 395 ? 73.878 26.957 -6.029 1.00 28.02 395 ASN A O 1
ATOM 3113 N N . PRO A 1 396 ? 72.909 26.089 -4.203 1.00 42.91 396 PRO A N 1
ATOM 3114 C CA . PRO A 1 396 ? 72.198 25.196 -3.241 1.00 42.91 396 PRO A CA 1
ATOM 3115 C C . PRO A 1 396 ? 71.172 26.027 -2.372 1.00 42.91 396 PRO A C 1
ATOM 3117 O O . PRO A 1 396 ? 70.706 27.042 -2.887 1.00 42.91 396 PRO A O 1
ATOM 3120 N N . PRO A 1 397 ? 70.872 25.788 -1.059 1.00 41.81 397 PRO A N 1
ATOM 3121 C CA . PRO A 1 397 ? 70.883 24.591 -0.187 1.00 41.81 397 PRO A CA 1
ATOM 3122 C C . PRO A 1 397 ? 69.539 24.312 0.548 1.00 41.81 397 PRO A C 1
ATOM 3124 O O . PRO A 1 397 ? 68.690 25.183 0.717 1.00 41.81 397 PRO A O 1
ATOM 3127 N N . CYS A 1 398 ? 69.397 23.098 1.090 1.00 28.14 398 CYS A N 1
ATOM 3128 C CA . CYS A 1 398 ? 68.392 22.743 2.106 1.00 28.14 398 CYS A CA 1
ATOM 3129 C C . CYS A 1 398 ? 68.717 23.337 3.494 1.00 28.14 398 CYS A C 1
ATOM 3131 O O . CYS A 1 398 ? 69.889 23.576 3.799 1.00 28.14 398 CYS A O 1
ATOM 3133 N N . PRO A 1 399 ? 67.721 23.382 4.399 1.00 38.25 399 PRO A N 1
ATOM 3134 C CA . PRO A 1 399 ? 67.952 22.979 5.783 1.00 38.25 399 PRO A CA 1
ATOM 3135 C C . PRO A 1 399 ? 66.949 21.917 6.278 1.00 38.25 399 PRO A C 1
ATOM 3137 O O . PRO A 1 399 ? 66.045 21.480 5.573 1.00 38.25 399 PRO A O 1
ATOM 3140 N N . VAL A 1 400 ? 67.211 21.454 7.496 1.00 29.73 400 VAL A N 1
ATOM 3141 C CA . VAL A 1 400 ? 66.907 20.139 8.067 1.00 29.73 400 VAL A CA 1
ATOM 3142 C C . VAL A 1 400 ? 65.657 20.158 8.971 1.00 29.73 400 VAL A C 1
ATOM 3144 O O . VAL A 1 400 ? 65.397 21.150 9.643 1.00 29.73 400 VAL A O 1
ATOM 3147 N N . SER A 1 401 ? 65.011 18.988 9.072 1.00 26.81 401 SER A N 1
ATOM 3148 C CA . SER A 1 401 ? 64.370 18.384 10.263 1.00 26.81 401 SER A CA 1
ATOM 3149 C C . SER A 1 401 ? 62.838 18.343 10.454 1.00 26.81 401 SER A C 1
ATOM 3151 O O . SER A 1 401 ? 62.157 19.354 10.556 1.00 26.81 401 SER A O 1
ATOM 3153 N N . HIS A 1 402 ? 62.413 17.097 10.725 1.00 26.06 402 HIS A N 1
ATOM 3154 C CA . HIS A 1 402 ? 61.406 16.610 11.684 1.00 26.06 402 HIS A CA 1
ATOM 3155 C C . HIS A 1 402 ? 59.903 16.488 11.331 1.00 26.06 402 HIS A C 1
ATOM 3157 O O . HIS A 1 402 ? 59.168 17.460 11.246 1.00 26.06 402 HIS A O 1
ATOM 3163 N N . VAL A 1 403 ? 59.476 15.210 11.404 1.00 27.66 403 VAL A N 1
ATOM 3164 C CA . VAL A 1 403 ? 58.260 14.656 12.048 1.00 27.66 403 VAL A CA 1
ATOM 3165 C C . VAL A 1 403 ? 57.037 14.333 11.170 1.00 27.66 403 VAL A C 1
ATOM 3167 O O . VAL A 1 403 ? 56.549 15.143 10.397 1.00 27.66 403 VAL A O 1
ATOM 3170 N N . ALA A 1 404 ? 56.523 13.124 11.452 1.00 27.61 404 ALA A N 1
ATOM 3171 C CA . ALA A 1 404 ? 55.210 12.535 11.168 1.00 27.61 404 ALA A CA 1
ATOM 3172 C C . ALA A 1 404 ? 54.994 11.810 9.822 1.00 27.61 404 ALA A C 1
ATOM 3174 O O . ALA A 1 404 ? 54.946 12.387 8.743 1.00 27.61 404 ALA A O 1
ATOM 3175 N N . ALA A 1 405 ? 54.797 10.495 9.954 1.00 25.72 405 ALA A N 1
ATOM 3176 C CA . ALA A 1 405 ? 54.134 9.591 9.011 1.00 25.72 405 ALA A CA 1
ATOM 3177 C C . ALA A 1 405 ? 52.620 9.939 8.878 1.00 25.72 405 ALA A C 1
ATOM 3179 O O . ALA A 1 405 ? 52.162 10.782 9.653 1.00 25.72 405 ALA A O 1
ATOM 3180 N N . PRO A 1 406 ? 51.789 9.258 8.047 1.00 35.66 406 PRO A N 1
ATOM 3181 C CA . PRO A 1 406 ? 52.084 8.100 7.194 1.00 35.66 406 PRO A CA 1
ATOM 3182 C C . PRO A 1 406 ? 51.491 8.123 5.756 1.00 35.66 406 PRO A C 1
ATOM 3184 O O . PRO A 1 406 ? 50.506 8.786 5.460 1.00 35.66 406 PRO A O 1
ATOM 3187 N N . VAL A 1 407 ? 52.060 7.247 4.914 1.00 28.58 407 VAL A N 1
ATOM 3188 C CA . VAL A 1 407 ? 51.373 6.382 3.925 1.00 28.58 407 VAL A CA 1
ATOM 3189 C C . VAL A 1 407 ? 50.717 7.049 2.709 1.00 28.58 407 VAL A C 1
ATOM 3191 O O . VAL A 1 407 ? 49.533 7.358 2.719 1.00 28.58 407 VAL A O 1
ATOM 3194 N N . VAL A 1 408 ? 51.462 7.069 1.596 1.00 27.50 408 VAL A N 1
ATOM 3195 C CA . VAL A 1 408 ? 50.965 6.718 0.253 1.00 27.50 408 VAL A CA 1
ATOM 3196 C C . VAL A 1 408 ? 52.099 6.035 -0.534 1.00 27.50 408 VAL A C 1
ATOM 3198 O O . VAL A 1 408 ? 53.199 6.568 -0.616 1.00 27.50 408 VAL A O 1
ATOM 3201 N N . ALA A 1 409 ? 51.750 4.905 -1.153 1.00 26.14 409 ALA A N 1
ATOM 3202 C CA . ALA A 1 409 ? 52.334 4.296 -2.355 1.00 26.14 409 ALA A CA 1
ATOM 3203 C C . ALA A 1 409 ? 53.672 3.523 -2.321 1.00 26.14 409 ALA A C 1
ATOM 3205 O O . ALA A 1 409 ? 54.691 3.985 -1.824 1.00 26.14 409 ALA A O 1
ATOM 3206 N N . ALA A 1 410 ? 53.585 2.407 -3.066 1.00 29.22 410 ALA A N 1
ATOM 3207 C CA . ALA A 1 410 ? 54.613 1.560 -3.679 1.00 29.22 410 ALA A CA 1
ATOM 3208 C C . ALA A 1 410 ? 55.485 0.764 -2.693 1.00 29.22 410 ALA A C 1
ATOM 3210 O O . ALA A 1 410 ? 55.884 1.254 -1.649 1.00 29.22 410 ALA A O 1
ATOM 3211 N N . ASP A 1 411 ? 55.781 -0.513 -2.929 1.00 27.73 411 ASP A N 1
ATOM 3212 C CA . ASP A 1 411 ? 56.471 -1.023 -4.121 1.00 27.73 411 ASP A CA 1
ATOM 3213 C C . ASP A 1 411 ? 56.422 -2.587 -4.117 1.00 27.73 411 ASP A C 1
ATOM 3215 O O . ASP A 1 411 ? 55.718 -3.169 -3.290 1.00 27.73 411 ASP A O 1
ATOM 3219 N N . PRO A 1 412 ? 57.243 -3.331 -4.875 1.00 36.25 412 PRO A N 1
ATOM 3220 C CA . PRO A 1 412 ? 57.215 -3.621 -6.309 1.00 36.25 412 PRO A CA 1
ATOM 3221 C C . PRO A 1 412 ? 57.060 -5.133 -6.582 1.00 36.25 412 PRO A C 1
ATOM 3223 O O . PRO A 1 412 ? 57.540 -5.979 -5.831 1.00 36.25 412 PRO A O 1
ATOM 3226 N N . SER A 1 413 ? 56.557 -5.513 -7.755 1.00 26.48 413 SER A N 1
ATOM 3227 C CA . SER A 1 413 ? 57.216 -6.598 -8.500 1.00 26.48 413 SER A CA 1
ATOM 3228 C C . SER A 1 413 ? 56.836 -6.586 -9.981 1.00 26.48 413 SER A C 1
ATOM 3230 O O . SER A 1 413 ? 55.676 -6.678 -10.362 1.00 26.48 413 SER A O 1
ATOM 3232 N N . HIS A 1 414 ? 57.891 -6.510 -10.793 1.00 29.58 414 HIS A N 1
ATOM 3233 C CA . HIS A 1 414 ? 57.982 -6.833 -12.216 1.00 29.58 414 HIS A CA 1
ATOM 3234 C C . HIS A 1 414 ? 57.326 -5.901 -13.247 1.00 29.58 414 HIS A C 1
ATOM 3236 O O . HIS A 1 414 ? 56.264 -6.163 -13.803 1.00 29.58 414 HIS A O 1
ATOM 3242 N N . HIS A 1 415 ? 58.117 -4.911 -13.671 1.00 29.08 415 HIS A N 1
ATOM 3243 C CA . HIS A 1 415 ? 58.188 -4.538 -15.086 1.00 29.08 415 HIS A CA 1
ATOM 3244 C C . HIS A 1 415 ? 58.915 -5.621 -15.902 1.00 29.08 415 HIS A C 1
ATOM 3246 O O . HIS A 1 415 ? 59.905 -6.195 -15.438 1.00 29.08 415 HIS A O 1
ATOM 3252 N N . PRO A 1 416 ? 58.493 -5.820 -17.161 1.00 34.97 416 PRO A N 1
ATOM 3253 C CA . PRO A 1 416 ? 59.450 -5.646 -18.251 1.00 34.97 416 PRO A CA 1
ATOM 3254 C C . PRO A 1 416 ? 58.909 -4.734 -19.369 1.00 34.97 416 PRO A C 1
ATOM 3256 O O . PRO A 1 416 ? 57.768 -4.850 -19.808 1.00 34.97 416 PRO A O 1
ATOM 3259 N N . ILE A 1 417 ? 59.769 -3.835 -19.851 1.00 39.66 417 ILE A N 1
ATOM 3260 C CA . ILE A 1 417 ? 59.616 -3.028 -21.078 1.00 39.66 417 ILE A CA 1
ATOM 3261 C C . ILE A 1 417 ? 60.196 -3.850 -22.267 1.00 39.66 417 ILE A C 1
ATOM 3263 O O . ILE A 1 417 ? 60.995 -4.757 -22.036 1.00 39.66 417 ILE A O 1
ATOM 3267 N N . PRO A 1 418 ? 59.926 -3.521 -23.545 1.00 43.09 418 PRO A N 1
ATOM 3268 C CA . PRO A 1 418 ? 58.725 -3.800 -24.328 1.00 43.09 418 PRO A CA 1
ATOM 3269 C C . PRO A 1 418 ? 58.988 -4.881 -25.404 1.00 43.09 418 PRO A C 1
ATOM 3271 O O . PRO A 1 418 ? 60.046 -4.917 -26.034 1.00 43.09 418 PRO A O 1
ATOM 3274 N N . ARG A 1 419 ? 58.003 -5.738 -25.695 1.00 36.56 419 ARG A N 1
ATOM 3275 C CA . ARG A 1 419 ? 58.064 -6.674 -26.832 1.00 36.56 419 ARG A CA 1
ATOM 3276 C C . ARG A 1 419 ? 57.039 -6.306 -27.905 1.00 36.56 419 ARG A C 1
ATOM 3278 O O . ARG A 1 419 ? 55.843 -6.449 -27.695 1.00 36.56 419 ARG A O 1
ATOM 3285 N N . SER A 1 420 ? 57.569 -5.951 -29.076 1.00 45.88 420 SER A N 1
ATOM 3286 C CA . SER A 1 420 ? 56.943 -5.957 -30.409 1.00 45.88 420 SER A CA 1
ATOM 3287 C C . SER A 1 420 ? 55.799 -4.970 -30.702 1.00 45.88 420 SER A C 1
ATOM 3289 O O . SER A 1 420 ? 54.897 -4.731 -29.906 1.00 45.88 420 SER A O 1
ATOM 3291 N N . PHE A 1 421 ? 55.834 -4.443 -31.928 1.00 38.03 421 PHE A N 1
ATOM 3292 C CA . PHE A 1 421 ? 54.846 -3.546 -32.538 1.00 38.03 421 PHE A CA 1
ATOM 3293 C C . PHE A 1 421 ? 53.427 -4.155 -32.617 1.00 38.03 421 PHE A C 1
ATOM 3295 O O . PHE A 1 421 ? 52.441 -3.424 -32.627 1.00 38.03 421 PHE A O 1
ATOM 3302 N N . GLU A 1 422 ? 53.306 -5.486 -32.587 1.00 42.34 422 GLU A N 1
ATOM 3303 C CA . GLU A 1 422 ? 52.021 -6.204 -32.610 1.00 42.34 422 GLU A CA 1
ATOM 3304 C C . GLU A 1 422 ? 51.187 -6.006 -31.334 1.00 42.34 422 GLU A C 1
ATOM 3306 O O . GLU A 1 422 ? 49.959 -6.030 -31.387 1.00 42.34 422 GLU A O 1
ATOM 3311 N N . VAL A 1 423 ? 51.822 -5.729 -30.189 1.00 46.84 423 VAL A N 1
ATOM 3312 C CA . VAL A 1 423 ? 51.106 -5.512 -28.918 1.00 46.84 423 VAL A CA 1
ATOM 3313 C C . VAL A 1 423 ? 50.507 -4.099 -28.836 1.00 46.84 423 VAL A C 1
ATOM 3315 O O . VAL A 1 423 ? 49.447 -3.914 -28.243 1.00 46.84 423 VAL A O 1
ATOM 3318 N N . LEU A 1 424 ? 51.118 -3.111 -29.500 1.00 40.56 424 LEU A N 1
ATOM 3319 C CA . LEU A 1 424 ? 50.574 -1.750 -29.618 1.00 40.56 424 LEU A CA 1
ATOM 3320 C C . LEU A 1 424 ? 49.344 -1.691 -30.538 1.00 40.56 424 LEU A C 1
ATOM 3322 O O . LEU A 1 424 ? 48.425 -0.919 -30.275 1.00 40.56 424 LEU A O 1
ATOM 3326 N N . ALA A 1 425 ? 49.290 -2.538 -31.570 1.00 41.97 425 ALA A N 1
ATOM 3327 C CA . ALA A 1 425 ? 48.146 -2.619 -32.478 1.00 41.97 425 ALA A CA 1
ATOM 3328 C C . ALA A 1 425 ? 46.890 -3.196 -31.795 1.00 41.97 425 ALA A C 1
ATOM 3330 O O . ALA A 1 425 ? 45.784 -2.718 -32.038 1.00 41.97 425 ALA A O 1
ATOM 3331 N N . ASN A 1 426 ? 47.062 -4.152 -30.877 1.00 40.16 426 ASN A N 1
ATOM 3332 C CA . ASN A 1 426 ? 45.956 -4.745 -30.115 1.00 40.16 426 ASN A CA 1
ATOM 3333 C C . ASN A 1 426 ? 45.451 -3.856 -28.961 1.00 40.16 426 ASN A C 1
ATOM 3335 O O . ASN A 1 426 ? 44.353 -4.071 -28.454 1.00 40.16 426 ASN A O 1
ATOM 3339 N N . ALA A 1 427 ? 46.222 -2.843 -28.550 1.00 40.41 427 ALA A N 1
ATOM 3340 C CA . ALA A 1 427 ? 45.822 -1.879 -27.522 1.00 40.41 427 ALA A CA 1
ATOM 3341 C C . ALA A 1 427 ? 45.034 -0.673 -28.082 1.00 40.41 427 ALA A C 1
ATOM 3343 O O . ALA A 1 427 ? 44.488 0.111 -27.308 1.00 40.41 427 ALA A O 1
ATOM 3344 N N . ALA A 1 428 ? 44.945 -0.525 -29.411 1.00 39.16 428 ALA A N 1
ATOM 3345 C CA . ALA A 1 428 ? 44.186 0.541 -30.074 1.00 39.16 428 ALA A CA 1
ATOM 3346 C C . ALA A 1 428 ? 42.703 0.191 -30.330 1.00 39.16 428 ALA A C 1
ATOM 3348 O O . ALA A 1 428 ? 41.952 1.017 -30.847 1.00 39.16 428 ALA A O 1
ATOM 3349 N N . THR A 1 429 ? 42.252 -1.011 -29.963 1.00 38.53 429 THR A N 1
ATOM 3350 C CA . THR A 1 429 ? 40.837 -1.404 -30.020 1.00 38.53 429 THR A CA 1
ATOM 3351 C C . THR A 1 429 ? 40.153 -1.149 -28.680 1.00 38.53 429 THR A C 1
ATOM 3353 O O . THR A 1 429 ? 40.438 -1.815 -27.686 1.00 38.53 429 THR A O 1
ATOM 3356 N N . LEU A 1 430 ? 39.243 -0.172 -28.656 1.00 33.75 430 LEU A N 1
ATOM 3357 C CA . LEU A 1 430 ? 38.401 0.144 -27.500 1.00 33.75 430 LEU A CA 1
ATOM 3358 C C . LEU A 1 430 ? 37.518 -1.058 -27.076 1.00 33.75 430 LEU A C 1
ATOM 3360 O O . LEU A 1 430 ? 37.126 -1.856 -27.932 1.00 33.75 430 LEU A O 1
ATOM 3364 N N . PRO A 1 431 ? 37.151 -1.182 -25.781 1.00 34.09 431 PRO A N 1
ATOM 3365 C CA . PRO A 1 431 ? 36.310 -2.269 -25.271 1.00 34.09 431 PRO A CA 1
ATOM 3366 C C . PRO A 1 431 ? 34.915 -2.332 -25.916 1.00 34.09 431 PRO A C 1
ATOM 3368 O O . PRO A 1 431 ? 34.249 -1.317 -26.106 1.00 34.09 431 PRO A O 1
ATOM 3371 N N . SER A 1 432 ? 34.433 -3.554 -26.157 1.00 37.66 432 SER A N 1
ATOM 3372 C CA . SER A 1 432 ? 33.187 -3.900 -26.868 1.00 37.66 432 SER A CA 1
ATOM 3373 C C . SER A 1 432 ? 31.874 -3.652 -26.084 1.00 37.66 432 SER A C 1
ATOM 3375 O O . SER A 1 432 ? 30.887 -4.348 -26.288 1.00 37.66 432 SER A O 1
ATOM 3377 N N . MET A 1 433 ? 31.822 -2.675 -25.171 1.00 33.72 433 MET A N 1
ATOM 3378 C CA . MET A 1 433 ? 30.690 -2.495 -24.234 1.00 33.72 433 MET A CA 1
ATOM 3379 C C . MET A 1 433 ? 29.904 -1.187 -24.417 1.00 33.72 433 MET A C 1
ATOM 3381 O O . MET A 1 433 ? 29.365 -0.648 -23.456 1.00 33.72 433 MET A O 1
ATOM 3385 N N . LEU A 1 434 ? 29.787 -0.693 -25.652 1.00 31.52 434 LEU A N 1
ATOM 3386 C CA . LEU A 1 434 ? 28.824 0.355 -26.025 1.00 31.52 434 LEU A CA 1
ATOM 3387 C C . LEU A 1 434 ? 28.144 0.010 -27.356 1.00 31.52 434 LEU A C 1
ATOM 3389 O O . LEU A 1 434 ? 28.254 0.735 -28.340 1.00 31.52 434 LEU A O 1
ATOM 3393 N N . SER A 1 435 ? 27.452 -1.129 -27.399 1.00 33.00 435 SER A N 1
ATOM 3394 C CA . SER A 1 435 ? 26.587 -1.483 -28.526 1.00 33.00 435 SER A CA 1
ATOM 3395 C C . SER A 1 435 ? 25.185 -1.801 -28.022 1.00 33.00 435 SER A C 1
ATOM 3397 O O . SER A 1 435 ? 24.821 -2.949 -27.792 1.00 33.00 435 SER A O 1
ATOM 3399 N N . CYS A 1 436 ? 24.404 -0.744 -27.821 1.00 29.02 436 CYS A N 1
ATOM 3400 C CA . CYS A 1 436 ? 22.951 -0.800 -27.876 1.00 29.02 436 CYS A CA 1
ATOM 3401 C C . CYS A 1 436 ? 22.489 0.358 -28.769 1.00 29.02 436 CYS A C 1
ATOM 3403 O O . CYS A 1 436 ? 22.641 1.522 -28.416 1.00 29.02 436 CYS A O 1
ATOM 3405 N N . GLU A 1 437 ? 21.979 -0.031 -29.938 1.00 32.00 437 GLU A N 1
ATOM 3406 C CA . GLU A 1 437 ? 20.982 0.662 -30.759 1.00 32.00 437 GLU A CA 1
ATOM 3407 C C . GLU A 1 437 ? 21.306 2.077 -31.278 1.00 32.00 437 GLU A C 1
ATOM 3409 O O . GLU A 1 437 ? 20.999 3.092 -30.664 1.00 32.00 437 GLU A O 1
ATOM 3414 N N . SER A 1 438 ? 21.809 2.164 -32.514 1.00 29.64 438 SER A N 1
ATOM 3415 C CA . SER A 1 438 ? 21.030 2.723 -33.638 1.00 29.64 438 SER A CA 1
ATOM 3416 C C . SER A 1 438 ? 21.859 2.807 -34.929 1.00 29.64 438 SER A C 1
ATOM 3418 O O . SER A 1 438 ? 23.051 3.094 -34.914 1.00 29.64 438 SER A O 1
ATOM 3420 N N . SER A 1 439 ? 21.164 2.603 -36.050 1.00 29.08 439 SER A N 1
ATOM 3421 C CA . SER A 1 439 ? 21.590 2.760 -37.447 1.00 29.08 439 SER A CA 1
ATOM 3422 C C . SER A 1 439 ? 22.304 1.572 -38.105 1.00 29.08 439 SER A C 1
ATOM 3424 O O . SER A 1 439 ? 23.499 1.331 -37.959 1.00 29.08 439 SER A O 1
ATOM 3426 N N . LEU A 1 440 ? 21.512 0.860 -38.905 1.00 38.44 440 LEU A N 1
ATOM 3427 C CA . LEU A 1 440 ? 21.934 -0.020 -39.986 1.00 38.44 440 LEU A CA 1
ATOM 3428 C C . LEU A 1 440 ? 22.649 0.813 -41.061 1.00 38.44 440 LEU A C 1
ATOM 3430 O O . LEU A 1 440 ? 21.986 1.591 -41.726 1.00 38.44 440 LEU A O 1
ATOM 3434 N N . GLU A 1 441 ? 23.966 0.664 -41.208 1.00 33.62 441 GLU A N 1
ATOM 3435 C CA . GLU A 1 441 ? 24.689 0.610 -42.494 1.00 33.62 441 GLU A CA 1
ATOM 3436 C C . GLU A 1 441 ? 26.171 0.290 -42.186 1.00 33.62 441 GLU A C 1
ATOM 3438 O O . GLU A 1 441 ? 26.880 1.083 -41.577 1.00 33.62 441 GLU A O 1
ATOM 3443 N N . SER A 1 442 ? 26.624 -0.913 -42.551 1.00 40.53 442 SER A N 1
ATOM 3444 C CA . SER A 1 442 ? 28.034 -1.336 -42.670 1.00 40.53 442 SER A CA 1
ATOM 3445 C C . SER A 1 442 ? 29.055 -0.840 -41.618 1.00 40.53 442 SER A C 1
ATOM 3447 O O . SER A 1 442 ? 29.919 -0.019 -41.917 1.00 40.53 442 SER A O 1
ATOM 3449 N N . THR A 1 443 ? 29.073 -1.435 -40.422 1.00 43.03 443 THR A N 1
ATOM 3450 C CA . THR A 1 443 ? 30.172 -1.271 -39.442 1.00 43.03 443 THR A CA 1
ATOM 3451 C C . THR A 1 443 ? 30.821 -2.602 -39.066 1.00 43.03 443 THR A C 1
ATOM 3453 O O . THR A 1 443 ? 31.026 -2.921 -37.897 1.00 43.03 443 THR A O 1
ATOM 3456 N N . VAL A 1 444 ? 31.189 -3.401 -40.071 1.00 44.38 444 VAL A N 1
ATOM 3457 C CA . VAL A 1 444 ? 32.242 -4.406 -39.873 1.00 44.38 444 VAL A CA 1
ATOM 3458 C C . VAL A 1 444 ? 33.558 -3.733 -40.263 1.00 44.38 444 VAL A C 1
ATOM 3460 O O . VAL A 1 444 ? 33.691 -3.365 -41.431 1.00 44.38 444 VAL A O 1
ATOM 3463 N N . PRO A 1 445 ? 34.516 -3.530 -39.337 1.00 45.50 445 PRO A N 1
ATOM 3464 C CA . PRO A 1 445 ? 35.819 -2.990 -39.702 1.00 45.50 445 PRO A CA 1
ATOM 3465 C C . PRO A 1 445 ? 36.441 -3.903 -40.761 1.00 45.50 445 PRO A C 1
ATOM 3467 O O . PRO A 1 445 ? 36.560 -5.115 -40.558 1.00 45.50 445 PRO A O 1
ATOM 3470 N N . LEU A 1 446 ? 36.777 -3.329 -41.918 1.00 51.06 446 LEU A N 1
ATOM 3471 C CA . LEU A 1 446 ? 37.361 -4.079 -43.023 1.00 51.06 446 LEU A CA 1
ATOM 3472 C C . LEU A 1 446 ? 38.659 -4.739 -42.551 1.00 51.06 446 LEU A C 1
ATOM 3474 O O . LEU A 1 446 ? 39.527 -4.099 -41.955 1.00 51.06 446 LEU A O 1
ATOM 3478 N N . SER A 1 447 ? 38.792 -6.037 -42.824 1.00 54.75 447 SER A N 1
ATOM 3479 C CA . SER A 1 447 ? 40.013 -6.784 -42.517 1.00 54.75 447 SER A CA 1
ATOM 3480 C C . SER A 1 447 ? 41.214 -6.139 -43.217 1.00 54.75 447 SER A C 1
ATOM 3482 O O . SER A 1 447 ? 41.100 -5.666 -44.351 1.00 54.75 447 SER A O 1
ATOM 3484 N N . SER A 1 448 ? 42.395 -6.188 -42.594 1.00 45.88 448 SER A N 1
ATOM 3485 C CA . SER A 1 448 ? 43.667 -5.754 -43.195 1.00 45.88 448 SER A CA 1
ATOM 3486 C C . SER A 1 448 ? 43.900 -6.355 -44.591 1.00 45.88 448 SER A C 1
ATOM 3488 O O . SER A 1 448 ? 44.437 -5.691 -45.477 1.00 45.88 448 SER A O 1
ATOM 3490 N N . PHE A 1 449 ? 43.402 -7.570 -44.830 1.00 44.59 449 PHE A N 1
ATOM 3491 C CA . PHE A 1 449 ? 43.430 -8.237 -46.132 1.00 44.59 449 PHE A CA 1
ATOM 3492 C C . PHE A 1 449 ? 42.494 -7.595 -47.176 1.00 44.59 449 PHE A C 1
ATOM 3494 O O . PHE A 1 449 ? 42.837 -7.486 -48.355 1.00 44.59 449 PHE A O 1
ATOM 3501 N N . GLN A 1 450 ? 41.315 -7.131 -46.754 1.00 59.06 450 GLN A N 1
ATOM 3502 C CA . GLN A 1 450 ? 40.352 -6.450 -47.626 1.00 59.06 450 GLN A CA 1
ATOM 3503 C C . GLN A 1 450 ? 40.841 -5.049 -48.005 1.00 59.06 450 GLN A C 1
ATOM 3505 O O . GLN A 1 450 ? 40.722 -4.657 -49.168 1.00 59.06 450 GLN A O 1
ATOM 3510 N N . LEU A 1 451 ? 41.459 -4.336 -47.059 1.00 60.22 451 LEU A N 1
ATOM 3511 C CA . LEU A 1 451 ? 42.093 -3.039 -47.307 1.00 60.22 451 LEU A CA 1
ATOM 3512 C C . LEU A 1 451 ? 43.276 -3.170 -48.275 1.00 60.22 451 LEU A C 1
ATOM 3514 O O . LEU A 1 451 ? 43.366 -2.412 -49.238 1.00 60.22 451 LEU A O 1
ATOM 3518 N N . PHE A 1 452 ? 44.117 -4.196 -48.108 1.00 50.38 452 PHE A N 1
ATOM 3519 C CA . PHE A 1 452 ? 45.212 -4.506 -49.033 1.00 50.38 452 PHE A CA 1
ATOM 3520 C C . PHE A 1 452 ? 44.720 -4.756 -50.467 1.00 50.38 452 PHE A C 1
ATOM 3522 O O . PHE A 1 452 ? 45.210 -4.149 -51.420 1.00 50.38 452 PHE A O 1
ATOM 3529 N N . HIS A 1 453 ? 43.696 -5.593 -50.643 1.00 54.34 453 HIS A N 1
ATOM 3530 C CA . HIS A 1 453 ? 43.136 -5.863 -51.970 1.00 54.34 453 HIS A CA 1
ATOM 3531 C C . HIS A 1 453 ? 42.455 -4.650 -52.610 1.00 54.34 453 HIS A C 1
ATOM 3533 O O . HIS A 1 453 ? 42.445 -4.530 -53.838 1.00 54.34 453 HIS A O 1
ATOM 3539 N N . ARG A 1 454 ? 41.879 -3.756 -51.803 1.00 58.66 454 ARG A N 1
ATOM 3540 C CA . ARG A 1 454 ? 41.271 -2.511 -52.280 1.00 58.66 454 ARG A CA 1
ATOM 3541 C C . ARG A 1 454 ? 42.329 -1.521 -52.753 1.00 58.66 454 ARG A C 1
ATOM 3543 O O . ARG A 1 454 ? 42.212 -0.993 -53.858 1.00 58.66 454 ARG A O 1
ATOM 3550 N N . ALA A 1 455 ? 43.393 -1.368 -51.975 1.00 49.97 455 ALA A N 1
ATOM 3551 C CA . ALA A 1 455 ? 44.523 -0.516 -52.300 1.00 49.97 455 ALA A CA 1
ATOM 3552 C C . ALA A 1 455 ? 45.207 -0.935 -53.617 1.00 49.97 455 ALA A C 1
ATOM 3554 O O . ALA A 1 455 ? 45.534 -0.098 -54.457 1.00 49.97 455 ALA A O 1
ATOM 3555 N N . LEU A 1 456 ? 45.319 -2.244 -53.865 1.00 50.19 456 LEU A N 1
ATOM 3556 C CA . LEU A 1 456 ? 45.836 -2.777 -55.128 1.00 50.19 456 LEU A CA 1
ATOM 3557 C C . LEU A 1 456 ? 44.918 -2.515 -56.335 1.00 50.19 456 LEU A C 1
ATOM 3559 O O . LEU A 1 456 ? 45.413 -2.397 -57.454 1.00 50.19 456 LEU A O 1
ATOM 3563 N N . ARG A 1 457 ? 43.593 -2.398 -56.149 1.00 51.06 457 ARG A N 1
ATOM 3564 C CA . ARG A 1 457 ? 42.660 -2.101 -57.255 1.00 51.06 457 ARG A CA 1
ATOM 3565 C C . ARG A 1 457 ? 42.747 -0.649 -57.720 1.00 51.06 457 ARG A C 1
ATOM 3567 O O . ARG A 1 457 ? 42.630 -0.415 -58.922 1.00 51.06 457 ARG A O 1
ATOM 3574 N N . ALA A 1 458 ? 43.007 0.298 -56.815 1.00 46.75 458 ALA A N 1
ATOM 3575 C CA . ALA A 1 458 ? 43.110 1.723 -57.147 1.00 46.75 458 ALA A CA 1
ATOM 3576 C C . ALA A 1 458 ? 44.242 2.038 -58.152 1.00 46.75 458 ALA A C 1
ATOM 3578 O O . ALA A 1 458 ? 44.140 3.003 -58.902 1.00 46.75 458 ALA A O 1
ATOM 3579 N N . HIS A 1 459 ? 45.273 1.188 -58.242 1.00 43.91 459 HIS A N 1
ATOM 3580 C CA . HIS A 1 459 ? 46.402 1.350 -59.170 1.00 43.91 459 HIS A CA 1
ATOM 3581 C C . HIS A 1 459 ? 46.322 0.505 -60.456 1.00 43.91 459 HIS A C 1
ATOM 3583 O O . HIS A 1 459 ? 47.292 0.443 -61.208 1.00 43.91 459 HIS A O 1
ATOM 3589 N N . THR A 1 460 ? 45.180 -0.128 -60.755 1.00 38.72 460 THR A N 1
ATOM 3590 C CA . THR A 1 460 ? 45.028 -0.969 -61.966 1.00 38.72 460 THR A CA 1
ATOM 3591 C C . THR A 1 460 ? 44.359 -0.291 -63.168 1.00 38.72 460 THR A C 1
ATOM 3593 O O . THR A 1 460 ? 44.086 -0.967 -64.160 1.00 38.72 460 THR A O 1
ATOM 3596 N N . TYR A 1 461 ? 44.178 1.033 -63.143 1.00 32.25 461 TYR A N 1
ATOM 3597 C CA . TYR A 1 461 ? 43.904 1.809 -64.357 1.00 32.25 461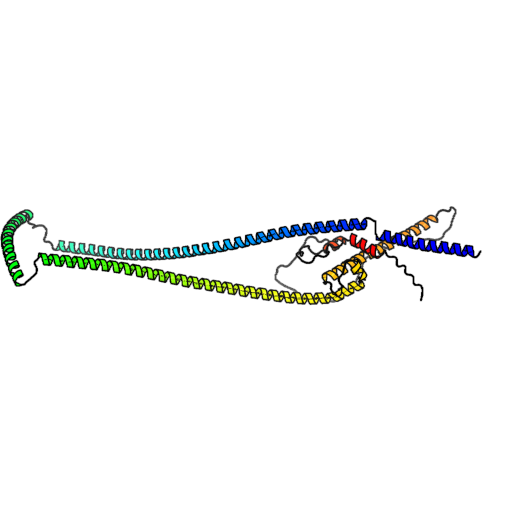 TYR A CA 1
ATOM 3598 C C . TYR A 1 461 ? 45.205 2.421 -64.897 1.00 32.25 461 TYR A C 1
ATOM 3600 O O . TYR A 1 461 ? 45.759 3.317 -64.258 1.00 32.25 461 TYR A O 1
ATOM 3608 N N . PRO A 1 462 ? 45.721 1.969 -66.055 1.00 37.22 462 PRO A N 1
ATOM 3609 C CA . PRO A 1 462 ? 46.776 2.690 -66.741 1.00 37.22 462 PRO A CA 1
ATOM 3610 C C . PRO A 1 462 ? 46.184 3.972 -67.330 1.00 37.22 462 PRO A C 1
ATOM 3612 O O . PRO A 1 462 ? 45.224 3.949 -68.100 1.00 37.22 462 PRO A O 1
ATOM 3615 N N . ASN A 1 463 ? 46.778 5.093 -66.945 1.00 35.53 463 ASN A N 1
ATOM 3616 C CA . ASN A 1 463 ? 46.563 6.395 -67.545 1.00 35.53 463 ASN A CA 1
ATOM 3617 C C . ASN A 1 463 ? 47.154 6.371 -68.966 1.00 35.53 463 ASN A C 1
ATOM 3619 O O . ASN A 1 463 ? 48.361 6.508 -69.121 1.00 35.53 463 ASN A O 1
ATOM 3623 N N . ASN A 1 464 ? 46.327 6.156 -69.989 1.00 33.91 464 ASN A N 1
ATOM 3624 C CA . ASN A 1 464 ? 46.682 6.431 -71.381 1.00 33.91 464 ASN A CA 1
ATOM 3625 C C . ASN A 1 464 ? 45.632 7.376 -71.971 1.00 33.91 464 ASN A C 1
ATOM 3627 O O . ASN A 1 464 ? 44.740 6.955 -72.700 1.00 33.91 464 ASN A O 1
ATOM 3631 N N . HIS A 1 465 ? 45.764 8.666 -71.675 1.00 30.03 465 HIS A N 1
ATOM 3632 C CA . HIS A 1 465 ? 45.397 9.694 -72.640 1.00 30.03 465 HIS A CA 1
ATOM 3633 C C . HIS A 1 465 ? 46.593 10.629 -72.802 1.00 30.03 465 HIS A C 1
ATOM 3635 O O . HIS A 1 465 ? 46.825 11.540 -72.013 1.00 30.03 465 HIS A O 1
ATOM 3641 N N . VAL A 1 466 ? 47.400 10.307 -73.812 1.00 34.91 466 VAL A N 1
ATOM 3642 C CA . VAL A 1 466 ? 48.416 11.193 -74.372 1.00 34.91 466 VAL A CA 1
ATOM 3643 C C . VAL A 1 466 ? 47.682 12.319 -75.090 1.00 34.91 466 VAL A C 1
ATOM 3645 O O . VAL A 1 466 ? 46.785 12.076 -75.900 1.00 34.91 466 VAL A O 1
ATOM 3648 N N . SER A 1 467 ? 48.065 13.541 -74.743 1.00 35.88 467 SER A N 1
ATOM 3649 C CA . SER A 1 467 ? 47.763 14.771 -75.455 1.00 35.88 467 SER A CA 1
ATOM 3650 C C . SER A 1 467 ? 48.137 14.649 -76.932 1.00 35.88 467 SER A C 1
ATOM 3652 O O . SER A 1 467 ? 49.269 14.295 -77.239 1.00 35.88 467 SER A O 1
ATOM 3654 N N . ASN A 1 468 ? 47.220 15.007 -77.828 1.00 31.16 468 ASN A N 1
ATOM 3655 C CA . ASN A 1 468 ? 47.571 15.535 -79.142 1.00 31.16 468 ASN A CA 1
ATOM 3656 C C . ASN A 1 468 ? 46.597 16.672 -79.482 1.00 31.16 468 ASN A C 1
ATOM 3658 O O . ASN A 1 468 ? 45.431 16.439 -79.782 1.00 31.16 468 ASN A O 1
ATOM 3662 N N . GLU A 1 469 ? 47.125 17.880 -79.292 1.00 34.88 469 GLU A N 1
ATOM 3663 C CA . GLU A 1 469 ? 46.910 19.145 -80.008 1.00 34.88 469 GLU A CA 1
ATOM 3664 C C . GLU A 1 469 ? 45.523 19.477 -80.591 1.00 34.88 469 GLU A C 1
ATOM 3666 O O . GLU A 1 469 ? 45.086 18.942 -81.611 1.00 34.88 469 GLU A O 1
ATOM 3671 N N . SER A 1 470 ? 44.917 20.524 -80.023 1.00 32.78 470 SER A N 1
ATOM 3672 C CA . SER A 1 470 ? 44.616 21.782 -80.729 1.00 32.78 470 SER A CA 1
ATOM 3673 C C . SER A 1 470 ? 44.702 22.946 -79.747 1.00 32.78 470 SER A C 1
ATOM 3675 O O . SER A 1 470 ? 44.164 22.784 -78.627 1.00 32.78 470 SER A O 1
#

pLDDT: mean 71.85, std 21.82, range [25.72, 97.88]

InterPro domains:
  IPR049258 ODAD1, central coiled coil region [PF21773] (167-303)
  IPR051876 Outer dynein arm-docking/Coiled-coil domain-containing protein [PTHR21694] (21-370)

Sequence (470 aa):
MADEKAVVQGYFFCLSRCAIFIMEIARLRKELRGVNAVQENDLAVAHCHAVVQHRLGKAQDEFMKVLTNQAAIRTAIDAARLELLALAQVRRKLEGDIDEANTKIDAALARIETTKAIQKNTFGELTNLERQAEADAVERILKLPPEGDMVNMDVLNLMKTIHDRALSRKQEEAARQAAALETAFASIQAAVHAPSVDEFVMSFVDTENQLLSMYQHYLEQQADTKRAKAELDALLSQARTVRQRMRQQQDDTHARKASLLDRIAHVKQKTHEYAVLHRRQSVEHNALRAPILHLLEVLKADKHFLHTNGFLNPTHDMSLPHILGIAQERIVEFAILSQVHATQANAVHVKVQAIERFNRRTRLSTPTPDHPSPSEPPIPATAIVVGPRVPSSLNPPCPVSHVAAPVVAADPSHHPIPRSFEVLANAATLPSMLSCESSLESTVPLSSFQLFHRALRAHTYPNNHVSNES